Protein AF-A0A176F9R1-F1 (afdb_monomer_lite)

Secondary structure (DSSP, 8-state):
-HHHHHHHHBPPHHHHHHHHHHHHHHHHHHTSTT-TTTTTEEEEEEEHHHHTT--B--SSTT---EEEEEEEE---S--HHHHHHHHHHHHH-STTSTTGGGEEE-SSSEEEEPTTS-EEEEEEEEES-TTSTT-EEEEE--TTS-GGG-EEEEE-HHHHHHHHHHHS---HHHHHHHHHHHHHH-HHHHHHHHT-SSSPPP--TTTSS---HHHHHHHHHHHHHHHHHTT-TTSPPPPHHHHHHHHHTT--TT--HHHHHHHHHHHHHHHHHHHHHTT-----B-TTSTT-BTTSSS-SSHHHHHHHHHHHHHHHHHHHHHH-TTS-HHHHHHHHHHHH-HHHHHHHHHHHHHHHHHHHHH---EE-TT--EESS--STTPBPPPPP---EE-SSPPPPP--S-PPPHHHHHHHHHHH-TT-EEEE-SSTTEEEEEEEEESSS-EEEEEEEEE---TT---GGGTS-EEEEEESPPPP-TT-SSS-SSTTB---SS-GGGPPB--S-TTTT---TTS-TTTTHHHHHHHHHHHHHHHHHHS---S--EETTTTSSTT--

Foldseek 3Di:
DLLLLLLQFACFLVNVVVVVVVVVVQVCLLCDPPQPQHVFFPDKDWFDCVLQRQWTADDDDRFETETEIEGETNDDPDFLVRQLVSVQCSRLDDPPDPQVVQWDRDQFFIWGADPSGYIYTYGYWYDDDPPQPQFTWTWGDDPVDDSVPTDTATDDRVVLSVLLLVLQAADPVVLVVSNVSSNVVPPVVVVVVVVPPDDDRDADPSRVSHDGLLSSLLNLVVLLQVLLCVVVPPADGQFSVQLSQLLSVPHDHPDHNLRSNLRSLVSLLVQLVVCVVVVHGRWDARPSDPRNTSCPPPDPDNVRSVSSNVSSVLSNVLSCQLPQLQDFPQSNLVSCCNRRNDVSSVVSLVVVLQLLLCCLQVLQWWADLQGETHNDCPDPRTDDRFAHFFQEAELDDDDADDPDDFDAPVRLVVLCCVRPVQWDWDADPDPQKIKTWGWHDQHRHIFIKIWIAGDADPPDPDPNNRDIWMFTPPPFQQFDQPQPPCHRAHRFNQDDDDRSRTTHRQHDRVVVSDDRHDHCSRGVSNSVSSRNNQSSSCVNHSDGSNHHYYDPPPPPPPDD

Structure (mmCIF, N/CA/C/O backbone):
data_AF-A0A176F9R1-F1
#
_entry.id   AF-A0A176F9R1-F1
#
loop_
_atom_site.group_PDB
_atom_site.id
_atom_site.type_symbol
_atom_site.label_atom_id
_atom_site.label_alt_id
_atom_site.label_comp_id
_atom_site.label_asym_id
_atom_site.label_entity_id
_atom_site.label_seq_id
_atom_site.pdbx_PDB_ins_code
_atom_site.Cartn_x
_atom_site.Cartn_y
_atom_site.Cartn_z
_atom_site.occupancy
_atom_site.B_iso_or_equiv
_atom_site.auth_seq_id
_atom_site.auth_comp_id
_atom_site.auth_asym_id
_atom_site.auth_atom_id
_atom_site.pdbx_PDB_model_num
ATOM 1 N N . MET A 1 1 ? -5.924 -3.236 7.016 1.00 80.94 1 MET A N 1
ATOM 2 C CA . MET A 1 1 ? -5.571 -1.960 6.347 1.00 80.94 1 MET A CA 1
ATOM 3 C C . MET A 1 1 ? -4.548 -2.121 5.214 1.00 80.94 1 MET A C 1
ATOM 5 O O . MET A 1 1 ? -4.853 -1.683 4.116 1.00 80.94 1 MET A O 1
ATOM 9 N N . LEU A 1 2 ? -3.391 -2.782 5.406 1.00 91.12 2 LEU A N 1
ATOM 10 C CA . LEU A 1 2 ? -2.361 -2.931 4.347 1.00 91.12 2 LEU A CA 1
ATOM 11 C C . LEU A 1 2 ? -2.889 -3.511 3.021 1.00 91.12 2 LEU A C 1
ATOM 13 O O . LEU A 1 2 ? -2.600 -2.967 1.963 1.00 91.12 2 LEU A O 1
ATOM 17 N N . ALA A 1 3 ? -3.716 -4.561 3.072 1.00 90.50 3 ALA A N 1
ATOM 18 C CA . ALA A 1 3 ? -4.348 -5.114 1.870 1.00 90.50 3 ALA A CA 1
ATOM 19 C C . ALA A 1 3 ? -5.241 -4.092 1.142 1.00 90.50 3 ALA A C 1
ATOM 21 O O . ALA A 1 3 ? -5.248 -4.052 -0.079 1.00 90.50 3 ALA A O 1
ATOM 22 N N . ALA A 1 4 ? -5.964 -3.242 1.879 1.00 89.00 4 ALA A N 1
ATOM 23 C CA . ALA A 1 4 ? -6.807 -2.203 1.287 1.00 89.00 4 ALA A CA 1
ATOM 24 C C . ALA A 1 4 ? -5.962 -1.119 0.602 1.00 89.00 4 ALA A C 1
ATOM 26 O O . ALA A 1 4 ? -6.296 -0.699 -0.500 1.00 89.00 4 ALA A O 1
ATOM 27 N N . VAL A 1 5 ? -4.827 -0.734 1.202 1.00 92.06 5 VAL A N 1
ATOM 28 C CA . VAL A 1 5 ? -3.846 0.148 0.548 1.00 92.06 5 VAL A CA 1
ATOM 29 C C . VAL A 1 5 ? -3.341 -0.493 -0.742 1.00 92.06 5 VAL A C 1
ATOM 31 O O . VAL A 1 5 ? -3.356 0.154 -1.782 1.00 92.06 5 VAL A O 1
ATOM 34 N N . ALA A 1 6 ? -2.942 -1.767 -0.698 1.00 92.88 6 ALA A N 1
ATOM 35 C CA . ALA A 1 6 ? -2.457 -2.474 -1.879 1.00 92.88 6 ALA A CA 1
ATOM 36 C C . ALA A 1 6 ? -3.500 -2.523 -3.006 1.00 92.88 6 ALA A C 1
ATOM 38 O O . ALA A 1 6 ? -3.163 -2.206 -4.138 1.00 92.88 6 ALA A O 1
ATOM 39 N N . ILE A 1 7 ? -4.770 -2.795 -2.693 1.00 90.00 7 ILE A N 1
ATOM 40 C CA . ILE A 1 7 ? -5.867 -2.797 -3.676 1.00 90.00 7 ILE A CA 1
ATOM 41 C C . ILE A 1 7 ? -6.017 -1.435 -4.364 1.00 90.00 7 ILE A C 1
ATOM 43 O O . ILE A 1 7 ? -6.215 -1.374 -5.573 1.00 90.00 7 ILE A O 1
ATOM 47 N N . LYS A 1 8 ? -5.886 -0.325 -3.626 1.00 88.44 8 LYS A N 1
ATOM 48 C CA . LYS A 1 8 ? -5.942 1.024 -4.221 1.00 88.44 8 LYS A CA 1
ATOM 49 C C . LYS A 1 8 ? -4.748 1.310 -5.141 1.00 88.44 8 LYS A C 1
ATOM 51 O O . LYS A 1 8 ? -4.871 2.111 -6.067 1.00 88.44 8 LYS A O 1
ATOM 56 N N . LEU A 1 9 ? -3.604 0.674 -4.884 1.00 89.25 9 LEU A N 1
ATOM 57 C CA . LEU A 1 9 ? -2.383 0.796 -5.684 1.00 89.25 9 LEU A CA 1
ATOM 58 C C . LEU A 1 9 ? -2.335 -0.182 -6.864 1.00 89.25 9 LEU A C 1
ATOM 60 O O . LEU A 1 9 ? -1.600 0.078 -7.814 1.00 89.25 9 LEU A O 1
ATOM 64 N N . GLU A 1 10 ? -3.074 -1.288 -6.796 1.00 88.62 10 GLU A N 1
ATOM 65 C CA . GLU A 1 10 ? -3.133 -2.332 -7.818 1.00 88.62 10 GLU A CA 1
ATOM 66 C C . GLU A 1 10 ? -3.603 -1.759 -9.155 1.00 88.62 10 GLU A C 1
ATOM 68 O O . GLU A 1 10 ? -4.531 -0.950 -9.194 1.00 88.62 10 GLU A O 1
ATOM 73 N N . LEU A 1 11 ? -2.988 -2.194 -10.256 1.00 86.12 11 LEU A N 1
ATOM 74 C CA . LEU A 1 11 ? -3.524 -1.922 -11.584 1.00 86.12 11 LEU A CA 1
ATOM 75 C C . LEU A 1 11 ? -4.845 -2.696 -11.733 1.00 86.12 11 LEU A C 1
ATOM 77 O O . LEU A 1 11 ? -4.821 -3.913 -11.597 1.00 86.12 11 LEU A O 1
ATOM 81 N N . PRO A 1 12 ? -5.994 -2.041 -11.948 1.00 81.62 12 PRO A N 1
ATOM 82 C CA . PRO A 1 12 ? -7.271 -2.727 -11.971 1.00 81.62 12 PRO A CA 1
ATOM 83 C C . PRO A 1 12 ? -7.518 -3.377 -13.345 1.00 81.62 12 PRO A C 1
ATOM 85 O O . PRO A 1 12 ? -6.908 -2.953 -14.337 1.00 81.62 12 PRO A O 1
ATOM 88 N N . PRO A 1 13 ? -8.451 -4.343 -13.439 1.00 82.81 13 PRO A N 1
ATOM 89 C CA . PRO A 1 13 ? -8.769 -5.057 -14.676 1.00 82.81 13 PRO A CA 1
ATOM 90 C C . PRO A 1 13 ? -9.034 -4.159 -15.886 1.00 82.81 13 PRO A C 1
ATOM 92 O O . PRO A 1 13 ? -8.494 -4.407 -16.965 1.00 82.81 13 PRO A O 1
ATOM 95 N N . SER A 1 14 ? -9.780 -3.066 -15.713 1.00 82.75 14 SER A N 1
ATOM 96 C CA . SER A 1 14 ? -10.041 -2.096 -16.786 1.00 82.75 14 SER A CA 1
ATOM 97 C C . SER A 1 14 ? -8.760 -1.457 -17.345 1.00 82.75 14 SER A C 1
ATOM 99 O O . SER A 1 14 ? -8.609 -1.310 -18.561 1.00 82.75 14 SER A O 1
ATOM 101 N N . GLN A 1 15 ? -7.797 -1.119 -16.484 1.00 84.25 15 GLN A N 1
ATOM 102 C CA . GLN A 1 15 ? -6.516 -0.546 -16.907 1.00 84.25 15 GLN A CA 1
ATOM 103 C C . GLN A 1 15 ? -5.572 -1.606 -17.483 1.00 84.25 15 GLN A C 1
ATOM 105 O O . GLN A 1 15 ? -4.791 -1.294 -18.380 1.00 84.25 15 GLN A O 1
ATOM 110 N N . HIS A 1 16 ? -5.668 -2.859 -17.039 1.00 84.19 16 HIS A N 1
ATOM 111 C CA . HIS A 1 16 ? -4.952 -3.976 -17.655 1.00 84.19 16 HIS A CA 1
ATOM 112 C C . HIS A 1 16 ? -5.460 -4.283 -19.074 1.00 84.19 16 HIS A C 1
ATOM 114 O O . HIS A 1 16 ? -4.670 -4.524 -19.984 1.00 84.19 16 HIS A O 1
ATOM 120 N N . LEU A 1 17 ? -6.773 -4.208 -19.312 1.00 83.94 17 LEU A N 1
ATOM 121 C CA . LEU A 1 17 ? -7.333 -4.287 -20.664 1.00 83.94 17 LEU A CA 1
ATOM 122 C C . LEU A 1 17 ? -6.773 -3.163 -21.550 1.00 83.94 17 LEU A C 1
ATOM 124 O O . LEU A 1 17 ? -6.282 -3.423 -22.651 1.00 83.94 17 LEU A O 1
ATOM 128 N N . LEU A 1 18 ? -6.774 -1.926 -21.048 1.00 86.31 18 LEU A N 1
ATOM 129 C CA . LEU A 1 18 ? -6.215 -0.775 -21.762 1.00 86.31 18 LEU A CA 1
ATOM 130 C C . LEU A 1 18 ? -4.711 -0.938 -22.047 1.00 86.31 18 LEU A C 1
ATOM 132 O O . LEU A 1 18 ? -4.250 -0.610 -23.143 1.00 86.31 18 LEU A O 1
ATOM 136 N N . MET A 1 19 ? -3.954 -1.480 -21.088 1.00 88.44 19 MET A N 1
ATOM 137 C CA . MET A 1 19 ? -2.540 -1.840 -21.231 1.00 88.44 19 MET A CA 1
ATOM 138 C C . MET A 1 19 ? -2.333 -2.766 -22.435 1.00 88.44 19 MET A C 1
ATOM 140 O O . MET A 1 19 ? -1.524 -2.468 -23.316 1.00 88.44 19 MET A O 1
ATOM 144 N N . THR A 1 20 ? -3.094 -3.862 -22.496 1.00 87.88 20 THR A N 1
ATOM 145 C CA . THR A 1 20 ? -3.011 -4.864 -23.566 1.00 87.88 20 THR A CA 1
ATOM 146 C C . THR A 1 20 ? -3.362 -4.268 -24.927 1.00 87.88 20 THR A C 1
ATOM 148 O O . THR A 1 20 ? -2.625 -4.472 -25.892 1.00 87.88 20 THR A O 1
ATOM 151 N N . GLN A 1 21 ? -4.419 -3.455 -25.007 1.00 90.31 21 GLN A N 1
ATOM 152 C CA . GLN A 1 21 ? -4.804 -2.767 -26.244 1.00 90.31 21 GLN A CA 1
ATOM 153 C C . GLN A 1 21 ? -3.711 -1.810 -26.739 1.00 90.31 21 GLN A C 1
ATOM 155 O O . GLN A 1 21 ? -3.416 -1.755 -27.934 1.00 90.31 21 GLN A O 1
ATOM 160 N N . ARG A 1 22 ? -3.083 -1.051 -25.834 1.00 92.25 22 ARG A N 1
ATOM 161 C CA . ARG A 1 22 ? -2.019 -0.100 -26.191 1.00 92.25 22 ARG A CA 1
ATOM 162 C C . ARG A 1 22 ? -0.725 -0.795 -26.596 1.00 92.25 22 ARG A C 1
ATOM 164 O O . ARG A 1 22 ? -0.087 -0.334 -27.540 1.00 92.25 22 ARG A O 1
ATOM 171 N N . LYS A 1 23 ? -0.377 -1.910 -25.944 1.00 92.19 23 LYS A N 1
ATOM 172 C CA . LYS A 1 23 ? 0.723 -2.788 -26.367 1.00 92.19 23 LYS A CA 1
ATOM 173 C C . LYS A 1 23 ? 0.493 -3.296 -27.793 1.00 92.19 23 LYS A C 1
ATOM 175 O O . LYS A 1 23 ? 1.327 -3.075 -28.660 1.00 92.19 23 LYS A O 1
ATOM 180 N N . GLN A 1 24 ? -0.671 -3.878 -28.072 1.00 93.75 24 GLN A N 1
ATOM 181 C CA . GLN A 1 24 ? -1.000 -4.358 -29.420 1.00 93.75 24 GLN A CA 1
ATOM 182 C C . GLN A 1 24 ? -0.976 -3.229 -30.461 1.00 93.75 24 GLN A C 1
ATOM 184 O O . GLN A 1 24 ? -0.521 -3.421 -31.587 1.00 93.75 24 GLN A O 1
ATOM 189 N N . ALA A 1 25 ? -1.444 -2.032 -30.093 1.00 95.19 25 ALA A N 1
ATOM 190 C CA . ALA A 1 25 ? -1.434 -0.880 -30.985 1.00 95.19 25 ALA A CA 1
ATOM 191 C C . ALA A 1 25 ? -0.013 -0.425 -31.356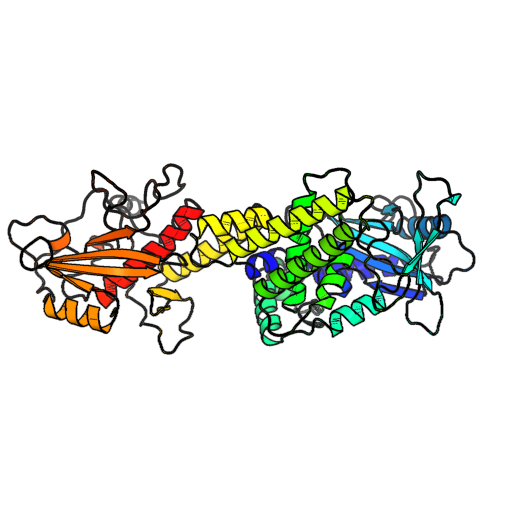 1.00 95.19 25 ALA A C 1
ATOM 193 O O . ALA A 1 25 ? 0.213 -0.107 -32.524 1.00 95.19 25 ALA A O 1
ATOM 194 N N . ILE A 1 26 ? 0.928 -0.400 -30.401 1.00 95.69 26 ILE A N 1
ATOM 195 C CA . ILE A 1 26 ? 2.318 -0.017 -30.686 1.00 95.69 26 ILE A CA 1
ATOM 196 C C . ILE A 1 26 ? 3.062 -1.113 -31.461 1.00 95.69 26 ILE A C 1
ATOM 198 O O . ILE A 1 26 ? 3.807 -0.791 -32.380 1.00 95.69 26 ILE A O 1
ATOM 202 N N . GLU A 1 27 ? 2.799 -2.390 -31.176 1.00 96.00 27 GLU A N 1
ATOM 203 C CA . GLU A 1 27 ? 3.366 -3.524 -31.926 1.00 96.00 27 GLU A CA 1
ATOM 204 C C . GLU A 1 27 ? 2.928 -3.474 -33.392 1.00 96.00 27 GLU A C 1
ATOM 206 O O . GLU A 1 27 ? 3.761 -3.373 -34.290 1.00 96.00 27 GLU A O 1
ATOM 211 N N . LYS A 1 28 ? 1.616 -3.362 -33.637 1.00 96.25 28 LYS A N 1
ATOM 212 C CA . LYS A 1 28 ? 1.069 -3.194 -34.991 1.00 96.25 28 LYS A CA 1
ATOM 213 C C . LYS A 1 28 ? 1.595 -1.936 -35.681 1.00 96.25 28 LYS A C 1
ATOM 215 O O . LYS A 1 28 ? 1.749 -1.912 -36.899 1.00 96.25 28 LYS A O 1
ATOM 220 N N . HIS A 1 29 ? 1.822 -0.863 -34.923 1.00 96.56 29 HIS A N 1
ATOM 221 C CA . HIS A 1 29 ? 2.417 0.346 -35.469 1.00 96.56 29 HIS A CA 1
ATOM 222 C C . HIS A 1 29 ? 3.835 0.063 -35.968 1.00 96.56 29 HIS A C 1
ATOM 224 O O . HIS A 1 29 ? 4.137 0.416 -37.101 1.00 96.56 29 HIS A O 1
ATOM 230 N N . LEU A 1 30 ? 4.683 -0.592 -35.180 1.00 97.19 30 LEU A N 1
ATOM 231 C CA . LEU A 1 30 ? 6.066 -0.888 -35.558 1.00 97.19 30 LEU A CA 1
ATOM 232 C C . LEU A 1 30 ? 6.196 -1.931 -36.678 1.00 97.19 30 LEU A C 1
ATOM 234 O O . LEU A 1 30 ? 7.144 -1.869 -37.452 1.00 97.19 30 LEU A O 1
ATOM 238 N N . GLU A 1 31 ? 5.221 -2.826 -36.822 1.00 96.12 31 GLU A N 1
ATOM 239 C CA . GLU A 1 31 ? 5.213 -3.872 -37.858 1.00 96.12 31 GLU A CA 1
ATOM 240 C C . GLU A 1 31 ? 4.514 -3.461 -39.171 1.00 96.12 31 GLU A C 1
ATOM 242 O O . GLU A 1 31 ? 4.430 -4.256 -40.110 1.00 96.12 31 GLU A O 1
ATOM 247 N N . ARG A 1 32 ? 3.993 -2.229 -39.273 1.00 95.50 32 ARG A N 1
ATOM 248 C CA . ARG A 1 32 ? 3.275 -1.766 -40.475 1.00 95.50 32 ARG A CA 1
ATOM 249 C C . ARG A 1 32 ? 4.189 -1.651 -41.699 1.00 95.50 32 ARG A C 1
ATOM 251 O O . ARG A 1 32 ? 5.376 -1.345 -41.586 1.00 95.50 32 ARG A O 1
ATOM 258 N N . ASP A 1 33 ? 3.592 -1.769 -42.883 1.00 94.94 33 ASP A N 1
ATOM 259 C CA . ASP A 1 33 ? 4.271 -1.500 -44.153 1.00 94.94 33 ASP A CA 1
ATOM 260 C C . ASP A 1 33 ? 4.908 -0.103 -44.168 1.00 94.94 33 ASP A C 1
ATOM 262 O O . ASP A 1 33 ? 4.281 0.891 -43.793 1.00 94.94 33 ASP A O 1
ATOM 266 N N . GLY A 1 34 ? 6.171 -0.039 -44.593 1.00 92.25 34 GLY A N 1
ATOM 267 C CA . GLY A 1 34 ? 6.947 1.200 -44.653 1.00 92.25 34 GLY A CA 1
ATOM 268 C C . GLY A 1 34 ? 7.547 1.663 -43.321 1.00 92.25 34 GLY A C 1
ATOM 269 O O . GLY A 1 34 ? 8.224 2.686 -43.309 1.00 92.25 34 GLY A O 1
ATOM 270 N N . ASN A 1 35 ? 7.344 0.947 -42.207 1.00 96.50 35 ASN A N 1
ATOM 271 C CA . ASN A 1 35 ? 8.084 1.233 -40.976 1.00 96.50 35 ASN A CA 1
ATOM 272 C C . ASN A 1 35 ? 9.549 0.767 -41.103 1.00 96.50 35 ASN A C 1
ATOM 274 O O . ASN A 1 35 ? 9.775 -0.353 -41.564 1.00 96.50 35 ASN A O 1
ATOM 278 N N . PRO A 1 36 ? 10.542 1.562 -40.660 1.00 95.62 36 PRO A N 1
ATOM 279 C CA . PRO A 1 36 ? 11.955 1.189 -40.768 1.00 95.62 36 PRO A CA 1
ATOM 280 C C . PRO A 1 36 ? 12.360 -0.023 -39.914 1.00 95.62 36 PRO A C 1
ATOM 282 O O . PRO A 1 36 ? 13.415 -0.598 -40.161 1.00 95.62 36 PRO A O 1
ATOM 285 N N . LEU A 1 37 ? 11.551 -0.427 -38.927 1.00 96.50 37 LEU A N 1
ATOM 286 C CA . LEU A 1 37 ? 11.779 -1.635 -38.125 1.00 96.50 37 LEU A CA 1
ATOM 287 C C . LEU A 1 37 ? 11.036 -2.873 -38.634 1.00 96.50 37 LEU A C 1
ATOM 289 O O . LEU A 1 37 ? 11.213 -3.958 -38.071 1.00 96.50 37 LEU A O 1
ATOM 293 N N . LYS A 1 38 ? 10.222 -2.743 -39.686 1.00 94.56 38 LYS A N 1
ATOM 294 C CA . LYS A 1 38 ? 9.533 -3.893 -40.268 1.00 94.56 38 LYS A CA 1
ATOM 295 C C . LYS A 1 38 ? 10.560 -4.947 -40.706 1.00 94.56 38 LYS A C 1
ATOM 297 O O . LYS A 1 38 ? 11.604 -4.607 -41.254 1.00 94.56 38 LYS A O 1
ATOM 302 N N . ASP A 1 39 ? 10.273 -6.217 -40.417 1.00 95.25 39 ASP A N 1
ATOM 303 C CA . ASP A 1 39 ? 11.134 -7.387 -40.670 1.00 95.25 39 ASP A CA 1
ATOM 304 C C . ASP A 1 39 ? 12.477 -7.401 -39.900 1.00 95.25 39 ASP A C 1
ATOM 306 O O . ASP A 1 39 ? 13.212 -8.387 -39.953 1.00 95.25 39 ASP A O 1
ATOM 310 N N . LEU A 1 40 ? 12.785 -6.352 -39.126 1.00 96.69 40 LEU A N 1
ATOM 311 C CA . LEU A 1 40 ? 13.942 -6.287 -38.224 1.00 96.69 40 LEU A CA 1
ATOM 312 C C . LEU A 1 40 ? 13.583 -6.632 -36.779 1.00 96.69 40 LEU A C 1
ATOM 314 O O . LEU A 1 40 ? 14.478 -6.834 -35.962 1.00 96.69 40 LEU A O 1
ATOM 318 N N . ILE A 1 41 ? 12.300 -6.696 -36.437 1.00 97.06 41 ILE A N 1
ATOM 319 C CA . ILE A 1 41 ? 11.847 -7.078 -35.101 1.00 97.06 41 ILE A CA 1
ATOM 320 C C . ILE A 1 41 ? 11.782 -8.601 -35.006 1.00 97.06 41 ILE A C 1
ATOM 322 O O . ILE A 1 41 ? 11.072 -9.254 -35.766 1.00 97.06 41 ILE A O 1
ATOM 326 N N . ARG A 1 42 ? 12.502 -9.172 -34.036 1.00 95.38 42 ARG A N 1
ATOM 327 C CA . ARG A 1 42 ? 12.429 -10.602 -33.716 1.00 95.38 42 ARG A CA 1
ATOM 328 C C . ARG A 1 42 ? 11.227 -10.908 -32.831 1.00 95.38 42 ARG A C 1
ATOM 330 O O . ARG A 1 42 ? 10.509 -11.871 -33.082 1.00 95.38 42 ARG A O 1
ATOM 337 N N . ILE A 1 43 ? 11.063 -10.142 -31.752 1.00 95.06 43 ILE A N 1
ATOM 338 C CA . ILE A 1 43 ? 10.005 -10.341 -30.757 1.00 95.06 43 ILE A CA 1
ATOM 339 C C . ILE A 1 43 ? 9.844 -9.100 -29.874 1.00 95.06 43 ILE A C 1
ATOM 341 O O . ILE A 1 43 ? 10.807 -8.395 -29.563 1.00 95.06 43 ILE A O 1
ATOM 345 N N . PHE A 1 44 ? 8.614 -8.901 -29.409 1.00 95.94 44 PHE A N 1
ATOM 346 C CA . PHE A 1 44 ? 8.286 -8.035 -28.287 1.00 95.94 44 PHE A CA 1
ATOM 347 C C . PHE A 1 44 ? 8.035 -8.876 -27.040 1.00 95.94 44 PHE A C 1
ATOM 349 O O . PHE A 1 44 ? 7.270 -9.844 -27.079 1.00 95.94 44 PHE A O 1
ATOM 356 N N . TYR A 1 45 ? 8.622 -8.501 -25.908 1.00 93.94 45 TYR A N 1
ATOM 357 C CA . TYR A 1 45 ? 8.252 -9.112 -24.633 1.00 93.94 45 TYR A CA 1
ATOM 358 C C . TYR A 1 45 ? 8.240 -8.096 -23.499 1.00 93.94 45 TYR A C 1
ATOM 360 O O . TYR A 1 45 ? 8.990 -7.122 -23.491 1.00 93.94 45 TYR A O 1
ATOM 368 N N . GLN A 1 46 ? 7.341 -8.318 -22.542 1.00 91.38 46 GLN A N 1
ATOM 369 C CA . GLN A 1 46 ? 7.233 -7.469 -21.363 1.00 91.38 46 GLN A CA 1
ATOM 370 C C . GLN A 1 46 ? 8.390 -7.740 -20.408 1.00 91.38 46 GLN A C 1
ATOM 372 O O . GLN A 1 46 ? 8.809 -8.882 -20.222 1.00 91.38 46 GLN A O 1
ATOM 377 N N . GLN A 1 47 ? 8.859 -6.680 -19.764 1.00 90.81 47 GLN A N 1
ATOM 378 C CA . GLN A 1 47 ? 9.814 -6.756 -18.670 1.00 90.81 47 GLN A CA 1
ATOM 379 C C . GLN A 1 47 ? 9.318 -5.940 -17.471 1.00 90.81 47 GLN A C 1
ATOM 381 O O . GLN A 1 47 ? 8.172 -5.481 -17.425 1.00 90.81 47 GLN A O 1
ATOM 386 N N . GLY A 1 48 ? 10.191 -5.768 -16.480 1.00 90.69 48 GLY A N 1
ATOM 387 C CA . GLY A 1 48 ? 9.925 -4.883 -15.357 1.00 90.69 48 GLY A CA 1
ATOM 388 C C . GLY A 1 48 ? 8.731 -5.353 -14.535 1.00 90.69 48 GLY A C 1
ATOM 389 O O . GLY A 1 48 ? 8.499 -6.549 -14.359 1.00 90.69 48 GLY A O 1
ATOM 390 N N . SER A 1 49 ? 7.977 -4.403 -13.983 1.00 91.62 49 SER A N 1
ATOM 391 C CA . SER A 1 49 ? 6.954 -4.754 -13.001 1.00 91.62 49 SER A CA 1
ATOM 392 C C . SER A 1 49 ? 5.709 -5.416 -13.569 1.00 91.62 49 SER A C 1
ATOM 394 O O . SER A 1 49 ? 5.041 -6.121 -12.820 1.00 91.62 49 SER A O 1
ATOM 396 N N . VAL A 1 50 ? 5.425 -5.249 -14.861 1.00 90.56 50 VAL A N 1
ATOM 397 C CA . VAL A 1 50 ? 4.312 -5.956 -15.505 1.00 90.56 50 VAL A CA 1
ATOM 398 C C . VAL A 1 50 ? 4.619 -7.454 -15.579 1.00 90.56 50 VAL A C 1
ATOM 400 O O . VAL A 1 50 ? 3.793 -8.258 -15.159 1.00 90.56 50 VAL A O 1
ATOM 403 N N . ALA A 1 51 ? 5.836 -7.824 -15.994 1.00 90.94 51 ALA A N 1
ATOM 404 C CA . ALA A 1 51 ? 6.247 -9.223 -16.162 1.00 90.94 51 ALA A CA 1
ATOM 405 C C . ALA A 1 51 ? 6.250 -10.048 -14.857 1.00 90.94 51 ALA A C 1
ATOM 407 O O . ALA A 1 51 ? 6.112 -11.270 -14.896 1.00 90.94 51 ALA A O 1
ATOM 408 N N . ILE A 1 52 ? 6.399 -9.383 -13.707 1.00 92.06 52 ILE A N 1
ATOM 409 C CA . ILE A 1 52 ? 6.375 -10.011 -12.374 1.00 92.06 52 ILE A CA 1
ATOM 410 C C . ILE A 1 52 ? 5.091 -9.714 -11.583 1.00 92.06 52 ILE A C 1
ATOM 412 O O . ILE A 1 52 ? 5.038 -9.925 -10.372 1.00 92.06 52 ILE A O 1
ATOM 416 N N . GLY A 1 53 ? 4.082 -9.116 -12.226 1.00 90.12 53 GLY A N 1
ATOM 417 C CA . GLY A 1 53 ? 2.817 -8.770 -11.579 1.00 90.12 53 GLY A CA 1
ATOM 418 C C . GLY A 1 53 ? 2.949 -7.768 -10.424 1.00 90.12 53 GLY A C 1
ATOM 419 O O . GLY A 1 53 ? 2.139 -7.788 -9.509 1.00 90.12 53 GLY A O 1
ATOM 420 N N . ALA A 1 54 ? 3.950 -6.886 -10.418 1.00 92.81 54 ALA A N 1
ATOM 421 C CA . ALA A 1 54 ? 4.217 -5.911 -9.353 1.00 92.81 54 ALA A CA 1
ATOM 422 C C . ALA A 1 54 ? 3.910 -4.453 -9.755 1.00 92.81 54 ALA A C 1
ATOM 424 O O . ALA A 1 54 ? 4.454 -3.515 -9.156 1.00 92.81 54 ALA A O 1
ATOM 425 N N . THR A 1 55 ? 3.116 -4.228 -10.803 1.00 90.81 55 THR A N 1
ATOM 426 C CA . THR A 1 55 ? 2.740 -2.885 -11.285 1.00 90.81 55 THR A CA 1
ATOM 427 C C . THR A 1 55 ? 1.934 -2.123 -10.231 1.00 90.81 55 THR A C 1
ATOM 429 O O . THR A 1 55 ? 1.129 -2.714 -9.516 1.00 90.81 55 THR A O 1
ATOM 432 N N . ILE A 1 56 ? 2.165 -0.813 -10.105 1.00 89.31 56 ILE A N 1
ATOM 433 C CA . ILE A 1 56 ? 1.396 0.078 -9.222 1.00 89.31 56 ILE A CA 1
ATOM 434 C C . ILE A 1 56 ? 0.915 1.295 -10.012 1.00 89.31 56 ILE A C 1
ATOM 436 O O . ILE A 1 56 ? 1.620 1.748 -10.914 1.00 89.31 56 ILE A O 1
ATOM 440 N N . LYS A 1 57 ? -0.258 1.837 -9.669 1.00 84.94 57 LYS A N 1
ATOM 441 C CA . LYS A 1 57 ? -0.758 3.086 -10.265 1.00 84.94 57 LYS A CA 1
ATOM 442 C C . LYS A 1 57 ? 0.160 4.267 -9.951 1.00 84.94 57 LYS A C 1
ATOM 444 O O . LYS A 1 57 ? 0.741 4.358 -8.863 1.00 84.94 57 LYS A O 1
ATOM 449 N N . ALA A 1 58 ? 0.218 5.214 -10.880 1.00 68.19 58 ALA A N 1
ATOM 450 C CA . ALA A 1 58 ? 0.968 6.447 -10.728 1.00 68.19 58 ALA A CA 1
ATOM 451 C C . ALA A 1 58 ? 0.340 7.438 -9.724 1.00 68.19 58 ALA A C 1
ATOM 453 O O . ALA A 1 58 ? -0.731 7.262 -9.142 1.00 68.19 58 ALA A O 1
ATOM 454 N N . LYS A 1 59 ? 1.109 8.503 -9.494 1.00 57.47 59 LYS A N 1
ATOM 455 C CA . LYS A 1 59 ? 1.213 9.331 -8.286 1.00 57.47 59 LYS A CA 1
ATOM 456 C C . LYS A 1 59 ? -0.022 10.151 -7.890 1.00 57.47 59 LYS A C 1
ATOM 458 O O . LYS A 1 59 ? -0.152 10.458 -6.708 1.00 57.47 59 LYS A O 1
ATOM 463 N N . HIS A 1 60 ? -0.896 10.523 -8.822 1.00 44.09 60 HIS A N 1
ATOM 464 C CA . HIS A 1 60 ? -2.016 11.426 -8.553 1.00 44.09 60 HIS A CA 1
ATOM 465 C C . HIS A 1 60 ? -3.207 11.113 -9.459 1.00 44.09 60 HIS A C 1
ATOM 467 O O . HIS A 1 60 ? -3.071 11.091 -10.675 1.00 44.09 60 HIS A O 1
ATOM 473 N N . ARG A 1 61 ? -4.387 10.940 -8.848 1.00 39.06 61 ARG A N 1
ATOM 474 C CA . ARG A 1 61 ? -5.691 10.819 -9.522 1.00 39.06 61 ARG A CA 1
ATOM 475 C C . ARG A 1 61 ? -5.783 9.681 -10.549 1.00 39.06 61 ARG A C 1
ATOM 477 O O . ARG A 1 61 ? -6.044 9.976 -11.692 1.00 39.06 61 ARG A O 1
ATOM 484 N N . ASN A 1 62 ? -5.634 8.403 -10.189 1.00 48.41 62 ASN A N 1
ATOM 485 C CA . ASN A 1 62 ? -5.998 7.269 -11.076 1.00 48.41 62 ASN A CA 1
ATOM 486 C C . ASN A 1 62 ? -5.402 7.257 -12.511 1.00 48.41 62 ASN A C 1
ATOM 488 O O . ASN A 1 62 ? -5.887 6.505 -13.353 1.00 48.41 62 ASN A O 1
ATOM 492 N N . VAL A 1 63 ? -4.382 8.061 -12.810 1.00 54.25 63 VAL A N 1
ATOM 493 C CA . VAL A 1 63 ? -4.003 8.421 -14.183 1.00 54.25 63 VAL A CA 1
ATOM 494 C C . VAL A 1 63 ? -2.527 8.073 -14.358 1.00 54.25 63 VAL A C 1
ATOM 496 O O . VAL A 1 63 ? -1.641 8.760 -13.847 1.00 54.25 63 VAL A O 1
ATOM 499 N N . GLY A 1 64 ? -2.298 6.930 -15.007 1.00 66.19 64 GLY A N 1
ATOM 500 C CA . GLY A 1 64 ? -0.994 6.474 -15.472 1.00 66.19 64 GLY A CA 1
ATOM 501 C C . GLY A 1 64 ? -0.403 5.265 -14.751 1.00 66.19 64 GLY A C 1
ATOM 502 O O . GLY A 1 64 ? -0.647 5.025 -13.569 1.00 66.19 64 GLY A O 1
ATOM 503 N N . PHE A 1 65 ? 0.392 4.503 -15.492 1.00 81.00 65 PHE A N 1
ATOM 504 C CA . PHE A 1 65 ? 1.278 3.428 -15.051 1.00 81.00 65 PHE A CA 1
ATOM 505 C C . PHE A 1 65 ? 2.302 3.184 -16.170 1.00 81.00 65 PHE A C 1
ATOM 507 O O . PHE A 1 65 ? 2.078 3.602 -17.312 1.00 81.00 65 PHE A O 1
ATOM 514 N N . ASP A 1 66 ? 3.396 2.503 -15.843 1.00 86.00 66 ASP A N 1
ATOM 515 C CA . ASP A 1 66 ? 4.488 2.257 -16.783 1.00 86.00 66 ASP A CA 1
ATOM 516 C C . ASP A 1 66 ? 4.414 0.821 -17.320 1.00 86.00 66 ASP A C 1
ATOM 518 O O . ASP A 1 66 ? 4.232 -0.135 -16.554 1.00 86.00 66 ASP A O 1
ATOM 522 N N . ILE A 1 67 ? 4.555 0.669 -18.639 1.00 89.31 67 ILE A N 1
ATOM 523 C CA . ILE A 1 67 ? 4.825 -0.618 -19.285 1.00 89.31 67 ILE A CA 1
ATOM 524 C C . ILE A 1 67 ? 6.246 -0.596 -19.826 1.00 89.31 67 ILE A C 1
ATOM 526 O O . ILE A 1 67 ? 6.555 0.207 -20.701 1.00 89.31 67 ILE A O 1
ATOM 530 N N . ASP A 1 68 ? 7.061 -1.551 -19.398 1.00 93.75 68 ASP A N 1
ATOM 531 C CA . ASP A 1 68 ? 8.374 -1.794 -19.978 1.00 93.75 68 ASP A CA 1
ATOM 532 C C . ASP A 1 68 ? 8.299 -2.935 -21.008 1.00 93.75 68 ASP A C 1
ATOM 534 O O . ASP A 1 68 ? 7.916 -4.065 -20.681 1.00 93.75 68 ASP A O 1
ATOM 538 N N . ILE A 1 69 ? 8.691 -2.662 -22.252 1.00 96.06 69 ILE A N 1
ATOM 539 C CA . ILE A 1 69 ? 8.735 -3.632 -23.352 1.00 96.06 69 ILE A CA 1
ATOM 540 C C . ILE A 1 69 ? 10.162 -3.701 -23.888 1.00 96.06 69 ILE A C 1
ATOM 542 O O . ILE A 1 69 ? 10.768 -2.680 -24.204 1.00 96.06 69 ILE A O 1
ATOM 546 N N . ILE A 1 70 ? 10.693 -4.909 -24.036 1.00 97.19 70 ILE A N 1
ATOM 547 C CA . ILE A 1 70 ? 11.885 -5.135 -24.847 1.00 97.19 70 ILE A CA 1
ATOM 548 C C . ILE A 1 70 ? 11.453 -5.330 -26.297 1.00 97.19 70 ILE A C 1
ATOM 550 O O . ILE A 1 70 ? 10.601 -6.171 -26.592 1.00 97.19 70 ILE A O 1
ATOM 554 N N . VAL A 1 71 ? 12.067 -4.552 -27.186 1.00 98.00 71 VAL A N 1
ATOM 555 C CA . VAL A 1 71 ? 11.998 -4.730 -28.636 1.00 98.00 71 VAL A CA 1
ATOM 556 C C . VAL A 1 71 ? 13.304 -5.376 -29.057 1.00 98.00 71 VAL A C 1
ATOM 558 O O . VAL A 1 71 ? 14.350 -4.729 -29.081 1.00 98.00 71 VAL A O 1
ATOM 561 N N . GLU A 1 72 ? 13.276 -6.672 -29.317 1.00 96.88 72 GLU A N 1
ATOM 562 C CA . GLU A 1 72 ? 14.475 -7.387 -29.729 1.00 96.88 72 GLU A CA 1
ATOM 563 C C . GLU A 1 72 ? 14.616 -7.344 -31.243 1.00 96.88 72 GLU A C 1
ATOM 565 O O . GLU A 1 72 ? 13.702 -7.718 -31.978 1.00 96.88 72 GLU A O 1
ATOM 570 N N . LEU A 1 73 ? 15.763 -6.853 -31.696 1.00 96.75 73 LEU A N 1
ATOM 571 C CA . LEU A 1 73 ? 16.014 -6.476 -33.074 1.00 96.75 73 LEU A CA 1
ATOM 572 C C . LEU A 1 73 ? 17.102 -7.361 -33.692 1.00 96.75 73 LEU A C 1
ATOM 574 O O . LEU A 1 73 ? 18.111 -7.683 -33.063 1.00 96.75 73 LEU A O 1
ATOM 578 N N . LEU A 1 74 ? 16.911 -7.710 -34.960 1.00 95.00 74 LEU A N 1
ATOM 579 C CA . LEU A 1 74 ? 17.846 -8.446 -35.809 1.00 95.00 74 LEU A CA 1
ATOM 580 C C . LEU A 1 74 ? 18.861 -7.480 -36.441 1.00 95.00 74 LEU A C 1
ATOM 582 O O . LEU A 1 74 ? 18.946 -7.343 -37.660 1.00 95.00 74 LEU A O 1
ATOM 586 N N . LEU A 1 75 ? 19.609 -6.765 -35.597 1.00 90.38 75 LEU A N 1
ATOM 587 C CA . LEU A 1 75 ? 20.595 -5.766 -36.019 1.00 90.38 75 LEU A CA 1
ATOM 588 C C . LEU A 1 75 ? 22.019 -6.272 -35.803 1.00 90.38 75 LEU A C 1
ATOM 590 O O . LEU A 1 75 ? 22.331 -6.847 -34.764 1.00 90.38 75 LEU A O 1
ATOM 594 N N . ASN A 1 76 ? 22.904 -5.978 -36.756 1.00 87.25 76 ASN A N 1
ATOM 595 C CA . ASN A 1 76 ? 24.322 -6.324 -36.690 1.00 87.25 76 ASN A CA 1
ATOM 596 C C . ASN A 1 76 ? 25.184 -5.060 -36.775 1.00 87.25 76 ASN A C 1
ATOM 598 O O . ASN A 1 76 ? 24.964 -4.219 -37.642 1.00 87.25 76 ASN A O 1
ATOM 602 N N . GLY A 1 77 ? 26.186 -4.941 -35.896 1.00 87.25 77 GLY A N 1
ATOM 603 C CA . GLY A 1 77 ? 27.216 -3.894 -35.975 1.00 87.25 77 GLY A CA 1
ATOM 604 C C . GLY A 1 77 ? 26.733 -2.454 -35.755 1.00 87.25 77 GLY A C 1
ATOM 605 O O . GLY A 1 77 ? 27.456 -1.521 -36.094 1.00 87.25 77 GLY A O 1
ATOM 606 N N . ILE A 1 78 ? 25.531 -2.260 -35.206 1.00 92.94 78 ILE A N 1
ATOM 607 C CA . ILE A 1 78 ? 24.965 -0.933 -34.933 1.00 92.94 78 ILE A CA 1
ATOM 608 C C . ILE A 1 78 ? 25.585 -0.312 -33.669 1.00 92.94 78 ILE A C 1
ATOM 610 O O . ILE A 1 78 ? 26.048 -1.033 -32.788 1.00 92.94 78 ILE A O 1
ATOM 614 N N . SER A 1 79 ? 25.630 1.015 -33.541 1.00 95.56 79 SER A N 1
ATOM 615 C CA . SER A 1 79 ? 25.983 1.663 -32.268 1.00 95.56 79 SER A CA 1
ATOM 616 C C . SER A 1 79 ? 24.764 1.788 -31.337 1.00 95.56 79 SER A C 1
ATOM 618 O O . SER A 1 79 ? 23.623 1.806 -31.808 1.00 95.56 79 SER A O 1
ATOM 620 N N . PRO A 1 80 ? 24.962 1.955 -30.013 1.00 97.06 80 PRO A N 1
ATOM 621 C CA . PRO A 1 80 ? 23.852 2.217 -29.100 1.00 97.06 80 PRO A CA 1
ATOM 622 C C . PRO A 1 80 ? 23.027 3.463 -29.404 1.00 97.06 80 PRO A C 1
ATOM 624 O O . PRO A 1 80 ? 21.805 3.438 -29.259 1.00 97.06 80 PRO A O 1
ATOM 627 N N . SER A 1 81 ? 23.667 4.535 -29.866 1.00 97.06 81 SER A N 1
ATOM 628 C CA . SER A 1 81 ? 22.965 5.727 -30.342 1.00 97.06 81 SER A CA 1
ATOM 629 C C . SER A 1 81 ? 22.087 5.419 -31.547 1.00 97.06 81 SER A C 1
ATOM 631 O O . SER A 1 81 ? 20.897 5.711 -31.498 1.00 97.06 81 SER A O 1
ATOM 633 N N . GLN A 1 82 ? 22.643 4.765 -32.568 1.00 96.38 82 GLN A N 1
ATOM 634 C CA . GLN A 1 82 ? 21.925 4.413 -33.793 1.00 96.38 82 GLN A CA 1
ATOM 635 C C . GLN A 1 82 ? 20.734 3.484 -33.523 1.00 96.38 82 GLN A C 1
ATOM 637 O O . GLN A 1 82 ? 19.670 3.692 -34.093 1.00 96.38 82 GLN A O 1
ATOM 642 N N . GLY A 1 83 ? 20.874 2.491 -32.636 1.00 96.56 83 GLY A N 1
ATOM 643 C CA . GLY A 1 83 ? 19.768 1.597 -32.271 1.00 96.56 83 GLY A CA 1
ATOM 644 C C . GLY A 1 83 ? 18.614 2.322 -31.570 1.00 96.56 83 GLY A C 1
ATOM 645 O O . GLY A 1 83 ? 17.446 2.056 -31.855 1.00 96.56 83 GLY A O 1
ATOM 646 N N . LEU A 1 84 ? 18.929 3.271 -30.682 1.00 97.94 84 LEU A N 1
ATOM 647 C CA . LEU A 1 84 ? 17.926 4.108 -30.015 1.00 97.94 84 LEU A CA 1
ATOM 648 C C . LEU A 1 84 ? 17.283 5.121 -30.967 1.00 97.94 84 LEU A C 1
ATOM 650 O O . LEU A 1 84 ? 16.074 5.324 -30.888 1.00 97.94 84 LEU A O 1
ATOM 654 N N . ASP A 1 85 ? 18.068 5.736 -31.853 1.00 97.31 85 ASP A N 1
ATOM 655 C CA . ASP A 1 85 ? 17.581 6.697 -32.849 1.00 97.31 85 ASP A CA 1
ATOM 656 C C . ASP A 1 85 ? 16.647 6.003 -33.849 1.00 97.31 85 ASP A C 1
ATOM 658 O O . ASP A 1 85 ? 15.538 6.480 -34.077 1.00 97.31 85 ASP A O 1
ATOM 662 N N . LEU A 1 86 ? 17.026 4.814 -34.334 1.00 97.81 86 LEU A N 1
ATOM 663 C CA . LEU A 1 86 ? 16.195 3.991 -35.214 1.00 97.81 86 LEU A CA 1
ATOM 664 C C . LEU A 1 86 ? 14.854 3.636 -34.561 1.00 97.81 86 LEU A C 1
ATOM 666 O O . LEU A 1 86 ? 13.804 3.807 -35.177 1.00 97.81 86 LEU A O 1
ATOM 670 N N . LEU A 1 87 ? 14.867 3.170 -33.305 1.00 98.31 87 LEU A N 1
ATOM 671 C CA . LEU A 1 87 ? 13.626 2.881 -32.583 1.00 98.31 87 LEU A CA 1
ATOM 672 C C . LEU A 1 87 ? 12.786 4.149 -32.378 1.00 98.31 87 LEU A C 1
ATOM 674 O O . LEU A 1 87 ? 11.564 4.110 -32.511 1.00 98.31 87 LEU A O 1
ATOM 678 N N . TYR A 1 88 ? 13.428 5.273 -32.064 1.00 98.38 88 TYR A N 1
ATOM 679 C CA . TYR A 1 88 ? 12.751 6.547 -31.853 1.00 98.38 88 TYR A CA 1
ATOM 680 C C . TYR A 1 88 ? 12.044 7.034 -33.118 1.00 98.38 88 TYR A C 1
ATOM 682 O O . TYR A 1 88 ? 10.861 7.361 -33.057 1.00 98.38 88 TYR A O 1
ATOM 690 N N . GLU A 1 89 ? 12.727 7.026 -34.260 1.00 97.56 89 GLU A N 1
ATOM 691 C CA . GLU A 1 89 ? 12.158 7.399 -35.558 1.00 97.56 89 GLU A CA 1
ATOM 692 C C . GLU A 1 89 ? 11.032 6.442 -35.973 1.00 97.56 89 GLU A C 1
ATOM 694 O O . GLU A 1 89 ? 9.963 6.884 -36.398 1.00 97.56 89 GLU A O 1
ATOM 699 N N . ALA A 1 90 ? 11.222 5.136 -35.760 1.00 97.88 90 ALA A N 1
ATOM 700 C CA . ALA A 1 90 ? 10.229 4.108 -36.062 1.00 97.88 90 ALA A CA 1
ATOM 701 C C . ALA A 1 90 ? 8.924 4.270 -35.270 1.00 97.88 90 ALA A C 1
ATOM 703 O O . ALA A 1 90 ? 7.837 4.065 -35.823 1.00 97.88 90 ALA A O 1
ATOM 704 N N . ILE A 1 91 ? 9.028 4.620 -33.982 1.00 97.88 91 ILE A N 1
ATOM 705 C CA . ILE A 1 91 ? 7.879 4.886 -33.109 1.00 97.88 91 ILE A CA 1
ATOM 706 C C . ILE A 1 91 ? 7.245 6.230 -33.458 1.00 97.88 91 ILE A C 1
ATOM 708 O O . ILE A 1 91 ? 6.028 6.313 -33.593 1.00 97.88 91 ILE A O 1
ATOM 712 N N . ARG A 1 92 ? 8.055 7.287 -33.577 1.00 97.31 92 ARG A N 1
ATOM 713 C CA . ARG A 1 92 ? 7.569 8.657 -33.767 1.00 97.31 92 ARG A CA 1
ATOM 714 C C . ARG A 1 92 ? 6.839 8.810 -35.101 1.00 97.31 92 ARG A C 1
ATOM 716 O O . ARG A 1 92 ? 5.794 9.453 -35.136 1.00 97.31 92 ARG A O 1
ATOM 723 N N . GLY A 1 93 ? 7.361 8.197 -36.163 1.00 95.12 93 GLY A N 1
ATOM 724 C CA . GLY A 1 93 ? 6.814 8.292 -37.513 1.00 95.12 93 GLY A CA 1
ATOM 725 C C . GLY A 1 93 ? 6.791 9.721 -38.066 1.00 95.12 93 GLY A C 1
ATOM 726 O O . GLY A 1 93 ? 7.386 10.643 -37.510 1.00 95.12 93 GLY A O 1
ATOM 727 N N . GLU A 1 94 ? 6.071 9.897 -39.173 1.00 93.81 94 GLU A N 1
ATOM 728 C CA . GLU A 1 94 ? 5.927 11.190 -39.850 1.00 93.81 94 GLU A CA 1
ATOM 729 C C . GLU A 1 94 ? 5.097 12.200 -39.032 1.00 93.81 94 GLU A C 1
ATOM 731 O O . GLU A 1 94 ? 4.252 11.792 -38.218 1.00 93.81 94 GLU A O 1
ATOM 736 N N . PRO A 1 95 ? 5.269 13.516 -39.271 1.00 95.62 95 PRO A N 1
ATOM 737 C CA . PRO A 1 95 ? 4.418 14.553 -38.694 1.00 95.62 95 PRO A CA 1
ATOM 738 C C . PRO A 1 95 ? 2.922 14.272 -38.886 1.00 95.62 95 PRO A C 1
ATOM 740 O O . PRO A 1 95 ? 2.468 13.938 -39.979 1.00 95.62 95 PRO A O 1
ATOM 743 N N . GLY A 1 96 ? 2.144 14.404 -37.807 1.00 91.31 96 GLY A N 1
ATOM 744 C CA . GLY A 1 96 ? 0.705 14.110 -37.795 1.00 91.31 96 GLY A CA 1
ATOM 745 C C . GLY A 1 96 ? 0.350 12.626 -37.634 1.00 91.31 96 GLY A C 1
ATOM 746 O O . GLY A 1 96 ? -0.832 12.287 -37.548 1.00 91.31 96 GLY A O 1
ATOM 747 N N . SER A 1 97 ? 1.338 11.728 -37.562 1.00 91.88 97 SER A N 1
ATOM 748 C CA . SER A 1 97 ? 1.094 10.322 -37.238 1.00 91.88 97 SER A CA 1
ATOM 749 C C . SER A 1 97 ? 0.777 10.115 -35.749 1.00 91.88 97 SER A C 1
ATOM 751 O O . SER A 1 97 ? 1.012 10.979 -34.904 1.00 91.88 97 SER A O 1
ATOM 753 N N . ARG A 1 98 ? 0.242 8.930 -35.419 1.00 92.50 98 ARG A N 1
ATOM 754 C CA . ARG A 1 98 ? -0.332 8.596 -34.101 1.00 92.50 98 ARG A CA 1
ATOM 755 C C . ARG A 1 98 ? 0.559 8.932 -32.900 1.00 92.50 98 ARG A C 1
ATOM 757 O O . ARG A 1 98 ? 0.018 9.297 -31.862 1.00 92.50 98 ARG A O 1
ATOM 764 N N . TYR A 1 99 ? 1.874 8.752 -33.020 1.00 96.62 99 TYR A N 1
ATOM 765 C CA . TYR A 1 99 ? 2.812 8.884 -31.901 1.00 96.62 99 TYR A CA 1
ATOM 766 C C . TYR A 1 99 ? 3.810 10.039 -32.069 1.00 96.62 99 TYR A C 1
ATOM 768 O O . TYR A 1 99 ? 4.695 10.209 -31.229 1.00 96.62 99 TYR A O 1
ATOM 776 N N . HIS A 1 100 ? 3.661 10.861 -33.112 1.00 96.75 100 HIS A N 1
ATOM 777 C CA . HIS A 1 100 ? 4.637 11.896 -33.459 1.00 96.75 100 HIS A CA 1
ATOM 778 C C . HIS A 1 100 ? 4.884 12.896 -32.319 1.00 96.75 100 HIS A C 1
ATOM 780 O O . HIS A 1 100 ? 6.029 13.182 -31.969 1.00 96.75 100 HIS A O 1
ATOM 786 N N . ASP A 1 101 ? 3.810 13.383 -31.696 1.00 96.19 101 ASP A N 1
ATOM 787 C CA . ASP A 1 101 ? 3.880 14.443 -30.681 1.00 96.19 101 ASP A CA 1
ATOM 788 C C . ASP A 1 101 ? 3.991 13.913 -29.246 1.00 96.19 101 ASP A C 1
ATOM 790 O O . ASP A 1 101 ? 4.012 14.689 -28.292 1.00 96.19 101 ASP A O 1
ATOM 794 N N . CYS A 1 102 ? 4.066 12.592 -29.071 1.00 95.81 102 CYS A N 1
ATOM 795 C CA . CYS A 1 102 ? 4.056 11.962 -27.754 1.00 95.81 102 CYS A CA 1
ATOM 796 C C . CYS A 1 102 ? 5.186 10.946 -27.546 1.00 95.81 102 CYS A C 1
ATOM 798 O O . CYS A 1 102 ? 5.086 10.093 -26.665 1.00 95.81 102 CYS A O 1
ATOM 800 N N . THR A 1 103 ? 6.251 11.029 -28.344 1.00 97.62 103 THR A N 1
ATOM 801 C CA . THR A 1 103 ? 7.406 10.125 -28.275 1.00 97.62 103 THR A CA 1
ATOM 802 C C . THR A 1 103 ? 8.651 10.864 -27.796 1.00 97.62 103 THR A C 1
ATOM 804 O O . THR A 1 103 ? 9.028 11.888 -28.367 1.00 97.62 103 THR A O 1
ATOM 807 N N . THR A 1 104 ? 9.326 10.307 -26.790 1.00 97.19 104 THR A N 1
ATOM 808 C CA . THR A 1 104 ? 10.562 10.848 -26.212 1.00 97.19 104 THR A CA 1
ATOM 809 C C . THR A 1 104 ? 11.668 9.801 -26.254 1.00 97.19 104 THR A C 1
ATOM 811 O O . THR A 1 104 ? 11.500 8.686 -25.764 1.00 97.19 104 THR A O 1
ATOM 814 N N . ARG A 1 105 ? 12.837 10.159 -26.786 1.00 96.81 105 ARG A N 1
ATOM 815 C CA . ARG A 1 105 ? 14.036 9.316 -26.717 1.00 96.81 105 ARG A CA 1
ATOM 816 C C . ARG A 1 105 ? 14.690 9.442 -25.339 1.00 96.81 105 ARG A C 1
ATOM 818 O O . ARG A 1 105 ? 15.131 10.526 -24.969 1.00 96.81 105 ARG A O 1
ATOM 825 N N . GLN A 1 106 ? 14.799 8.338 -24.604 1.00 95.88 106 GLN A N 1
ATOM 826 C CA . GLN A 1 106 ? 15.508 8.270 -23.323 1.00 95.88 106 GLN A CA 1
ATOM 827 C C . GLN A 1 106 ? 16.937 7.735 -23.503 1.00 95.88 106 GLN A C 1
ATOM 829 O O . GLN A 1 106 ? 17.428 7.520 -24.611 1.00 95.88 106 GLN A O 1
ATOM 834 N N . THR A 1 107 ? 17.620 7.494 -22.380 1.00 95.56 107 THR A N 1
ATOM 835 C CA . THR A 1 107 ? 18.992 6.953 -22.364 1.00 95.56 107 THR A CA 1
ATOM 836 C C . THR A 1 107 ? 19.090 5.462 -22.695 1.00 95.56 107 THR A C 1
ATOM 838 O O . THR A 1 107 ? 20.156 5.026 -23.113 1.00 95.56 107 THR A O 1
ATOM 841 N N . ARG A 1 108 ? 18.029 4.670 -22.468 1.00 96.44 108 ARG A N 1
ATOM 842 C CA . ARG A 1 108 ? 17.993 3.208 -22.722 1.00 96.44 108 ARG A CA 1
ATOM 843 C C . ARG A 1 108 ? 16.711 2.701 -23.387 1.00 96.44 108 ARG A C 1
ATOM 845 O O . ARG A 1 108 ? 16.556 1.504 -23.625 1.00 96.44 108 ARG A O 1
ATOM 852 N N . CYS A 1 109 ? 15.765 3.593 -23.623 1.00 97.12 109 CYS A N 1
ATOM 853 C CA . CYS A 1 109 ? 14.463 3.269 -24.176 1.00 97.12 109 CYS A CA 1
ATOM 854 C C . CYS A 1 109 ? 13.922 4.461 -24.960 1.00 97.12 109 CYS A C 1
ATOM 856 O O . CYS A 1 109 ? 14.495 5.554 -24.953 1.00 97.12 109 CYS A O 1
ATOM 858 N N . VAL A 1 110 ? 12.800 4.237 -25.622 1.00 98.25 110 VAL A N 1
ATOM 859 C CA . VAL A 1 110 ? 11.953 5.273 -26.192 1.00 98.25 110 VAL A CA 1
ATOM 860 C C . VAL A 1 110 ? 10.610 5.210 -25.477 1.00 98.25 110 VAL A C 1
ATOM 862 O O . VAL A 1 110 ? 9.999 4.146 -25.410 1.00 98.25 110 VAL A O 1
ATOM 865 N N . THR A 1 111 ? 10.167 6.341 -24.936 1.00 97.50 111 THR A N 1
ATOM 866 C CA . THR A 1 111 ? 8.923 6.453 -24.174 1.00 97.50 111 THR A CA 1
ATOM 867 C C . THR A 1 111 ? 7.810 7.010 -25.050 1.00 97.50 111 THR A C 1
ATOM 869 O O . THR A 1 111 ? 7.964 8.081 -25.638 1.00 97.50 111 THR A O 1
ATOM 872 N N . VAL A 1 112 ? 6.663 6.336 -25.075 1.00 97.12 112 VAL A N 1
ATOM 873 C CA . VAL A 1 112 ? 5.400 6.866 -25.602 1.00 97.12 112 VAL A CA 1
ATOM 874 C C . VAL A 1 112 ? 4.537 7.344 -24.439 1.00 97.12 112 VAL A C 1
ATOM 876 O O . VAL A 1 112 ? 4.207 6.563 -23.546 1.00 97.12 112 VAL A O 1
ATOM 879 N N . HIS A 1 113 ? 4.142 8.615 -24.458 1.00 94.00 113 HIS A N 1
ATOM 880 C CA . HIS A 1 113 ? 3.320 9.240 -23.426 1.00 94.00 113 HIS A CA 1
ATOM 881 C C . HIS A 1 113 ? 1.849 9.305 -23.850 1.00 94.00 113 HIS A C 1
ATOM 883 O O . HIS A 1 113 ? 1.515 9.847 -24.898 1.00 94.00 113 HIS A O 1
ATOM 889 N N . TYR A 1 114 ? 0.947 8.806 -23.013 1.00 90.81 114 TYR A N 1
ATOM 890 C CA . TYR A 1 114 ? -0.490 8.950 -23.221 1.00 90.81 114 TYR A CA 1
ATOM 891 C C . TYR A 1 114 ? -1.040 10.116 -22.394 1.00 90.81 114 TYR A C 1
ATOM 893 O O . TYR A 1 114 ? -0.529 10.441 -21.322 1.00 90.81 114 TYR A O 1
ATOM 901 N N . ALA A 1 115 ? -2.112 10.746 -22.887 1.00 87.94 115 ALA A N 1
ATOM 902 C CA . ALA A 1 115 ? -2.748 11.892 -22.228 1.00 87.94 115 ALA A CA 1
ATOM 903 C C . ALA A 1 115 ? -3.298 11.560 -20.828 1.00 87.94 115 ALA A C 1
ATOM 905 O O . ALA A 1 115 ? -3.415 12.439 -19.979 1.00 87.94 115 ALA A O 1
ATOM 906 N N . ASP A 1 116 ? -3.595 10.285 -20.572 1.00 83.38 116 ASP A N 1
ATOM 907 C CA . ASP A 1 116 ? -4.001 9.767 -19.266 1.00 83.38 116 ASP A CA 1
ATOM 908 C C . ASP A 1 116 ? -2.810 9.359 -18.379 1.00 83.38 116 ASP A C 1
ATOM 910 O O . ASP A 1 116 ? -2.960 8.547 -17.466 1.00 83.38 116 ASP A O 1
ATOM 914 N N . GLY A 1 117 ? -1.621 9.900 -18.646 1.00 82.94 117 GLY A N 1
ATOM 915 C CA . GLY A 1 117 ? -0.429 9.716 -17.822 1.00 82.94 117 GLY A CA 1
ATOM 916 C C . GLY A 1 117 ? 0.211 8.333 -17.913 1.00 82.94 117 GLY A C 1
ATOM 917 O O . GLY A 1 117 ? 1.190 8.089 -17.218 1.00 82.94 117 GLY A O 1
ATOM 918 N N . MET A 1 118 ? -0.315 7.414 -18.725 1.00 87.62 118 MET A N 1
ATOM 919 C CA . MET A 1 118 ? 0.332 6.124 -18.957 1.00 87.62 118 MET A CA 1
ATOM 920 C C . MET A 1 118 ? 1.558 6.299 -19.854 1.00 87.62 118 MET A C 1
ATOM 922 O O . MET A 1 118 ? 1.550 7.100 -20.796 1.00 87.62 118 MET A O 1
ATOM 926 N N . HIS A 1 119 ? 2.593 5.507 -19.597 1.00 90.25 119 HIS A N 1
ATOM 927 C CA . HIS A 1 119 ? 3.812 5.500 -20.391 1.00 90.25 119 HIS A CA 1
ATOM 928 C C . HIS A 1 119 ? 4.131 4.083 -20.873 1.00 90.25 119 HIS A C 1
ATOM 930 O O . HIS A 1 119 ? 3.931 3.106 -20.151 1.00 90.25 119 HIS A O 1
ATOM 936 N N . ILE A 1 120 ? 4.594 3.967 -22.119 1.00 94.69 120 ILE A N 1
ATOM 937 C CA . ILE A 1 120 ? 5.179 2.728 -22.645 1.00 94.69 120 ILE A CA 1
ATOM 938 C C . ILE A 1 120 ? 6.639 3.004 -22.954 1.00 94.69 120 ILE A C 1
ATOM 940 O O . ILE A 1 120 ? 6.930 3.804 -23.839 1.00 94.69 120 ILE A O 1
ATOM 944 N N . ASP A 1 121 ? 7.528 2.323 -22.247 1.00 96.75 121 ASP A N 1
ATOM 945 C CA . ASP A 1 121 ? 8.967 2.364 -22.446 1.00 96.75 121 ASP A CA 1
ATOM 946 C C . ASP A 1 121 ? 9.401 1.166 -23.290 1.00 96.75 121 ASP A C 1
ATOM 948 O O . ASP A 1 121 ? 9.314 0.015 -22.865 1.00 96.75 121 ASP A O 1
ATOM 952 N N . LEU A 1 122 ? 9.877 1.439 -24.504 1.00 98.19 122 LEU A N 1
ATOM 953 C CA . LEU A 1 122 ? 10.385 0.433 -25.429 1.00 98.19 122 LEU A CA 1
ATOM 954 C C . LEU A 1 122 ? 11.915 0.461 -25.421 1.00 98.19 122 LEU A C 1
ATOM 956 O O . LEU A 1 122 ? 12.529 1.426 -25.875 1.00 98.19 122 LEU A O 1
ATOM 960 N N . SER A 1 123 ? 12.542 -0.585 -24.891 1.00 97.88 123 SER A N 1
ATOM 961 C CA . SER A 1 123 ? 13.996 -0.755 -24.880 1.00 97.88 123 SER A CA 1
ATOM 962 C C . SER A 1 123 ? 14.434 -1.592 -26.082 1.00 97.88 123 SER A C 1
ATOM 964 O O . SER A 1 123 ? 14.077 -2.772 -26.147 1.00 97.88 123 SER A O 1
ATOM 966 N N . PRO A 1 124 ? 15.212 -1.030 -27.025 1.00 98.00 124 PRO A N 1
ATOM 967 C CA . PRO A 1 124 ? 15.750 -1.815 -28.119 1.00 98.00 124 PRO A CA 1
ATOM 968 C C . PRO A 1 124 ? 16.846 -2.744 -27.582 1.00 98.00 124 PRO A C 1
ATOM 970 O O . PRO A 1 124 ? 17.611 -2.367 -26.687 1.00 98.00 124 PRO A O 1
ATOM 973 N N . SER A 1 125 ? 16.911 -3.963 -28.106 1.00 97.31 125 SER A N 1
ATOM 974 C CA . SER A 1 125 ? 17.902 -4.961 -27.703 1.00 97.31 125 SER A CA 1
ATOM 975 C C . SER A 1 125 ? 18.383 -5.802 -28.879 1.00 97.31 125 SER A C 1
ATOM 977 O O . SER A 1 125 ? 17.693 -5.912 -29.890 1.00 97.31 125 SER A O 1
ATOM 979 N N . VAL A 1 126 ? 19.562 -6.404 -28.738 1.00 96.69 126 VAL A N 1
ATOM 980 C CA . VAL A 1 126 ? 20.113 -7.380 -29.687 1.00 96.69 126 VAL A CA 1
ATOM 981 C C . VAL A 1 126 ? 20.461 -8.652 -28.925 1.00 96.69 126 VAL A C 1
ATOM 983 O O . VAL A 1 126 ? 21.125 -8.594 -27.885 1.00 96.69 126 VAL A O 1
ATOM 986 N N . LEU A 1 127 ? 19.992 -9.795 -29.428 1.00 95.38 127 LEU A N 1
ATOM 987 C CA . LEU A 1 127 ? 20.250 -11.104 -28.830 1.00 95.38 127 LEU A CA 1
ATOM 988 C C . LEU A 1 127 ? 21.747 -11.430 -28.893 1.00 95.38 127 LEU A C 1
ATOM 990 O O . LEU A 1 127 ? 22.374 -11.267 -29.938 1.00 95.38 127 LEU A O 1
ATOM 994 N N . LEU A 1 128 ? 22.309 -11.917 -27.786 1.00 92.88 128 LEU A N 1
ATOM 995 C CA . LEU A 1 128 ? 23.725 -12.281 -27.725 1.00 92.88 128 LEU A CA 1
ATOM 996 C C . LEU A 1 128 ? 23.998 -13.664 -28.306 1.00 92.88 128 LEU A C 1
ATOM 998 O O . LEU A 1 128 ? 24.948 -13.846 -29.063 1.00 92.88 128 LEU A O 1
ATOM 1002 N N . GLU A 1 129 ? 23.170 -14.638 -27.942 1.00 86.88 129 GLU A N 1
ATOM 1003 C CA . GLU A 1 129 ? 23.356 -16.029 -28.328 1.00 86.88 129 GLU A CA 1
ATOM 1004 C C . GLU A 1 129 ? 22.001 -16.695 -28.563 1.00 86.88 129 GLU A C 1
ATOM 1006 O O . GLU A 1 129 ? 21.102 -16.619 -27.728 1.00 86.88 129 GLU A O 1
ATOM 1011 N N . ALA A 1 130 ? 21.846 -17.381 -29.698 1.00 83.00 130 ALA A N 1
ATOM 1012 C CA . ALA A 1 130 ? 20.590 -18.045 -30.052 1.00 83.00 130 ALA A CA 1
ATOM 1013 C C . ALA A 1 130 ? 20.188 -19.156 -29.061 1.00 83.00 130 ALA A C 1
ATOM 1015 O O . ALA A 1 130 ? 19.000 -19.437 -28.912 1.00 83.00 130 ALA A O 1
ATOM 1016 N N . GLY A 1 131 ? 21.169 -19.776 -28.395 1.00 85.94 131 GLY A N 1
ATOM 1017 C CA . GLY A 1 131 ? 20.969 -20.850 -27.420 1.00 85.94 131 GLY A CA 1
ATOM 1018 C C . GLY A 1 131 ? 20.638 -20.391 -25.995 1.00 85.94 131 GLY A C 1
ATOM 1019 O O . GLY A 1 131 ? 20.276 -21.235 -25.180 1.00 85.94 131 GLY A O 1
ATOM 1020 N N . ASP A 1 132 ? 20.730 -19.091 -25.690 1.00 88.00 132 ASP A N 1
ATOM 1021 C CA . ASP A 1 132 ? 20.449 -18.523 -24.364 1.00 88.00 132 ASP A CA 1
ATOM 1022 C C . ASP A 1 132 ? 19.215 -17.601 -24.451 1.00 88.00 132 ASP A C 1
ATOM 1024 O O . ASP A 1 132 ? 19.314 -16.460 -24.921 1.00 88.00 132 ASP A O 1
ATOM 1028 N N . PRO A 1 133 ? 18.012 -18.091 -24.085 1.00 90.56 133 PRO A N 1
ATOM 1029 C CA . PRO A 1 133 ? 16.764 -17.389 -24.359 1.00 90.56 133 PRO A CA 1
ATOM 1030 C C . PRO A 1 133 ? 16.746 -15.949 -23.830 1.00 90.56 133 PRO A C 1
ATOM 1032 O O . PRO A 1 133 ? 16.773 -15.709 -22.623 1.00 90.56 133 PRO A O 1
ATOM 1035 N N . ARG A 1 134 ? 16.628 -14.988 -24.763 1.00 93.44 134 ARG A N 1
ATOM 1036 C CA . ARG A 1 134 ? 16.444 -13.541 -24.514 1.00 93.44 134 ARG A CA 1
ATOM 1037 C C . ARG A 1 134 ? 17.568 -12.880 -23.704 1.00 93.44 134 ARG A C 1
ATOM 1039 O O . ARG A 1 134 ? 17.414 -11.745 -23.244 1.00 93.44 134 ARG A O 1
ATOM 1046 N N . ARG A 1 135 ? 18.720 -13.541 -23.568 1.00 96.50 135 ARG A N 1
ATOM 1047 C CA . ARG A 1 135 ? 19.929 -12.893 -23.066 1.00 96.50 135 ARG A CA 1
ATOM 1048 C C . ARG A 1 135 ? 20.460 -11.945 -24.133 1.00 96.50 135 ARG A C 1
ATOM 1050 O O . ARG A 1 135 ? 20.879 -12.364 -25.212 1.00 96.50 135 ARG A O 1
ATOM 1057 N N . SER A 1 136 ? 20.428 -10.658 -23.834 1.00 96.25 136 SER A N 1
ATOM 1058 C CA . SER A 1 136 ? 20.599 -9.612 -24.834 1.00 96.25 136 SER A CA 1
ATOM 1059 C C . SER A 1 136 ? 21.451 -8.464 -24.311 1.00 96.25 136 SER A C 1
ATOM 1061 O O . SER A 1 136 ? 21.718 -8.332 -23.113 1.00 96.25 136 SER A O 1
ATOM 1063 N N . HIS A 1 137 ? 21.887 -7.616 -25.236 1.00 97.19 137 HIS A N 1
ATOM 1064 C CA . HIS A 1 137 ? 22.330 -6.276 -24.900 1.00 97.19 137 HIS A CA 1
ATOM 1065 C C . HIS A 1 137 ? 21.220 -5.274 -25.199 1.00 97.19 137 HIS A C 1
ATOM 1067 O O . HIS A 1 137 ? 20.743 -5.214 -26.331 1.00 97.19 137 HIS A O 1
ATOM 1073 N N . ILE A 1 138 ? 20.870 -4.442 -24.218 1.00 97.12 138 ILE A N 1
ATOM 1074 C CA . ILE A 1 138 ? 20.155 -3.188 -24.474 1.00 97.12 138 ILE A CA 1
ATOM 1075 C C . ILE A 1 138 ? 21.158 -2.064 -24.711 1.00 97.12 138 ILE A C 1
ATOM 1077 O O . ILE A 1 138 ? 22.333 -2.137 -24.340 1.00 97.12 138 ILE A O 1
ATOM 1081 N N . PHE A 1 139 ? 20.676 -0.993 -25.318 1.00 97.50 139 PHE A N 1
ATOM 1082 C CA . PHE A 1 139 ? 21.497 0.153 -25.667 1.00 97.50 139 PHE A CA 1
ATOM 1083 C C . PHE A 1 139 ? 21.519 1.193 -24.541 1.00 97.50 139 PHE A C 1
ATOM 1085 O O . PHE A 1 139 ? 20.496 1.454 -23.910 1.00 97.50 139 PHE A O 1
ATOM 1092 N N . HIS A 1 140 ? 22.672 1.820 -24.303 1.00 97.25 140 HIS A N 1
ATOM 1093 C CA . HIS A 1 140 ? 22.791 3.015 -23.474 1.00 97.25 140 HIS A CA 1
ATOM 1094 C C . HIS A 1 140 ? 23.467 4.139 -24.257 1.00 97.25 140 HIS A C 1
ATOM 1096 O O . HIS A 1 140 ? 24.627 4.025 -24.644 1.00 97.25 140 HIS A O 1
ATOM 1102 N N . SER A 1 141 ? 22.735 5.231 -24.474 1.00 97.19 141 SER A N 1
ATOM 1103 C CA . SER A 1 141 ? 23.246 6.435 -25.129 1.00 97.19 141 SER A CA 1
ATOM 1104 C C . SER A 1 141 ? 22.508 7.669 -24.628 1.00 97.19 141 SER A C 1
ATOM 1106 O O . SER A 1 141 ? 21.298 7.812 -24.837 1.00 97.19 141 SER A O 1
ATOM 1108 N N . LYS A 1 142 ? 23.233 8.577 -23.977 1.00 93.69 142 LYS A N 1
ATOM 1109 C CA . LYS A 1 142 ? 22.691 9.834 -23.462 1.00 93.69 142 LYS A CA 1
ATOM 1110 C C . LYS A 1 142 ? 22.955 10.964 -24.469 1.00 93.69 142 LYS A C 1
ATOM 1112 O O . LYS A 1 142 ? 24.121 11.200 -24.771 1.00 93.69 142 LYS A O 1
ATOM 1117 N N . PRO A 1 143 ? 21.920 11.642 -25.011 1.00 86.94 143 PRO A N 1
ATOM 1118 C CA . PRO A 1 143 ? 22.096 12.639 -26.074 1.00 86.94 143 PRO A CA 1
ATOM 1119 C C . PRO A 1 143 ? 23.063 13.775 -25.732 1.00 86.94 143 PRO A C 1
ATOM 1121 O O . PRO A 1 143 ? 23.723 14.297 -26.625 1.00 86.94 143 PRO A O 1
ATOM 1124 N N . GLU A 1 144 ? 23.135 14.158 -24.456 1.00 88.88 144 GLU A N 1
ATOM 1125 C CA . GLU A 1 144 ? 23.971 15.263 -23.982 1.00 88.88 144 GLU A CA 1
ATOM 1126 C C . GLU A 1 144 ? 25.439 14.863 -23.762 1.00 88.88 144 GLU A C 1
ATOM 1128 O O . GLU A 1 144 ? 26.288 15.737 -23.581 1.00 88.88 144 GLU A O 1
ATOM 1133 N N . ASP A 1 145 ? 25.744 13.562 -23.758 1.00 91.19 145 ASP A N 1
ATOM 1134 C CA . ASP A 1 145 ? 27.087 13.045 -23.510 1.00 91.19 145 ASP A CA 1
ATOM 1135 C C . ASP A 1 145 ? 27.813 12.742 -24.838 1.00 91.19 145 ASP A C 1
ATOM 1137 O O . ASP A 1 145 ? 27.209 12.585 -25.902 1.00 91.19 145 ASP A O 1
ATOM 1141 N N . SER A 1 146 ? 29.145 12.648 -24.791 1.00 92.12 146 SER A N 1
ATOM 1142 C CA . SER A 1 146 ? 29.948 12.235 -25.952 1.00 92.12 146 SER A CA 1
ATOM 1143 C C . SER A 1 146 ? 29.566 10.826 -26.412 1.00 92.12 146 SER A C 1
ATOM 1145 O O . SER A 1 146 ? 29.457 9.927 -25.588 1.00 92.12 146 SER A O 1
ATOM 1147 N N . ARG A 1 147 ? 29.514 10.573 -27.727 1.00 92.31 147 ARG A N 1
ATOM 1148 C CA . ARG A 1 147 ? 29.257 9.225 -28.282 1.00 92.31 147 ARG A CA 1
ATOM 1149 C C . ARG A 1 147 ? 30.264 8.164 -27.835 1.00 92.31 147 ARG A C 1
ATOM 1151 O O . ARG A 1 147 ? 29.969 6.981 -27.891 1.00 92.31 147 ARG A O 1
ATOM 1158 N N . SER A 1 148 ? 31.433 8.568 -27.342 1.00 92.06 148 SER A N 1
ATOM 1159 C CA . SER A 1 148 ? 32.404 7.657 -26.728 1.00 92.06 148 SER A CA 1
ATOM 1160 C C . SER A 1 148 ? 31.938 7.045 -25.397 1.00 92.06 148 SER A C 1
ATOM 1162 O O . SER A 1 148 ? 32.575 6.106 -24.931 1.00 92.06 148 SER A O 1
ATOM 1164 N N . SER A 1 149 ? 30.891 7.582 -24.755 1.00 93.31 149 SER A N 1
ATOM 1165 C CA . SER A 1 149 ? 30.275 6.996 -23.553 1.00 93.31 149 SER A CA 1
ATOM 1166 C C . SER A 1 149 ? 29.134 6.026 -23.871 1.00 93.31 149 SER A C 1
ATOM 1168 O O . SER A 1 149 ? 28.647 5.345 -22.961 1.00 93.31 149 SER A O 1
ATOM 1170 N N . ASP A 1 150 ? 28.719 5.940 -25.142 1.00 96.69 150 ASP A N 1
ATOM 1171 C CA . ASP A 1 150 ? 27.727 4.970 -25.593 1.00 96.69 150 ASP A CA 1
ATOM 1172 C C . ASP A 1 150 ? 28.248 3.555 -25.323 1.00 96.69 150 ASP A C 1
ATOM 1174 O O . ASP A 1 150 ? 29.378 3.206 -25.670 1.00 96.69 150 ASP A O 1
ATOM 1178 N N . HIS A 1 151 ? 27.417 2.718 -24.713 1.00 96.38 151 HIS A N 1
ATOM 1179 C CA . HIS A 1 151 ? 27.777 1.334 -24.434 1.00 96.38 151 HIS A CA 1
ATOM 1180 C C . HIS A 1 151 ? 26.555 0.423 -24.438 1.00 96.38 151 HIS A C 1
ATOM 1182 O O . HIS A 1 151 ? 25.403 0.854 -24.360 1.00 96.38 151 HIS A O 1
ATOM 1188 N N . TYR A 1 152 ? 26.834 -0.867 -24.541 1.00 96.75 152 TYR A N 1
ATOM 1189 C CA . TYR A 1 152 ? 25.852 -1.925 -24.391 1.00 96.75 152 TYR A CA 1
ATOM 1190 C C . TYR A 1 152 ? 25.701 -2.304 -22.921 1.00 96.75 152 TYR A C 1
ATOM 1192 O O . TYR A 1 152 ? 26.680 -2.322 -22.175 1.00 96.75 152 TYR A O 1
ATOM 1200 N N . VAL A 1 153 ? 24.477 -2.622 -22.511 1.00 96.81 153 VAL A N 1
ATOM 1201 C CA . VAL A 1 153 ? 24.162 -3.082 -21.158 1.00 96.81 153 VAL A CA 1
ATOM 1202 C C . VAL A 1 153 ? 23.617 -4.497 -21.254 1.00 96.81 153 VAL A C 1
ATOM 1204 O O . VAL A 1 153 ? 22.614 -4.735 -21.926 1.00 96.81 153 VAL A O 1
ATOM 1207 N N . LEU A 1 154 ? 24.293 -5.433 -20.590 1.00 97.56 154 LEU A N 1
ATOM 1208 C CA . LEU A 1 154 ? 23.858 -6.820 -20.494 1.00 97.56 154 LEU A CA 1
ATOM 1209 C C . LEU A 1 154 ? 22.553 -6.925 -19.720 1.00 97.56 154 LEU A C 1
ATOM 1211 O O . LEU A 1 154 ? 22.426 -6.346 -18.646 1.00 97.56 154 LEU A O 1
ATOM 1215 N N . THR A 1 155 ? 21.606 -7.691 -20.259 1.00 96.44 155 THR A N 1
ATOM 1216 C CA . THR A 1 155 ? 20.379 -8.021 -19.549 1.00 96.44 155 THR A CA 1
ATOM 1217 C C . THR A 1 155 ? 19.841 -9.404 -19.903 1.00 96.44 155 THR A C 1
ATOM 1219 O O . THR A 1 155 ? 19.930 -9.865 -21.042 1.00 96.44 155 THR A O 1
ATOM 1222 N N . ASN A 1 156 ? 19.233 -10.061 -18.919 1.00 96.62 156 ASN A N 1
ATOM 1223 C CA . ASN A 1 156 ? 18.248 -11.111 -19.167 1.00 96.62 156 ASN A CA 1
ATOM 1224 C C . ASN A 1 156 ? 17.040 -10.904 -18.242 1.00 96.62 156 ASN A C 1
ATOM 1226 O O . ASN A 1 156 ? 16.801 -11.651 -17.286 1.00 96.62 156 ASN A O 1
ATOM 1230 N N . SER A 1 157 ? 16.292 -9.832 -18.514 1.00 95.00 157 SER A N 1
ATOM 1231 C CA . SER A 1 157 ? 15.083 -9.478 -17.766 1.00 95.00 157 SER A CA 1
ATOM 1232 C C . SER A 1 157 ? 13.988 -10.544 -17.868 1.00 95.00 157 SER A C 1
ATOM 1234 O O . SER A 1 157 ? 13.214 -10.712 -16.926 1.00 95.00 157 SER A O 1
ATOM 1236 N N . PHE A 1 158 ? 13.969 -11.314 -18.961 1.00 95.12 158 PHE A N 1
ATOM 1237 C CA . PHE A 1 158 ? 13.078 -12.457 -19.128 1.00 95.12 158 PHE A CA 1
ATOM 1238 C C . PHE A 1 158 ? 13.374 -13.565 -18.110 1.00 95.12 158 PHE A C 1
ATOM 1240 O O . PHE A 1 158 ? 12.492 -13.928 -17.334 1.00 95.12 158 PHE A O 1
ATOM 1247 N N . ALA A 1 159 ? 14.619 -14.047 -18.049 1.00 95.69 159 ALA A N 1
ATOM 1248 C CA . ALA A 1 159 ? 14.998 -15.099 -17.108 1.00 95.69 159 ALA A CA 1
ATOM 1249 C C . ALA A 1 159 ? 14.827 -14.650 -15.648 1.00 95.69 159 ALA A C 1
ATOM 1251 O O . ALA A 1 159 ? 14.471 -15.457 -14.787 1.00 95.69 159 ALA A O 1
ATOM 1252 N N . PHE A 1 160 ? 15.038 -13.361 -15.355 1.00 96.75 160 PHE A N 1
ATOM 1253 C CA . PHE A 1 160 ? 14.737 -12.812 -14.033 1.00 96.75 160 PHE A CA 1
ATOM 1254 C C . PHE A 1 160 ? 13.238 -12.855 -13.710 1.00 96.75 160 PHE A C 1
ATOM 1256 O O . PHE A 1 160 ? 12.877 -13.239 -12.600 1.00 96.75 160 PHE A O 1
ATOM 1263 N N . ALA A 1 161 ? 12.366 -12.494 -14.656 1.00 94.69 161 ALA A N 1
ATOM 1264 C CA . ALA A 1 161 ? 10.921 -12.550 -14.448 1.00 94.69 161 ALA A CA 1
ATOM 1265 C C . ALA A 1 161 ? 10.436 -13.988 -14.207 1.00 94.69 161 ALA A C 1
ATOM 1267 O O . ALA A 1 161 ? 9.680 -14.224 -13.265 1.00 94.69 161 ALA A O 1
ATOM 1268 N N . GLU A 1 162 ? 10.929 -14.960 -14.982 1.00 93.25 162 GLU A N 1
ATOM 1269 C CA . GLU A 1 162 ? 10.642 -16.382 -14.744 1.00 93.25 162 GLU A CA 1
ATOM 1270 C C . GLU A 1 162 ? 11.110 -16.830 -13.356 1.00 93.25 162 GLU A C 1
ATOM 1272 O O . GLU A 1 162 ? 10.362 -17.473 -12.620 1.00 93.25 162 GLU A O 1
ATOM 1277 N N . HIS A 1 163 ? 12.325 -16.443 -12.963 1.00 95.00 163 HIS A N 1
ATOM 1278 C CA . HIS A 1 163 ? 12.870 -16.760 -11.647 1.00 95.00 163 HIS A CA 1
ATOM 1279 C C . HIS A 1 163 ? 12.050 -16.145 -10.508 1.00 95.00 163 HIS A C 1
ATOM 1281 O O . HIS A 1 163 ? 11.770 -16.818 -9.517 1.00 95.00 163 HIS A O 1
ATOM 1287 N N . TYR A 1 164 ? 11.624 -14.890 -10.663 1.00 95.38 164 TYR A N 1
ATOM 1288 C CA . TYR A 1 164 ? 10.770 -14.214 -9.696 1.00 95.38 164 TYR A CA 1
ATOM 1289 C C . TYR A 1 164 ? 9.428 -14.932 -9.541 1.00 95.38 164 TYR A C 1
ATOM 1291 O O . TYR A 1 164 ? 9.030 -15.246 -8.419 1.00 95.38 164 TYR A O 1
ATOM 1299 N N . ASN A 1 165 ? 8.757 -15.227 -10.656 1.00 91.75 165 ASN A N 1
ATOM 1300 C CA . ASN A 1 165 ? 7.444 -15.871 -10.656 1.00 91.75 165 ASN A CA 1
ATOM 1301 C C . ASN A 1 165 ? 7.511 -17.303 -10.099 1.00 91.75 165 ASN A C 1
ATOM 1303 O O . ASN A 1 165 ? 6.589 -17.733 -9.410 1.00 91.75 165 ASN A O 1
ATOM 1307 N N . ALA A 1 166 ? 8.619 -18.018 -10.318 1.00 91.25 166 ALA A N 1
ATOM 1308 C CA . ALA A 1 166 ? 8.842 -19.342 -9.739 1.00 91.25 166 ALA A CA 1
ATOM 1309 C C . ALA A 1 166 ? 9.053 -19.309 -8.211 1.00 91.25 166 ALA A C 1
ATOM 1311 O O . ALA A 1 166 ? 8.593 -20.211 -7.512 1.00 91.25 166 ALA A O 1
ATOM 1312 N N . LEU A 1 167 ? 9.745 -18.290 -7.685 1.00 92.12 167 LEU A N 1
ATOM 1313 C CA . LEU A 1 167 ? 10.055 -18.168 -6.251 1.00 92.12 167 LEU A CA 1
ATOM 1314 C C . LEU A 1 167 ? 8.995 -17.431 -5.431 1.00 92.12 167 LEU A C 1
ATOM 1316 O O . LEU A 1 167 ? 8.970 -17.566 -4.209 1.00 92.12 167 LEU A O 1
ATOM 1320 N N . CYS A 1 168 ? 8.104 -16.683 -6.079 1.00 89.25 168 CYS A N 1
ATOM 1321 C CA . CYS A 1 168 ? 6.958 -16.039 -5.440 1.00 89.25 168 CYS A CA 1
ATOM 1322 C C . CYS A 1 168 ? 5.647 -16.751 -5.819 1.00 89.25 168 CYS A C 1
ATOM 1324 O O . CYS A 1 168 ? 4.761 -16.102 -6.385 1.00 89.25 168 CYS A O 1
ATOM 1326 N N . PRO A 1 169 ? 5.499 -18.066 -5.545 1.00 74.31 169 PRO A N 1
ATOM 1327 C CA . PRO A 1 169 ? 4.336 -18.812 -5.985 1.00 74.31 169 PRO A CA 1
ATOM 1328 C C . PRO A 1 169 ? 3.076 -18.301 -5.298 1.00 74.31 169 PRO A C 1
ATOM 1330 O O . PRO A 1 169 ? 3.085 -17.752 -4.189 1.00 74.31 169 PRO A O 1
ATOM 1333 N N . VAL A 1 170 ? 1.966 -18.498 -5.986 1.00 80.62 170 VAL A N 1
ATOM 1334 C CA . VAL A 1 170 ? 0.686 -17.957 -5.575 1.00 80.62 170 VAL A CA 1
ATOM 1335 C C . VAL A 1 170 ? -0.005 -18.889 -4.598 1.00 80.62 170 VAL A C 1
ATOM 1337 O O . VAL A 1 170 ? -0.250 -20.058 -4.883 1.00 80.62 170 VAL A O 1
ATOM 1340 N N . ASP A 1 171 ? -0.359 -18.340 -3.438 1.00 83.75 171 ASP A N 1
ATOM 1341 C CA . ASP A 1 171 ? -1.355 -18.951 -2.570 1.00 83.75 171 ASP A CA 1
ATOM 1342 C C . ASP A 1 171 ? -2.734 -18.713 -3.193 1.00 83.75 171 ASP A C 1
ATOM 1344 O O . ASP A 1 171 ? -3.195 -17.572 -3.288 1.00 83.75 171 ASP A O 1
ATOM 1348 N N . GLN A 1 172 ? -3.376 -19.791 -3.641 1.00 84.31 172 GLN A N 1
ATOM 1349 C CA . GLN A 1 172 ? -4.649 -19.722 -4.356 1.00 84.31 172 GLN A CA 1
ATOM 1350 C C . GLN A 1 172 ? -5.747 -19.047 -3.520 1.00 84.31 172 GLN A C 1
ATOM 1352 O O . GLN A 1 172 ? -6.493 -18.213 -4.032 1.00 84.31 172 GLN A O 1
ATOM 1357 N N . THR A 1 173 ? -5.808 -19.340 -2.216 1.00 84.69 173 THR A N 1
ATOM 1358 C CA . THR A 1 173 ? -6.837 -18.786 -1.321 1.00 84.69 173 THR A CA 1
ATOM 1359 C C . THR A 1 173 ? -6.660 -17.278 -1.170 1.00 84.69 173 THR A C 1
ATOM 1361 O O . THR A 1 173 ? -7.625 -16.513 -1.264 1.00 84.69 173 THR A O 1
ATOM 1364 N N . PHE A 1 174 ? -5.419 -16.836 -0.955 1.00 87.00 174 PHE A N 1
ATOM 1365 C CA . PHE A 1 174 ? -5.073 -15.421 -0.901 1.00 87.00 174 PHE A CA 1
ATOM 1366 C C . PHE A 1 174 ? -5.352 -14.733 -2.239 1.00 87.00 174 PHE A C 1
ATOM 1368 O O . PHE A 1 174 ? -5.984 -13.677 -2.249 1.00 87.00 174 PHE A O 1
ATOM 1375 N N . SER A 1 175 ? -4.919 -15.327 -3.353 1.00 86.06 175 SER A N 1
ATOM 1376 C CA . SER A 1 175 ? -5.055 -14.753 -4.693 1.00 86.06 175 SER A CA 1
ATOM 1377 C C . SER A 1 175 ? -6.509 -14.531 -5.071 1.00 86.06 175 SER A C 1
ATOM 1379 O O . SER A 1 175 ? -6.873 -13.428 -5.464 1.00 86.06 175 SER A O 1
ATOM 1381 N N . GLU A 1 176 ? -7.372 -15.527 -4.869 1.00 85.50 176 GLU A N 1
ATOM 1382 C CA . GLU A 1 176 ? -8.805 -15.403 -5.141 1.00 85.50 176 GLU A CA 1
ATOM 1383 C C . GLU A 1 176 ? -9.467 -14.344 -4.254 1.00 85.50 176 GLU A C 1
ATOM 1385 O O . GLU A 1 176 ? -10.267 -13.532 -4.723 1.00 85.50 176 GLU A O 1
ATOM 1390 N N . ALA A 1 177 ? -9.134 -14.321 -2.958 1.00 84.12 177 ALA A N 1
ATOM 1391 C CA . ALA A 1 177 ? -9.666 -13.321 -2.039 1.00 84.12 177 ALA A CA 1
ATOM 1392 C C . ALA A 1 177 ? -9.203 -11.902 -2.399 1.00 84.12 177 ALA A C 1
ATOM 1394 O O . ALA A 1 177 ? -9.986 -10.956 -2.292 1.00 84.12 177 ALA A O 1
ATOM 1395 N N . TYR A 1 178 ? -7.954 -11.747 -2.833 1.00 86.94 178 TYR A N 1
ATOM 1396 C CA . TYR A 1 178 ? -7.403 -10.474 -3.279 1.00 86.94 178 TYR A CA 1
ATOM 1397 C C . TYR A 1 178 ? -8.036 -10.033 -4.605 1.00 86.94 178 TYR A C 1
ATOM 1399 O O . TYR A 1 178 ? -8.537 -8.913 -4.685 1.00 86.94 178 TYR A O 1
ATOM 1407 N N . ALA A 1 179 ? -8.116 -10.925 -5.598 1.00 84.19 179 ALA A N 1
ATOM 1408 C CA . ALA A 1 179 ? -8.719 -10.671 -6.906 1.00 84.19 179 ALA A CA 1
ATOM 1409 C C . ALA A 1 179 ? -10.174 -10.201 -6.787 1.00 84.19 179 ALA A C 1
ATOM 1411 O O . ALA A 1 179 ? -10.527 -9.165 -7.347 1.00 84.19 179 ALA A O 1
ATOM 1412 N N . ARG A 1 180 ? -10.994 -10.875 -5.962 1.00 84.25 180 ARG A N 1
ATOM 1413 C CA . ARG A 1 180 ? -12.383 -10.452 -5.697 1.00 84.25 180 ARG A CA 1
ATOM 1414 C C . ARG A 1 180 ? -12.470 -9.012 -5.196 1.00 84.25 180 ARG A C 1
ATOM 1416 O O . ARG A 1 180 ? -13.355 -8.266 -5.602 1.00 84.25 180 ARG A O 1
ATOM 1423 N N . ARG A 1 181 ? -11.552 -8.608 -4.315 1.00 85.06 181 ARG A N 1
ATOM 1424 C CA . ARG A 1 181 ? -11.533 -7.247 -3.763 1.00 85.06 181 ARG A CA 1
ATOM 1425 C C . ARG A 1 181 ? -11.024 -6.214 -4.764 1.00 85.06 181 ARG A C 1
ATOM 1427 O O . ARG A 1 181 ? -11.494 -5.084 -4.729 1.00 85.06 181 ARG A O 1
ATOM 1434 N N . VAL A 1 182 ? -10.084 -6.587 -5.633 1.00 85.12 182 VAL A N 1
ATOM 1435 C CA . VAL A 1 182 ? -9.609 -5.729 -6.729 1.00 85.12 182 VAL A CA 1
ATOM 1436 C C . VAL A 1 182 ? -10.728 -5.491 -7.742 1.00 85.12 182 VAL A C 1
ATOM 1438 O O . VAL A 1 182 ? -10.978 -4.342 -8.091 1.00 85.12 182 VAL A O 1
ATOM 1441 N N . MET A 1 183 ? -11.451 -6.541 -8.145 1.00 82.75 183 MET A N 1
ATOM 1442 C CA . MET A 1 183 ? -12.605 -6.431 -9.045 1.00 82.75 183 MET A CA 1
ATOM 1443 C C . MET A 1 183 ? -13.709 -5.554 -8.452 1.00 82.75 183 MET A C 1
ATOM 1445 O O . MET A 1 183 ? -14.167 -4.629 -9.110 1.00 82.75 183 MET A O 1
ATOM 1449 N N . ALA A 1 184 ? -14.081 -5.782 -7.187 1.00 80.56 184 ALA A N 1
ATOM 1450 C CA . ALA A 1 184 ? -15.096 -4.975 -6.504 1.00 80.56 184 ALA A CA 1
ATOM 1451 C C . ALA A 1 184 ? -14.698 -3.494 -6.349 1.00 80.56 184 ALA A C 1
ATOM 1453 O O . ALA A 1 184 ? -15.555 -2.634 -6.165 1.00 80.56 184 ALA A O 1
ATOM 1454 N N . ALA A 1 185 ? -13.400 -3.180 -6.399 1.00 80.88 185 ALA A N 1
ATOM 1455 C CA . ALA A 1 185 ? -12.907 -1.808 -6.357 1.00 80.88 185 ALA A CA 1
ATOM 1456 C C . ALA A 1 185 ? -12.869 -1.128 -7.743 1.00 80.88 185 ALA A C 1
ATOM 1458 O O . ALA A 1 185 ? -12.674 0.089 -7.803 1.00 80.88 185 ALA A O 1
ATOM 1459 N N . ASP A 1 186 ? -13.040 -1.871 -8.844 1.00 79.75 186 ASP A N 1
ATOM 1460 C CA . ASP A 1 186 ? -12.983 -1.354 -10.215 1.00 79.75 186 ASP A CA 1
ATOM 1461 C C . ASP A 1 186 ? -14.381 -1.066 -10.785 1.00 79.75 186 ASP A C 1
ATOM 1463 O O . ASP A 1 186 ? -14.945 -1.830 -11.567 1.00 79.75 186 ASP A O 1
ATOM 1467 N N . GLN A 1 187 ? -14.931 0.096 -10.426 1.00 74.38 187 GLN A N 1
ATOM 1468 C CA . GLN A 1 187 ? -16.241 0.550 -10.913 1.00 74.38 187 GLN A CA 1
ATOM 1469 C C . GLN A 1 187 ? -16.327 0.625 -12.449 1.00 74.38 187 GLN A C 1
ATOM 1471 O O . GLN A 1 187 ? -17.398 0.417 -13.013 1.00 74.38 187 GLN A O 1
ATOM 1476 N N . ALA A 1 188 ? -15.217 0.916 -13.140 1.00 68.25 188 ALA A N 1
ATOM 1477 C CA . ALA A 1 188 ? -15.199 0.978 -14.602 1.00 68.25 188 ALA A CA 1
ATOM 1478 C C . ALA A 1 188 ? -15.344 -0.419 -15.220 1.00 68.25 188 ALA A C 1
ATOM 1480 O O . ALA A 1 188 ? -15.994 -0.578 -16.253 1.00 68.25 188 ALA A O 1
ATOM 1481 N N . PHE A 1 189 ? -14.785 -1.437 -14.568 1.00 66.94 189 PHE A N 1
ATOM 1482 C CA . PHE A 1 189 ? -14.939 -2.819 -14.995 1.00 66.94 189 PHE A CA 1
ATOM 1483 C C . PHE A 1 189 ? -16.363 -3.339 -14.809 1.00 66.94 189 PHE A C 1
ATOM 1485 O O . PHE A 1 189 ? -16.836 -4.062 -15.675 1.00 66.94 189 PHE A O 1
ATOM 1492 N N . GLU A 1 190 ? -17.091 -2.930 -13.763 1.00 61.41 190 GLU A N 1
ATOM 1493 C CA . GLU A 1 190 ? -18.513 -3.292 -13.633 1.00 61.41 190 GLU A CA 1
ATOM 1494 C C . GLU A 1 190 ? -19.359 -2.801 -14.816 1.00 61.41 190 GLU A C 1
ATOM 1496 O O . GLU A 1 190 ? -20.305 -3.478 -15.212 1.00 61.41 190 GLU A O 1
ATOM 1501 N N . VAL A 1 191 ? -19.032 -1.634 -15.381 1.00 63.31 191 VAL A N 1
ATOM 1502 C CA . VAL A 1 191 ? -19.703 -1.104 -16.578 1.00 63.31 191 VAL A CA 1
ATOM 1503 C C . VAL A 1 191 ? -19.303 -1.916 -17.811 1.00 63.31 191 VAL A C 1
ATOM 1505 O O . VAL A 1 191 ? -20.173 -2.418 -18.511 1.00 63.31 191 VAL A O 1
ATOM 1508 N N . ILE A 1 192 ? -17.999 -2.136 -18.020 1.00 62.91 192 ILE A N 1
ATOM 1509 C CA . ILE A 1 192 ? -17.480 -2.925 -19.152 1.00 62.91 192 ILE A CA 1
ATOM 1510 C C . ILE A 1 192 ? -18.031 -4.361 -19.138 1.00 62.91 192 ILE A C 1
ATOM 1512 O O . ILE A 1 192 ? -18.391 -4.890 -20.182 1.00 62.91 192 ILE A O 1
ATOM 1516 N N . ALA A 1 193 ? -18.126 -4.987 -17.963 1.00 59.34 193 ALA A N 1
ATOM 1517 C CA . ALA A 1 193 ? -18.636 -6.344 -17.796 1.00 59.34 193 ALA A CA 1
ATOM 1518 C C . ALA A 1 193 ? -20.150 -6.449 -18.048 1.00 59.34 193 ALA A C 1
ATOM 1520 O O . ALA A 1 193 ? -20.615 -7.493 -18.496 1.00 59.34 193 ALA A O 1
ATOM 1521 N N . LYS A 1 194 ? -20.922 -5.384 -17.788 1.00 59.88 194 LYS A N 1
ATOM 1522 C CA . LYS A 1 194 ? -22.358 -5.326 -18.118 1.00 59.88 194 LYS A CA 1
ATOM 1523 C C . LYS A 1 194 ? -22.613 -5.197 -19.622 1.00 59.88 194 LYS A C 1
ATOM 1525 O O . LYS A 1 194 ? -23.661 -5.639 -20.076 1.00 59.88 194 LYS A O 1
ATOM 1530 N N . ASP A 1 195 ? -21.650 -4.662 -20.370 1.00 56.44 195 ASP A N 1
ATOM 1531 C CA . ASP A 1 195 ? -21.695 -4.533 -21.833 1.00 56.44 195 ASP A CA 1
ATOM 1532 C C . ASP A 1 195 ? -21.054 -5.741 -22.564 1.00 56.44 195 ASP A C 1
ATOM 1534 O O . ASP A 1 195 ? -20.979 -5.772 -23.794 1.00 56.44 195 ASP A O 1
ATOM 1538 N N . ALA A 1 196 ? -20.570 -6.751 -21.827 1.00 48.59 196 ALA A N 1
ATOM 1539 C CA . ALA A 1 196 ? -19.717 -7.831 -22.333 1.00 48.59 196 ALA A CA 1
ATOM 1540 C C . ALA A 1 196 ? -20.463 -9.012 -22.993 1.00 48.59 196 ALA A C 1
ATOM 1542 O O . ALA A 1 196 ? -20.016 -10.154 -22.893 1.00 48.59 196 ALA A O 1
ATOM 1543 N N . ASP A 1 197 ? -21.536 -8.753 -23.743 1.00 47.22 197 ASP A N 1
ATOM 1544 C CA . ASP A 1 197 ? -22.146 -9.767 -24.623 1.00 47.22 197 ASP A CA 1
ATOM 1545 C C . ASP A 1 197 ? -21.291 -10.052 -25.884 1.00 47.22 197 ASP A C 1
ATOM 1547 O O . ASP A 1 197 ? -21.605 -10.957 -26.657 1.00 47.22 197 ASP A O 1
ATOM 1551 N N . SER A 1 198 ? -20.193 -9.311 -26.120 1.00 42.66 198 SER A N 1
ATOM 1552 C CA . SER A 1 198 ? -19.453 -9.384 -27.395 1.00 42.66 198 SER A CA 1
ATOM 1553 C C . SER A 1 198 ? -17.917 -9.352 -27.346 1.00 42.66 198 SER A C 1
ATOM 1555 O O . SER A 1 198 ? -17.302 -9.501 -28.402 1.00 42.66 198 SER A O 1
ATOM 1557 N N . VAL A 1 199 ? -17.257 -9.167 -26.192 1.00 41.97 199 VAL A N 1
ATOM 1558 C CA . VAL A 1 199 ? -15.776 -9.129 -26.126 1.00 41.97 199 VAL A CA 1
ATOM 1559 C C . VAL A 1 199 ? -15.260 -9.931 -24.926 1.00 41.97 199 VAL A C 1
ATOM 1561 O O . VAL A 1 199 ? -15.652 -9.627 -23.800 1.00 41.97 199 VAL A O 1
ATOM 1564 N N . PRO A 1 200 ? -14.375 -10.930 -25.122 1.00 45.12 200 PRO A N 1
ATOM 1565 C CA . PRO A 1 200 ? -13.773 -11.654 -24.010 1.00 45.12 200 PRO A CA 1
ATOM 1566 C C . PRO A 1 200 ? -12.953 -10.698 -23.138 1.00 45.12 200 PRO A C 1
ATOM 1568 O O . PRO A 1 200 ? -12.101 -9.953 -23.630 1.00 45.12 200 PRO A O 1
ATOM 1571 N N . VAL A 1 201 ? -13.227 -10.727 -21.833 1.00 44.56 201 VAL A N 1
ATOM 1572 C CA . VAL A 1 201 ? -12.440 -10.027 -20.816 1.00 44.56 201 VAL A CA 1
ATOM 1573 C C . VAL A 1 201 ? -11.002 -10.551 -20.891 1.00 44.56 201 VAL A C 1
ATOM 1575 O O . VAL A 1 201 ? -10.808 -11.761 -20.771 1.00 44.56 201 VAL A O 1
ATOM 1578 N N . PRO A 1 202 ? -9.986 -9.700 -21.121 1.00 43.97 202 PRO A N 1
ATOM 1579 C CA . PRO A 1 202 ? -8.615 -10.173 -21.141 1.00 43.97 202 PRO A CA 1
ATOM 1580 C C . PRO A 1 202 ? -8.176 -10.576 -19.740 1.00 43.97 202 PRO A C 1
ATOM 1582 O O . PRO A 1 202 ? -8.436 -9.878 -18.760 1.00 43.97 202 PRO A O 1
ATOM 1585 N N . GLU A 1 203 ? -7.433 -11.669 -19.703 1.00 48.12 203 GLU A N 1
ATOM 1586 C CA . GLU A 1 203 ? -6.755 -12.202 -18.534 1.00 48.12 203 GLU A CA 1
ATOM 1587 C C . GLU A 1 203 ? -6.012 -11.110 -17.744 1.00 48.12 203 GLU A C 1
ATOM 1589 O O . GLU A 1 203 ? -5.132 -10.428 -18.275 1.00 48.12 203 GLU A O 1
ATOM 1594 N N . HIS A 1 204 ? -6.374 -10.927 -16.472 1.00 48.22 204 HIS A N 1
ATOM 1595 C CA . HIS A 1 204 ? -5.682 -10.026 -15.548 1.00 48.22 204 HIS A CA 1
ATOM 1596 C C . HIS A 1 204 ? -4.481 -10.726 -14.890 1.00 48.22 204 HIS A C 1
ATOM 1598 O O . HIS A 1 204 ? -4.505 -11.937 -14.699 1.00 48.22 204 HIS A O 1
ATOM 1604 N N . SER A 1 205 ? -3.469 -9.991 -14.413 1.00 48.59 205 SER A N 1
ATOM 1605 C CA . SER A 1 205 ? -2.364 -10.575 -13.615 1.00 48.59 205 SER A CA 1
ATOM 1606 C C . SER A 1 205 ? -2.821 -11.236 -12.299 1.00 48.59 205 SER A C 1
ATOM 1608 O O . SER A 1 205 ? -2.074 -11.980 -11.671 1.00 48.59 205 SER A O 1
ATOM 1610 N N . SER A 1 206 ? -4.063 -10.986 -11.871 1.00 44.62 206 SER A N 1
ATOM 1611 C CA . SER A 1 206 ? -4.704 -11.698 -10.756 1.00 44.62 206 SER A CA 1
ATOM 1612 C C . SER A 1 206 ? -5.404 -13.000 -11.165 1.00 44.62 206 SER A C 1
ATOM 1614 O O . SER A 1 206 ? -5.832 -13.740 -10.284 1.00 44.62 206 SER A O 1
ATOM 1616 N N . GLU A 1 207 ? -5.541 -13.264 -12.464 1.00 50.00 207 GLU A N 1
ATOM 1617 C CA . GLU A 1 207 ? -6.196 -14.443 -13.049 1.00 50.00 207 GLU A CA 1
ATOM 1618 C C . GLU A 1 207 ? -5.189 -15.347 -13.778 1.00 50.00 207 GLU A C 1
ATOM 1620 O O . GLU A 1 207 ? -5.261 -16.566 -13.651 1.00 50.00 207 GLU A O 1
ATOM 1625 N N . VAL A 1 208 ? -4.191 -14.767 -14.455 1.00 45.31 208 VAL A N 1
ATOM 1626 C CA . VAL A 1 208 ? -3.054 -15.494 -15.038 1.00 45.31 208 VAL A CA 1
ATOM 1627 C C . VAL A 1 208 ? -1.853 -15.397 -14.122 1.00 45.31 208 VAL A C 1
ATOM 1629 O O . VAL A 1 208 ? -1.364 -14.311 -13.822 1.00 45.31 208 VAL A O 1
ATOM 1632 N N . GLY A 1 209 ? -1.385 -16.550 -13.653 1.00 52.97 209 GLY A N 1
ATOM 1633 C CA . GLY A 1 209 ? -0.299 -16.652 -12.680 1.00 52.97 209 GLY A CA 1
ATOM 1634 C C . GLY A 1 209 ? -0.754 -16.391 -11.245 1.00 52.97 209 GLY A C 1
ATOM 1635 O O . GLY A 1 209 ? -0.282 -17.092 -10.360 1.00 52.97 209 GLY A O 1
ATOM 1636 N N . GLY A 1 210 ? -1.715 -15.481 -11.035 1.00 65.00 210 GLY A N 1
ATOM 1637 C CA . GLY A 1 210 ? -2.290 -15.111 -9.740 1.00 65.00 210 GLY A CA 1
ATOM 1638 C C . GLY A 1 210 ? -1.414 -14.132 -8.943 1.00 65.00 210 GLY A C 1
ATOM 1639 O O . GLY A 1 210 ? -0.280 -13.829 -9.315 1.00 65.00 210 GLY A O 1
ATOM 1640 N N . LYS A 1 211 ? -1.918 -13.626 -7.809 1.00 83.19 211 LYS A N 1
ATOM 1641 C CA . LYS A 1 211 ? -1.203 -12.639 -6.984 1.00 83.19 211 LYS A CA 1
ATOM 1642 C C . LYS A 1 211 ? -0.679 -13.252 -5.688 1.00 83.19 211 LYS A C 1
ATOM 1644 O O . LYS A 1 211 ? -1.462 -13.646 -4.828 1.00 83.19 211 LYS A O 1
ATOM 1649 N N . SER A 1 212 ? 0.640 -13.261 -5.493 1.00 91.00 212 SER A N 1
ATOM 1650 C CA . SER A 1 212 ? 1.243 -13.695 -4.224 1.00 91.00 212 SER A CA 1
ATOM 1651 C C . SER A 1 212 ? 1.264 -12.568 -3.178 1.00 91.00 212 SER A C 1
ATOM 1653 O O . SER A 1 212 ? 1.411 -11.384 -3.503 1.00 91.00 212 SER A O 1
ATOM 1655 N N . ALA A 1 213 ? 1.185 -12.925 -1.891 1.00 93.12 213 ALA A N 1
ATOM 1656 C CA . ALA A 1 213 ? 1.339 -11.964 -0.793 1.00 93.12 213 ALA A CA 1
ATOM 1657 C C . ALA A 1 213 ? 2.738 -11.313 -0.768 1.00 93.12 213 ALA A C 1
ATOM 1659 O O . ALA A 1 213 ? 2.876 -10.167 -0.333 1.00 93.12 213 ALA A O 1
ATOM 1660 N N . VAL A 1 214 ? 3.757 -12.017 -1.280 1.00 95.25 214 VAL A N 1
ATOM 1661 C CA . VAL A 1 214 ? 5.127 -11.510 -1.457 1.00 95.25 214 VAL A CA 1
ATOM 1662 C C . VAL A 1 214 ? 5.132 -10.346 -2.451 1.00 95.25 214 VAL A C 1
ATOM 1664 O O . VAL A 1 214 ? 5.625 -9.260 -2.141 1.00 95.25 214 VAL A O 1
ATOM 1667 N N . THR A 1 215 ? 4.507 -10.531 -3.616 1.00 95.50 215 THR A N 1
ATOM 1668 C CA . THR A 1 215 ? 4.406 -9.506 -4.666 1.00 95.50 215 THR A CA 1
ATOM 1669 C C . THR A 1 215 ? 3.587 -8.299 -4.209 1.00 95.50 215 THR A C 1
ATOM 1671 O O . THR A 1 215 ? 3.960 -7.159 -4.490 1.00 95.50 215 THR A O 1
ATOM 1674 N N . VAL A 1 216 ? 2.523 -8.519 -3.429 1.00 95.62 216 VAL A N 1
ATOM 1675 C CA . VAL A 1 216 ? 1.761 -7.427 -2.797 1.00 95.62 216 VAL A CA 1
ATOM 1676 C C . VAL A 1 216 ? 2.625 -6.631 -1.811 1.00 95.62 216 VAL A C 1
ATOM 1678 O O . VAL A 1 216 ? 2.583 -5.398 -1.793 1.00 95.62 216 VAL A O 1
ATOM 1681 N N . GLY A 1 217 ? 3.462 -7.311 -1.021 1.00 96.56 217 GLY A N 1
ATOM 1682 C CA . GLY A 1 217 ? 4.467 -6.660 -0.178 1.00 96.56 217 GLY A CA 1
ATOM 1683 C C . GLY A 1 217 ? 5.441 -5.803 -0.995 1.00 96.56 217 GLY A C 1
ATOM 1684 O O . GLY A 1 217 ? 5.652 -4.631 -0.676 1.00 96.56 217 GLY A O 1
ATOM 1685 N N . LEU A 1 218 ? 5.968 -6.337 -2.101 1.00 97.44 218 LEU A N 1
ATOM 1686 C CA . LEU A 1 218 ? 6.847 -5.594 -3.010 1.00 97.44 218 LEU A CA 1
ATOM 1687 C C . LEU A 1 218 ? 6.171 -4.331 -3.568 1.00 97.44 218 LEU A C 1
ATOM 1689 O O . LEU A 1 218 ? 6.803 -3.276 -3.608 1.00 97.44 218 LEU A O 1
ATOM 1693 N N . GLN A 1 219 ? 4.897 -4.389 -3.964 1.00 96.00 219 GLN A N 1
ATOM 1694 C CA . GLN A 1 219 ? 4.162 -3.209 -4.444 1.00 96.00 219 GLN A CA 1
ATOM 1695 C C . GLN A 1 219 ? 4.064 -2.107 -3.384 1.00 96.00 219 GLN A C 1
ATOM 1697 O O . GLN A 1 219 ? 4.300 -0.935 -3.686 1.00 96.00 219 GLN A O 1
ATOM 1702 N N . LEU A 1 220 ? 3.760 -2.471 -2.136 1.00 97.31 220 LEU A N 1
ATOM 1703 C CA . LEU A 1 220 ? 3.713 -1.520 -1.025 1.00 97.31 220 LEU A CA 1
ATOM 1704 C C . LEU A 1 220 ? 5.093 -0.902 -0.768 1.00 97.31 220 LEU A C 1
ATOM 1706 O O . LEU A 1 220 ? 5.203 0.312 -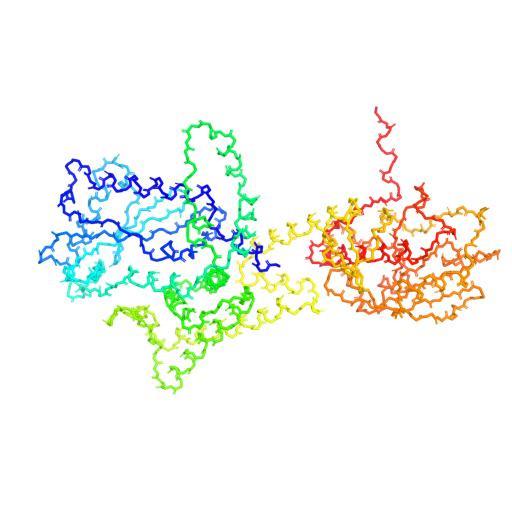0.595 1.00 97.31 220 LEU A O 1
ATOM 1710 N N . LEU A 1 221 ? 6.158 -1.702 -0.821 1.00 97.31 221 LEU A N 1
ATOM 1711 C CA . LEU A 1 221 ? 7.523 -1.206 -0.655 1.00 97.31 221 LEU A CA 1
ATOM 1712 C C . LEU A 1 221 ? 7.944 -0.268 -1.799 1.00 97.31 221 LEU A C 1
ATOM 1714 O O . LEU A 1 221 ? 8.522 0.792 -1.550 1.00 97.31 221 LEU A O 1
ATOM 1718 N N . LYS A 1 222 ? 7.585 -0.603 -3.046 1.00 95.75 222 LYS A N 1
ATOM 1719 C CA . LYS A 1 222 ? 7.755 0.278 -4.213 1.00 95.75 222 LYS A CA 1
ATOM 1720 C C . LYS A 1 222 ? 7.042 1.610 -3.996 1.00 95.75 222 LYS A C 1
ATOM 1722 O O . LYS A 1 222 ? 7.652 2.660 -4.179 1.00 95.75 222 LYS A O 1
ATOM 1727 N N . ARG A 1 223 ? 5.784 1.572 -3.549 1.00 94.94 223 ARG A N 1
ATOM 1728 C CA . ARG A 1 223 ? 5.020 2.785 -3.257 1.00 94.94 223 ARG A CA 1
ATOM 1729 C C . ARG A 1 223 ? 5.685 3.621 -2.169 1.00 94.94 223 ARG A C 1
ATOM 1731 O O . ARG A 1 223 ? 5.784 4.833 -2.329 1.00 94.94 223 ARG A O 1
ATOM 1738 N N . ASN A 1 224 ? 6.155 3.000 -1.088 1.00 96.44 224 ASN A N 1
ATOM 1739 C CA . ASN A 1 224 ? 6.850 3.728 -0.032 1.00 96.44 224 ASN A CA 1
ATOM 1740 C C . ASN A 1 224 ? 8.113 4.418 -0.556 1.00 96.44 224 ASN A C 1
ATOM 1742 O O . ASN A 1 224 ? 8.278 5.617 -0.337 1.00 96.44 224 ASN A O 1
ATOM 1746 N N . ARG A 1 225 ? 8.950 3.708 -1.323 1.00 95.25 225 ARG A N 1
ATOM 1747 C CA . ARG A 1 225 ? 10.109 4.307 -2.001 1.00 95.25 225 ARG A CA 1
ATOM 1748 C C . ARG A 1 225 ? 9.694 5.529 -2.822 1.00 95.25 225 ARG A C 1
ATOM 1750 O O . ARG A 1 225 ? 10.312 6.583 -2.678 1.00 95.25 225 ARG A O 1
ATOM 1757 N N . ASP A 1 226 ? 8.644 5.415 -3.634 1.00 92.81 226 ASP A N 1
ATOM 1758 C CA . ASP A 1 226 ? 8.185 6.523 -4.478 1.00 92.81 226 ASP A CA 1
ATOM 1759 C C . ASP A 1 226 ? 7.759 7.733 -3.635 1.00 92.81 226 ASP A C 1
ATOM 1761 O O . ASP A 1 226 ? 8.116 8.862 -3.974 1.00 92.81 226 ASP A O 1
ATOM 1765 N N . MET A 1 227 ? 7.078 7.506 -2.502 1.00 92.06 227 MET A N 1
ATOM 1766 C CA . MET A 1 227 ? 6.700 8.551 -1.539 1.00 92.06 227 MET A CA 1
ATOM 1767 C C . MET A 1 227 ? 7.916 9.242 -0.909 1.00 92.06 227 MET A C 1
ATOM 1769 O O . MET A 1 227 ? 7.942 10.470 -0.792 1.00 92.06 227 MET A O 1
ATOM 1773 N N . ARG A 1 228 ? 8.952 8.479 -0.542 1.00 93.38 228 ARG A N 1
ATOM 1774 C CA . ARG A 1 228 ? 10.204 9.018 0.018 1.00 93.38 228 ARG A CA 1
ATOM 1775 C C . ARG A 1 228 ? 11.005 9.829 -0.995 1.00 93.38 228 ARG A C 1
ATOM 1777 O O . ARG A 1 228 ? 11.720 10.756 -0.607 1.00 93.38 228 ARG A O 1
ATOM 1784 N N . TRP A 1 229 ? 10.867 9.512 -2.282 1.00 91.62 229 TRP A N 1
ATOM 1785 C CA . TRP A 1 229 ? 11.598 10.186 -3.351 1.00 91.62 229 TRP A CA 1
ATOM 1786 C C . TRP A 1 229 ? 10.921 11.451 -3.889 1.00 91.62 229 TRP A C 1
ATOM 1788 O O . TRP A 1 229 ? 11.599 12.284 -4.486 1.00 91.62 229 TRP A O 1
ATOM 1798 N N . ILE A 1 230 ? 9.625 11.666 -3.626 1.00 89.06 230 ILE A N 1
ATOM 1799 C CA . ILE A 1 230 ? 8.892 12.883 -4.036 1.00 89.06 230 ILE A CA 1
ATOM 1800 C C . ILE A 1 230 ? 9.630 14.186 -3.685 1.00 89.06 230 ILE A C 1
ATOM 1802 O O . ILE A 1 230 ? 9.801 15.009 -4.589 1.00 89.06 230 ILE A O 1
ATOM 1806 N N . PRO A 1 231 ? 10.072 14.413 -2.431 1.00 91.69 231 PRO A N 1
ATOM 1807 C CA . PRO A 1 231 ? 10.757 15.654 -2.075 1.00 91.69 231 PRO A CA 1
ATOM 1808 C C . PRO A 1 231 ? 12.203 15.729 -2.600 1.00 91.69 231 PRO A C 1
ATOM 1810 O O . PRO A 1 231 ? 12.825 16.782 -2.507 1.00 91.69 231 PRO A O 1
ATOM 1813 N N . ARG A 1 232 ? 12.761 14.645 -3.160 1.00 91.94 232 ARG A N 1
ATOM 1814 C CA . ARG A 1 232 ? 14.177 14.526 -3.555 1.00 91.94 232 ARG A CA 1
ATOM 1815 C C . ARG A 1 232 ? 14.383 14.789 -5.048 1.00 91.94 232 ARG A C 1
ATOM 1817 O O . ARG A 1 232 ? 14.987 13.981 -5.754 1.00 91.94 232 ARG A O 1
ATOM 1824 N N . LYS A 1 233 ? 13.864 15.918 -5.540 1.00 86.06 233 LYS A N 1
ATOM 1825 C CA . LYS A 1 233 ? 14.002 16.314 -6.953 1.00 86.06 233 LYS A CA 1
ATOM 1826 C C . LYS A 1 233 ? 15.477 16.310 -7.380 1.00 86.06 233 LYS A C 1
ATOM 1828 O O . LYS A 1 233 ? 16.334 16.798 -6.651 1.00 86.06 233 LYS A O 1
ATOM 1833 N N . GLY A 1 234 ? 15.757 15.751 -8.556 1.00 84.69 234 GLY A N 1
ATOM 1834 C CA . GLY A 1 234 ? 17.107 15.678 -9.126 1.00 84.69 234 GLY A CA 1
ATOM 1835 C C . GLY A 1 234 ? 17.992 14.546 -8.594 1.00 84.69 234 GLY A C 1
ATOM 1836 O O . GLY A 1 234 ? 19.042 14.305 -9.176 1.00 84.69 234 GLY A O 1
ATOM 1837 N N . LYS A 1 235 ? 17.586 13.811 -7.545 1.00 89.88 235 LYS A N 1
ATOM 1838 C CA . LYS A 1 235 ? 18.320 12.619 -7.089 1.00 89.88 235 LYS A CA 1
ATOM 1839 C C . LYS A 1 235 ? 17.829 11.368 -7.800 1.00 89.88 235 LYS A C 1
ATOM 1841 O O . LYS A 1 235 ? 16.622 11.128 -7.878 1.00 89.88 235 LYS A O 1
ATOM 1846 N N . ARG A 1 236 ? 18.755 10.516 -8.236 1.00 91.44 236 ARG A N 1
ATOM 1847 C CA . ARG A 1 236 ? 18.415 9.226 -8.840 1.00 91.44 236 ARG A CA 1
ATOM 1848 C C . ARG A 1 236 ? 17.763 8.299 -7.814 1.00 91.44 236 ARG A C 1
ATOM 1850 O O . ARG A 1 236 ? 18.280 8.114 -6.717 1.00 91.44 236 ARG A O 1
ATOM 1857 N N . MET A 1 237 ? 16.613 7.738 -8.174 1.00 93.31 237 MET A N 1
ATOM 1858 C CA . MET A 1 237 ? 15.856 6.815 -7.328 1.00 93.31 237 MET A CA 1
ATOM 1859 C C . MET A 1 237 ? 16.433 5.391 -7.410 1.00 93.31 237 MET A C 1
ATOM 1861 O O . MET A 1 237 ? 16.797 4.970 -8.512 1.00 93.31 237 MET A O 1
ATOM 1865 N N . PRO A 1 238 ? 16.486 4.630 -6.298 1.00 95.50 238 PRO A N 1
ATOM 1866 C CA . PRO A 1 238 ? 16.886 3.231 -6.341 1.00 95.50 238 PRO A CA 1
ATOM 1867 C C . PRO A 1 238 ? 15.952 2.416 -7.243 1.00 95.50 238 PRO A C 1
ATOM 1869 O O . PRO A 1 238 ? 14.725 2.539 -7.162 1.00 95.50 238 PRO A O 1
ATOM 1872 N N . ALA A 1 239 ? 16.533 1.579 -8.103 1.00 94.12 239 ALA A N 1
ATOM 1873 C CA . ALA A 1 239 ? 15.796 0.855 -9.133 1.00 94.12 239 ALA A CA 1
ATOM 1874 C C . ALA A 1 239 ? 14.790 -0.141 -8.531 1.00 94.12 239 ALA A C 1
ATOM 1876 O O . ALA A 1 239 ? 15.101 -0.871 -7.593 1.00 94.12 239 ALA A O 1
ATOM 1877 N N . SER A 1 240 ? 13.580 -0.223 -9.090 1.00 94.62 240 SER A N 1
ATOM 1878 C CA . SER A 1 240 ? 12.538 -1.156 -8.626 1.00 94.62 240 SER A CA 1
ATOM 1879 C C . SER A 1 240 ? 12.942 -2.627 -8.761 1.00 94.62 240 SER A C 1
ATOM 1881 O O . SER A 1 240 ? 12.585 -3.443 -7.908 1.00 94.62 240 SER A O 1
ATOM 1883 N N . VAL A 1 241 ? 13.729 -2.957 -9.784 1.00 96.31 241 VAL A N 1
ATOM 1884 C CA . VAL A 1 241 ? 14.258 -4.306 -10.009 1.00 96.31 241 VAL A CA 1
ATOM 1885 C C . VAL A 1 241 ? 15.226 -4.742 -8.900 1.00 96.31 241 VAL A C 1
ATOM 1887 O O . VAL A 1 241 ? 15.188 -5.900 -8.497 1.00 96.31 241 VAL A O 1
ATOM 1890 N N . MET A 1 242 ? 15.972 -3.813 -8.284 1.00 97.69 242 MET A N 1
ATOM 1891 C CA . MET A 1 242 ? 16.795 -4.101 -7.099 1.00 97.69 242 MET A CA 1
ATOM 1892 C C . MET A 1 242 ? 15.932 -4.610 -5.936 1.00 97.69 242 MET A C 1
ATOM 1894 O O . MET A 1 242 ? 16.242 -5.639 -5.345 1.00 97.69 242 MET A O 1
ATOM 1898 N N . PHE A 1 243 ? 14.818 -3.930 -5.632 1.00 98.44 243 PHE A N 1
ATOM 1899 C CA . PHE A 1 243 ? 13.878 -4.386 -4.597 1.00 98.44 243 PHE A CA 1
ATOM 1900 C C . PHE A 1 243 ? 13.261 -5.734 -4.956 1.00 98.44 243 PHE A C 1
ATOM 1902 O O . PHE A 1 243 ? 13.108 -6.583 -4.086 1.00 98.44 243 PHE A O 1
ATOM 1909 N N . SER A 1 244 ? 12.929 -5.939 -6.231 1.00 97.88 244 SER A N 1
ATOM 1910 C CA . SER A 1 244 ? 12.346 -7.194 -6.716 1.00 97.88 244 SER A CA 1
ATOM 1911 C C . SER A 1 244 ? 13.318 -8.361 -6.516 1.00 97.88 244 SER A C 1
ATOM 1913 O O . SER A 1 244 ? 12.925 -9.403 -6.003 1.00 97.88 244 SER A O 1
ATOM 1915 N N . CYS A 1 245 ? 14.602 -8.156 -6.830 1.00 98.31 245 CYS A N 1
ATOM 1916 C CA . CYS A 1 245 ? 15.660 -9.146 -6.635 1.00 98.31 245 CYS A CA 1
ATOM 1917 C C . CYS A 1 245 ? 15.899 -9.446 -5.150 1.00 98.31 245 CYS A C 1
ATOM 1919 O O . CYS A 1 245 ? 15.924 -10.599 -4.741 1.00 98.31 245 CYS A O 1
ATOM 1921 N N . LEU A 1 246 ? 15.999 -8.415 -4.310 1.00 98.44 246 LEU A N 1
ATOM 1922 C CA . LEU A 1 246 ? 16.175 -8.612 -2.869 1.00 98.44 246 LEU A CA 1
ATOM 1923 C C . LEU A 1 246 ? 14.934 -9.236 -2.206 1.00 98.44 246 LEU A C 1
ATOM 1925 O O . LEU A 1 246 ? 15.061 -9.901 -1.186 1.00 98.44 246 LEU A O 1
ATOM 1929 N N . THR A 1 247 ? 13.743 -9.065 -2.787 1.00 97.69 247 THR A N 1
ATOM 1930 C CA . THR A 1 247 ? 12.516 -9.729 -2.315 1.00 97.69 247 THR A CA 1
ATOM 1931 C C . THR A 1 247 ? 12.570 -11.236 -2.556 1.00 97.69 247 THR A C 1
ATOM 1933 O O . THR A 1 247 ? 12.232 -11.998 -1.654 1.00 97.69 247 THR A O 1
ATOM 1936 N N . VAL A 1 248 ? 13.014 -11.686 -3.738 1.00 96.06 248 VAL A N 1
ATOM 1937 C CA . VAL A 1 248 ? 13.048 -13.129 -4.056 1.00 96.06 248 VAL A CA 1
ATOM 1938 C C . VAL A 1 248 ? 14.071 -13.896 -3.230 1.00 96.06 248 VAL A C 1
ATOM 1940 O O . VAL A 1 248 ? 13.851 -15.065 -2.943 1.00 96.06 248 VAL A O 1
ATOM 1943 N N . GLU A 1 249 ? 15.140 -13.237 -2.774 1.00 97.19 249 GLU A N 1
ATOM 1944 C CA . GLU A 1 249 ? 16.134 -13.841 -1.874 1.00 97.19 249 GLU A CA 1
ATOM 1945 C C . GLU A 1 249 ? 15.538 -14.286 -0.527 1.00 97.19 249 GLU A C 1
ATOM 1947 O O . GLU A 1 249 ? 16.118 -15.131 0.152 1.00 97.19 249 GLU A O 1
ATOM 1952 N N . VAL A 1 250 ? 14.388 -13.727 -0.135 1.00 96.88 250 VAL A N 1
ATOM 1953 C CA . VAL A 1 250 ? 13.710 -14.027 1.134 1.00 96.88 250 VAL A CA 1
ATOM 1954 C C . VAL A 1 250 ? 12.244 -14.418 0.955 1.00 96.88 250 VAL A C 1
ATOM 1956 O O . VAL A 1 250 ? 11.505 -14.455 1.942 1.00 96.88 250 VAL A O 1
ATOM 1959 N N . ALA A 1 251 ? 11.804 -14.696 -0.274 1.00 94.25 251 ALA A N 1
ATOM 1960 C CA . ALA A 1 251 ? 10.427 -15.074 -0.561 1.00 94.25 251 ALA A CA 1
ATOM 1961 C C . ALA A 1 251 ? 10.074 -16.408 0.116 1.00 94.25 251 ALA A C 1
ATOM 1963 O O . ALA A 1 251 ? 10.814 -17.385 0.033 1.00 94.25 251 ALA A O 1
ATOM 1964 N N . GLU A 1 252 ? 8.930 -16.444 0.796 1.00 90.88 252 GLU A N 1
ATOM 1965 C CA . GLU A 1 252 ? 8.408 -17.658 1.423 1.00 90.88 252 GLU A CA 1
ATOM 1966 C C . GLU A 1 252 ? 6.879 -17.653 1.341 1.00 90.88 252 GLU A C 1
ATOM 1968 O O . GLU A 1 252 ? 6.233 -16.624 1.574 1.00 90.88 252 GLU A O 1
ATOM 1973 N N . ALA A 1 253 ? 6.302 -18.808 1.015 1.00 86.44 253 ALA A N 1
ATOM 1974 C CA . ALA A 1 253 ? 4.858 -19.002 0.994 1.00 86.44 253 ALA A CA 1
ATOM 1975 C C . ALA A 1 253 ? 4.254 -18.945 2.412 1.00 86.44 253 ALA A C 1
ATOM 1977 O O . ALA A 1 253 ? 4.939 -19.123 3.415 1.00 86.44 253 ALA A O 1
ATOM 1978 N N . GLY A 1 254 ? 2.948 -18.686 2.506 1.00 85.81 254 GLY A N 1
ATOM 1979 C CA . GLY A 1 254 ? 2.205 -18.697 3.774 1.00 85.81 254 GLY A CA 1
ATOM 1980 C C . GLY A 1 254 ? 2.378 -17.461 4.668 1.00 85.81 254 GLY A C 1
ATOM 1981 O O . GLY A 1 254 ? 1.587 -17.272 5.590 1.00 85.81 254 GLY A O 1
ATOM 1982 N N . ARG A 1 255 ? 3.346 -16.579 4.387 1.00 90.62 255 ARG A N 1
ATOM 1983 C CA . ARG A 1 255 ? 3.498 -15.300 5.098 1.00 90.62 255 ARG A CA 1
ATOM 1984 C C . ARG A 1 255 ? 2.420 -14.295 4.690 1.00 90.62 255 ARG A C 1
ATOM 1986 O O . ARG A 1 255 ? 2.106 -14.121 3.511 1.00 90.62 255 ARG A O 1
ATOM 1993 N N . THR A 1 256 ? 1.912 -13.550 5.663 1.00 92.19 256 THR A N 1
ATOM 1994 C CA . THR A 1 256 ? 1.024 -12.403 5.445 1.00 92.19 256 THR A CA 1
ATOM 1995 C C . THR A 1 256 ? 1.743 -11.255 4.721 1.00 92.19 256 THR A C 1
ATOM 1997 O O . THR A 1 256 ? 2.973 -11.191 4.659 1.00 92.19 256 THR A O 1
ATOM 2000 N N . ILE A 1 257 ? 0.983 -10.278 4.207 1.00 94.56 257 ILE A N 1
ATOM 2001 C CA . ILE A 1 257 ? 1.550 -9.054 3.604 1.00 94.56 257 ILE A CA 1
ATOM 2002 C C . ILE A 1 257 ? 2.478 -8.327 4.597 1.00 94.56 257 ILE A C 1
ATOM 2004 O O . ILE A 1 257 ? 3.558 -7.878 4.219 1.00 94.56 257 ILE A O 1
ATOM 2008 N N . GLY A 1 258 ? 2.070 -8.217 5.868 1.00 95.31 258 GLY A N 1
ATOM 2009 C CA . GLY A 1 258 ? 2.851 -7.534 6.905 1.00 95.31 258 GLY A CA 1
ATOM 2010 C C . GLY A 1 258 ? 4.169 -8.243 7.222 1.00 95.31 258 GLY A C 1
ATOM 2011 O O . GLY A 1 258 ? 5.205 -7.594 7.351 1.00 95.31 258 GLY A O 1
ATOM 2012 N N . GLU A 1 259 ? 4.155 -9.576 7.284 1.00 95.50 259 GLU A N 1
ATOM 2013 C CA . GLU A 1 259 ? 5.366 -10.377 7.491 1.00 95.50 259 GLU A CA 1
ATOM 2014 C C . GLU A 1 259 ? 6.325 -10.279 6.307 1.00 95.50 259 GLU A C 1
ATOM 2016 O O . GLU A 1 259 ? 7.516 -10.053 6.521 1.00 95.50 259 GLU A O 1
ATOM 2021 N N . ASN A 1 260 ? 5.815 -10.370 5.074 1.00 96.25 260 ASN A N 1
ATOM 2022 C CA . ASN A 1 260 ? 6.628 -10.200 3.869 1.00 96.25 260 ASN A CA 1
ATOM 2023 C C . ASN A 1 260 ? 7.269 -8.811 3.800 1.00 96.25 260 ASN A C 1
ATOM 2025 O O . ASN A 1 260 ? 8.456 -8.708 3.492 1.00 96.25 260 ASN A O 1
ATOM 2029 N N . LEU A 1 261 ? 6.527 -7.753 4.144 1.00 97.69 261 LEU A N 1
ATOM 2030 C CA . LEU A 1 261 ? 7.072 -6.397 4.231 1.00 97.69 261 LEU A CA 1
ATOM 2031 C C . LEU A 1 261 ? 8.201 -6.293 5.254 1.00 97.69 261 LEU A C 1
ATOM 2033 O O . LEU A 1 261 ? 9.251 -5.736 4.939 1.00 97.69 261 LEU A O 1
ATOM 2037 N N . ARG A 1 262 ? 7.997 -6.838 6.458 1.00 98.25 262 ARG A N 1
ATOM 2038 C CA . ARG A 1 262 ? 9.002 -6.813 7.524 1.00 98.25 262 ARG A CA 1
ATOM 2039 C C . ARG A 1 262 ? 10.269 -7.545 7.094 1.00 98.25 262 ARG A C 1
ATOM 2041 O O . ARG A 1 262 ? 11.339 -6.955 7.128 1.00 98.25 262 ARG A O 1
ATOM 2048 N N . VAL A 1 263 ? 10.145 -8.794 6.642 1.00 98.12 263 VAL A N 1
ATOM 2049 C CA . VAL A 1 263 ? 11.300 -9.617 6.250 1.00 98.12 263 VAL A CA 1
ATOM 2050 C C . VAL A 1 263 ? 12.045 -8.994 5.069 1.00 98.12 263 VAL A C 1
ATOM 2052 O O . VAL A 1 263 ? 13.264 -8.860 5.125 1.00 98.12 263 VAL A O 1
ATOM 2055 N N . THR A 1 264 ? 11.327 -8.541 4.039 1.00 98.31 264 THR A N 1
ATOM 2056 C CA . THR A 1 264 ? 11.940 -7.919 2.855 1.00 98.31 264 THR A CA 1
ATOM 2057 C C . THR A 1 264 ? 12.658 -6.617 3.211 1.00 98.31 264 THR A C 1
ATOM 2059 O O . THR A 1 264 ? 13.805 -6.419 2.817 1.00 98.31 264 THR A O 1
ATOM 2062 N N . ALA A 1 265 ? 12.021 -5.728 3.981 1.00 98.69 265 ALA A N 1
ATOM 2063 C CA . ALA A 1 265 ? 12.629 -4.457 4.369 1.00 98.69 265 ALA A CA 1
ATOM 2064 C C . ALA A 1 265 ? 13.835 -4.648 5.304 1.00 98.69 265 ALA A C 1
ATOM 2066 O O . ALA A 1 265 ? 14.847 -3.966 5.132 1.00 98.69 265 ALA A O 1
ATOM 2067 N N . THR A 1 266 ? 13.768 -5.598 6.245 1.00 98.81 266 THR A N 1
ATOM 2068 C CA . THR A 1 266 ? 14.912 -5.982 7.086 1.00 98.81 266 THR A CA 1
ATOM 2069 C C . THR A 1 266 ? 16.060 -6.515 6.236 1.00 98.81 266 THR A C 1
ATOM 2071 O O . THR A 1 266 ? 17.183 -6.041 6.376 1.00 98.81 266 THR A O 1
ATOM 2074 N N . HIS A 1 267 ? 15.785 -7.416 5.291 1.00 98.81 267 HIS A N 1
ATOM 2075 C CA . HIS A 1 267 ? 16.811 -7.978 4.412 1.00 98.81 267 HIS A CA 1
ATOM 2076 C C . HIS A 1 267 ? 17.499 -6.917 3.545 1.00 98.81 267 HIS A C 1
ATOM 2078 O O . HIS A 1 267 ? 18.727 -6.878 3.446 1.00 98.81 267 HIS A O 1
ATOM 2084 N N . ILE A 1 268 ? 16.726 -5.995 2.965 1.00 98.81 268 ILE A N 1
ATOM 2085 C CA . ILE A 1 268 ? 17.273 -4.862 2.206 1.00 98.81 268 ILE A CA 1
ATOM 2086 C C . ILE A 1 268 ? 18.162 -3.995 3.103 1.00 98.81 268 ILE A C 1
ATOM 2088 O O . ILE A 1 268 ? 19.279 -3.649 2.711 1.00 98.81 268 ILE A O 1
ATOM 2092 N N . LEU A 1 269 ? 17.697 -3.664 4.312 1.00 98.88 269 LEU A N 1
ATOM 2093 C CA . LEU A 1 269 ? 18.473 -2.890 5.279 1.00 98.88 269 LEU A CA 1
ATOM 2094 C C . LEU A 1 269 ? 19.788 -3.598 5.640 1.00 98.88 269 LEU A C 1
ATOM 2096 O O . LEU A 1 269 ? 20.843 -2.963 5.621 1.00 98.88 269 LEU A O 1
ATOM 2100 N N . ASP A 1 270 ? 19.755 -4.904 5.894 1.00 98.81 270 ASP A N 1
ATOM 2101 C CA . ASP A 1 270 ? 20.935 -5.698 6.238 1.00 98.81 270 ASP A CA 1
ATOM 2102 C C . ASP A 1 270 ? 21.948 -5.759 5.090 1.00 98.81 270 ASP A C 1
ATOM 2104 O O . ASP A 1 270 ? 23.150 -5.571 5.315 1.00 98.81 270 ASP A O 1
ATOM 2108 N N . ARG A 1 271 ? 21.483 -5.933 3.846 1.00 98.69 271 ARG A N 1
ATOM 2109 C CA . ARG A 1 271 ? 22.326 -5.881 2.639 1.00 98.69 271 ARG A CA 1
ATOM 2110 C C . ARG A 1 271 ? 23.009 -4.521 2.486 1.00 98.69 271 ARG A C 1
ATOM 2112 O O . ARG A 1 271 ? 24.219 -4.468 2.248 1.00 98.69 271 ARG A O 1
ATOM 2119 N N . LEU A 1 272 ? 22.272 -3.425 2.679 1.00 98.75 272 LEU A N 1
ATOM 2120 C CA . LEU A 1 272 ? 22.809 -2.061 2.610 1.00 98.75 272 LEU A CA 1
ATOM 2121 C C . LEU A 1 272 ? 23.816 -1.782 3.737 1.00 98.75 272 LEU A C 1
ATOM 2123 O O . LEU A 1 272 ? 24.888 -1.221 3.492 1.00 98.75 272 LEU A O 1
ATOM 2127 N N . LEU A 1 273 ? 23.505 -2.191 4.971 1.00 98.75 273 LEU A N 1
ATOM 2128 C CA . LEU A 1 273 ? 24.393 -2.035 6.126 1.00 98.75 273 LEU A CA 1
ATOM 2129 C C . LEU A 1 273 ? 25.660 -2.882 5.984 1.00 98.75 273 LEU A C 1
ATOM 2131 O O . LEU A 1 273 ? 26.742 -2.420 6.344 1.00 98.75 273 LEU A O 1
ATOM 2135 N N . SER A 1 274 ? 25.554 -4.091 5.432 1.00 98.50 274 SER A N 1
ATOM 2136 C CA . SER A 1 274 ? 26.705 -4.950 5.145 1.00 98.50 274 SER A CA 1
ATOM 2137 C C . SER A 1 274 ? 27.653 -4.297 4.138 1.00 98.50 274 SER A C 1
ATOM 2139 O O . SER A 1 274 ? 28.845 -4.150 4.421 1.00 98.50 274 SER A O 1
ATOM 2141 N N . ALA A 1 275 ? 27.121 -3.798 3.016 1.00 98.31 275 ALA A N 1
ATOM 2142 C CA . ALA A 1 275 ? 27.904 -3.039 2.043 1.00 98.31 275 ALA A CA 1
ATOM 2143 C C . ALA A 1 275 ? 28.558 -1.801 2.684 1.00 98.31 275 ALA A C 1
ATOM 2145 O O . ALA A 1 275 ? 29.761 -1.583 2.521 1.00 98.31 275 ALA A O 1
ATOM 2146 N N . LYS A 1 276 ? 27.804 -1.045 3.497 1.00 98.25 276 LYS A N 1
ATOM 2147 C CA . LYS A 1 276 ? 28.311 0.132 4.218 1.00 98.25 276 LYS A CA 1
ATOM 2148 C C . LYS A 1 276 ? 29.474 -0.211 5.154 1.00 98.25 276 LYS A C 1
ATOM 2150 O O . LYS A 1 276 ? 30.490 0.480 5.110 1.00 98.25 276 LYS A O 1
ATOM 2155 N N . ARG A 1 277 ? 29.364 -1.274 5.962 1.00 98.44 277 ARG A N 1
ATOM 2156 C CA . ARG A 1 277 ? 30.433 -1.724 6.880 1.00 98.44 277 ARG A CA 1
ATOM 2157 C C . ARG A 1 277 ? 31.718 -2.088 6.146 1.00 98.44 277 ARG A C 1
ATOM 2159 O O . ARG A 1 277 ? 32.800 -1.792 6.633 1.00 98.44 277 ARG A O 1
ATOM 2166 N N . MET A 1 278 ? 31.599 -2.687 4.963 1.00 97.94 278 MET A N 1
ATOM 2167 C CA . MET A 1 278 ? 32.745 -3.020 4.112 1.00 97.94 278 MET A CA 1
ATOM 2168 C C . MET A 1 278 ? 33.303 -1.819 3.342 1.00 97.94 278 MET A C 1
ATOM 2170 O O . MET A 1 278 ? 34.154 -1.996 2.473 1.00 97.94 278 MET A O 1
ATOM 2174 N N . ALA A 1 279 ? 32.796 -0.611 3.599 1.00 97.12 279 ALA A N 1
ATOM 2175 C CA . ALA A 1 279 ? 33.083 0.566 2.804 1.00 97.12 279 ALA A CA 1
ATOM 2176 C C . ALA A 1 279 ? 32.880 0.300 1.296 1.00 97.12 279 ALA A C 1
ATOM 2178 O O . ALA A 1 279 ? 33.649 0.769 0.460 1.00 97.12 279 ALA A O 1
ATOM 2179 N N . LYS A 1 280 ? 31.766 -0.332 0.913 1.00 97.88 280 LYS A N 1
ATOM 2180 C CA . LYS A 1 280 ? 31.354 -0.549 -0.485 1.00 97.88 280 LYS A CA 1
ATOM 2181 C C . LYS A 1 280 ? 29.947 -0.011 -0.754 1.00 97.88 280 LYS A C 1
ATOM 2183 O O . LYS A 1 280 ? 29.175 0.224 0.176 1.00 97.88 280 LYS A O 1
ATOM 2188 N N . LEU A 1 281 ? 29.646 0.211 -2.031 1.00 98.31 281 LEU A N 1
ATOM 2189 C CA . LEU A 1 281 ? 28.274 0.394 -2.494 1.00 98.31 281 LEU A CA 1
ATOM 2190 C C . LEU A 1 281 ? 27.593 -0.974 -2.599 1.00 98.31 281 LEU A C 1
ATOM 2192 O O . LEU A 1 281 ? 28.266 -1.980 -2.841 1.00 98.31 281 LEU A O 1
ATOM 2196 N N . ILE A 1 282 ? 26.281 -1.027 -2.376 1.00 98.38 282 ILE A N 1
ATOM 2197 C CA . ILE A 1 282 ? 25.503 -2.244 -2.591 1.00 98.38 282 ILE A CA 1
ATOM 2198 C C . ILE A 1 282 ? 25.579 -2.636 -4.067 1.00 98.38 282 ILE A C 1
ATOM 2200 O O . ILE A 1 282 ? 25.412 -1.801 -4.952 1.00 98.38 282 ILE A O 1
ATOM 2204 N N . VAL A 1 283 ? 25.824 -3.920 -4.308 1.00 98.00 283 VAL A N 1
ATOM 2205 C CA . VAL A 1 283 ? 25.759 -4.524 -5.636 1.00 98.00 283 VAL A CA 1
ATOM 2206 C C . VAL A 1 283 ? 24.644 -5.559 -5.616 1.00 98.00 283 VAL A C 1
ATOM 2208 O O . VAL A 1 283 ? 24.607 -6.420 -4.727 1.00 98.00 283 VAL A O 1
ATOM 2211 N N . VAL A 1 284 ? 23.716 -5.439 -6.562 1.00 98.31 284 VAL A N 1
ATOM 2212 C CA . VAL A 1 284 ? 22.662 -6.424 -6.816 1.00 98.31 284 VAL A CA 1
ATOM 2213 C C . VAL A 1 284 ? 22.725 -6.795 -8.291 1.00 98.31 284 VAL A C 1
ATOM 2215 O O . VAL A 1 284 ? 22.630 -5.933 -9.162 1.00 98.31 284 VAL A O 1
ATOM 2218 N N . GLU A 1 285 ? 22.917 -8.080 -8.543 1.00 97.81 285 GLU A N 1
ATOM 2219 C CA . GLU A 1 285 ? 23.100 -8.680 -9.861 1.00 97.81 285 GLU A CA 1
ATOM 2220 C C . GLU A 1 285 ? 21.936 -9.631 -10.134 1.00 97.81 285 GLU A C 1
ATOM 2222 O O . GLU A 1 285 ? 21.389 -10.234 -9.208 1.00 97.81 285 GLU A O 1
ATOM 2227 N N . ASN A 1 286 ? 21.552 -9.760 -11.399 1.00 97.69 286 ASN A N 1
ATOM 2228 C CA . ASN A 1 286 ? 20.546 -10.714 -11.825 1.00 97.69 286 ASN A CA 1
ATOM 2229 C C . ASN A 1 286 ? 21.028 -12.151 -11.533 1.00 97.69 286 ASN A C 1
ATOM 2231 O O . ASN A 1 286 ? 21.994 -12.608 -12.151 1.00 97.69 286 ASN A O 1
ATOM 2235 N N . PRO A 1 287 ? 20.337 -12.925 -10.673 1.00 96.88 287 PRO A N 1
ATOM 2236 C CA . PRO A 1 287 ? 20.756 -14.285 -10.319 1.00 96.88 287 PRO A CA 1
ATOM 2237 C C . PRO A 1 287 ? 20.709 -15.267 -11.501 1.00 96.88 287 PRO A C 1
ATOM 2239 O O . PRO A 1 287 ? 21.177 -16.402 -11.390 1.00 96.88 287 PRO A O 1
ATOM 2242 N N . ARG A 1 288 ? 20.114 -14.865 -12.631 1.00 96.31 288 ARG A N 1
ATOM 2243 C CA . ARG A 1 288 ? 19.999 -15.668 -13.854 1.00 96.31 288 ARG A CA 1
ATOM 2244 C C . ARG A 1 288 ? 20.883 -15.180 -14.999 1.00 96.31 288 ARG A C 1
ATOM 2246 O O . ARG A 1 288 ? 20.913 -15.835 -16.033 1.00 96.31 288 ARG A O 1
ATOM 2253 N N . CYS A 1 289 ? 21.600 -14.071 -14.834 1.00 96.12 289 CYS A N 1
ATOM 2254 C CA . CYS A 1 289 ? 22.475 -13.530 -15.869 1.00 96.12 289 CYS A CA 1
ATOM 2255 C C . CYS A 1 289 ? 23.656 -12.803 -15.234 1.00 96.12 289 CYS A C 1
ATOM 2257 O O . CYS A 1 289 ? 23.547 -11.638 -14.858 1.00 96.12 289 CYS A O 1
ATOM 2259 N N . SER A 1 290 ? 24.798 -13.486 -15.133 1.00 95.31 290 SER A N 1
ATOM 2260 C CA . SER A 1 290 ? 25.975 -12.855 -14.543 1.00 95.31 290 SER A CA 1
ATOM 2261 C C . SER A 1 290 ? 26.461 -11.675 -15.394 1.00 95.31 290 SER A C 1
ATOM 2263 O O . SER A 1 290 ? 26.536 -11.779 -16.618 1.00 95.31 290 SER A O 1
ATOM 2265 N N . GLY A 1 291 ? 26.758 -10.552 -14.741 1.00 95.12 291 GLY A N 1
ATOM 2266 C CA . GLY A 1 291 ? 27.108 -9.258 -15.320 1.00 95.12 291 GLY A CA 1
ATOM 2267 C C . GLY A 1 291 ? 25.923 -8.305 -15.530 1.00 95.12 291 GLY A C 1
ATOM 2268 O O . GLY A 1 291 ? 26.152 -7.119 -15.757 1.00 95.12 291 GLY A O 1
ATOM 2269 N N . ASP A 1 292 ? 24.674 -8.775 -15.436 1.00 97.19 292 ASP A N 1
ATOM 2270 C CA . ASP A 1 292 ? 23.475 -7.923 -15.490 1.00 97.19 292 ASP A CA 1
ATOM 2271 C C . ASP A 1 292 ? 23.244 -7.282 -14.111 1.00 97.19 292 ASP A C 1
ATOM 2273 O O . ASP A 1 292 ? 22.745 -7.910 -13.174 1.00 97.19 292 ASP A O 1
ATOM 2277 N N . LEU A 1 293 ? 23.698 -6.035 -13.960 1.00 97.38 293 LEU A N 1
ATOM 2278 C CA . LEU A 1 293 ? 23.716 -5.314 -12.688 1.00 97.38 293 LEU A CA 1
ATOM 2279 C C . LEU A 1 293 ? 22.475 -4.427 -12.526 1.00 97.38 293 LEU A C 1
ATOM 2281 O O . LEU A 1 293 ? 22.345 -3.377 -13.150 1.00 97.38 293 LEU A O 1
ATOM 2285 N N . PHE A 1 294 ? 21.610 -4.775 -11.576 1.00 97.50 294 PHE A N 1
ATOM 2286 C CA . PHE A 1 294 ? 20.430 -3.983 -11.207 1.00 97.50 294 PHE A CA 1
ATOM 2287 C C . PHE A 1 294 ? 20.763 -2.682 -10.466 1.00 97.50 294 PHE A C 1
ATOM 2289 O O . PHE A 1 294 ? 19.920 -1.787 -10.359 1.00 97.50 294 PHE A O 1
ATOM 2296 N N . THR A 1 295 ? 21.988 -2.576 -9.952 1.00 97.31 295 THR A N 1
ATOM 2297 C CA . THR A 1 295 ? 22.545 -1.393 -9.276 1.00 97.31 295 THR A CA 1
ATOM 2298 C C . THR A 1 295 ? 23.557 -0.639 -10.143 1.00 97.31 295 THR A C 1
ATOM 2300 O O . THR A 1 295 ? 24.400 0.086 -9.627 1.00 97.31 295 THR A O 1
ATOM 2303 N N . ASP A 1 296 ? 23.513 -0.807 -11.463 1.00 95.25 296 ASP A N 1
ATOM 2304 C CA . ASP A 1 296 ? 24.463 -0.178 -12.389 1.00 95.25 296 ASP A CA 1
ATOM 2305 C C . ASP A 1 296 ? 24.408 1.360 -12.409 1.00 95.25 296 ASP A C 1
ATOM 2307 O O . ASP A 1 296 ? 25.414 2.017 -12.662 1.00 95.25 296 ASP A O 1
ATOM 2311 N N . ARG A 1 297 ? 23.236 1.944 -12.135 1.00 93.81 297 ARG A N 1
ATOM 2312 C CA . ARG A 1 297 ? 23.027 3.399 -12.088 1.00 93.81 297 ARG A CA 1
ATOM 2313 C C . ARG A 1 297 ? 22.820 3.938 -10.676 1.00 93.81 297 ARG A C 1
ATOM 2315 O O . ARG A 1 297 ? 22.883 5.145 -10.496 1.00 93.81 297 ARG A O 1
ATOM 2322 N N . TRP A 1 298 ? 22.513 3.094 -9.693 1.00 96.19 298 TRP A N 1
ATOM 2323 C CA . TRP A 1 298 ? 22.260 3.505 -8.309 1.00 96.19 298 TRP A CA 1
ATOM 2324 C C . TRP A 1 298 ? 22.762 2.426 -7.338 1.00 96.19 298 TRP A C 1
ATOM 2326 O O . TRP A 1 298 ? 22.470 1.255 -7.580 1.00 96.19 298 TRP A O 1
ATOM 2336 N N . PRO A 1 299 ? 23.405 2.781 -6.210 1.00 97.50 299 PRO A N 1
ATOM 2337 C CA . PRO A 1 299 ? 23.686 4.145 -5.748 1.00 97.50 299 PRO A CA 1
ATOM 2338 C C . PRO A 1 299 ? 24.866 4.777 -6.500 1.00 97.50 299 PRO A C 1
ATOM 2340 O O . PRO A 1 299 ? 25.800 4.077 -6.873 1.00 97.50 299 PRO A O 1
ATOM 2343 N N . GLU A 1 300 ? 24.852 6.099 -6.704 1.00 95.50 300 GLU A N 1
ATOM 2344 C CA . GLU A 1 300 ? 25.989 6.793 -7.339 1.00 95.50 300 GLU A CA 1
ATOM 2345 C C . GLU A 1 300 ? 27.128 7.006 -6.328 1.00 95.50 300 GLU A C 1
ATOM 2347 O O . GLU A 1 300 ? 28.308 7.042 -6.672 1.00 95.50 300 GLU A O 1
ATOM 2352 N N . ASN A 1 301 ? 26.781 7.136 -5.046 1.00 96.31 301 ASN A N 1
ATOM 2353 C CA . ASN A 1 301 ? 27.722 7.364 -3.955 1.00 96.31 301 ASN A CA 1
ATOM 2354 C C . ASN A 1 301 ? 27.180 6.818 -2.617 1.00 96.31 301 ASN A C 1
ATOM 2356 O O . ASN A 1 301 ? 26.033 6.385 -2.498 1.00 96.31 301 ASN A O 1
ATOM 2360 N N . ARG A 1 302 ? 28.013 6.855 -1.567 1.00 96.88 302 ARG A N 1
ATOM 2361 C CA . ARG A 1 302 ? 27.635 6.362 -0.226 1.00 96.88 302 ARG A CA 1
ATOM 2362 C C . ARG A 1 302 ? 26.473 7.137 0.392 1.00 96.88 302 ARG A C 1
ATOM 2364 O O . ARG A 1 302 ? 25.736 6.569 1.188 1.00 96.88 302 ARG A O 1
ATOM 2371 N N . HIS A 1 303 ? 26.313 8.412 0.042 1.00 96.06 303 HIS A N 1
ATOM 2372 C CA . HIS A 1 303 ? 25.231 9.233 0.570 1.00 96.06 303 HIS A CA 1
ATOM 2373 C C . HIS A 1 303 ? 23.870 8.770 0.033 1.00 96.06 303 HIS A C 1
ATOM 2375 O O . HIS A 1 303 ? 22.919 8.685 0.805 1.00 96.06 303 HIS A O 1
ATOM 2381 N N . ASP A 1 304 ? 23.775 8.382 -1.241 1.00 96.25 304 ASP A N 1
ATOM 2382 C CA . ASP A 1 304 ? 22.541 7.808 -1.792 1.00 96.25 304 ASP A CA 1
ATOM 2383 C C . ASP A 1 304 ? 22.151 6.508 -1.081 1.00 96.25 304 ASP A C 1
ATOM 2385 O O . ASP A 1 304 ? 20.985 6.308 -0.737 1.00 96.25 304 ASP A O 1
ATOM 2389 N N . GLN A 1 305 ? 23.137 5.650 -0.803 1.00 97.56 305 GLN A N 1
ATOM 2390 C CA . GLN A 1 305 ? 22.929 4.426 -0.031 1.00 97.56 305 GLN A CA 1
ATOM 2391 C C . GLN A 1 305 ? 22.470 4.725 1.403 1.00 97.56 305 GLN A C 1
ATOM 2393 O O . GLN A 1 305 ? 21.549 4.077 1.900 1.00 97.56 305 GLN A O 1
ATOM 2398 N N . ASP A 1 306 ? 23.075 5.721 2.052 1.00 98.06 306 ASP A N 1
ATOM 2399 C CA . ASP A 1 306 ? 22.706 6.148 3.402 1.00 98.06 306 ASP A CA 1
ATOM 2400 C C . ASP A 1 306 ? 21.270 6.673 3.471 1.00 98.06 306 ASP A C 1
ATOM 2402 O O . ASP A 1 306 ? 20.558 6.371 4.428 1.00 98.06 306 ASP A O 1
ATOM 2406 N N . LEU A 1 307 ? 20.800 7.376 2.436 1.00 97.50 307 LEU A N 1
ATOM 2407 C CA . LEU A 1 307 ? 19.400 7.795 2.353 1.00 97.50 307 LEU A CA 1
ATOM 2408 C C . LEU A 1 307 ? 18.443 6.600 2.345 1.00 97.50 307 LEU A C 1
ATOM 2410 O O . LEU A 1 307 ? 17.440 6.630 3.057 1.00 97.50 307 LEU A O 1
ATOM 2414 N N . LEU A 1 308 ? 18.747 5.547 1.576 1.00 98.06 308 LEU A N 1
ATOM 2415 C CA . LEU A 1 308 ? 17.900 4.353 1.558 1.00 98.06 308 LEU A CA 1
ATOM 2416 C C . LEU A 1 308 ? 17.972 3.580 2.883 1.00 98.06 308 LEU A C 1
ATOM 2418 O O . LEU A 1 308 ? 16.953 3.060 3.327 1.00 98.06 308 LEU A O 1
ATOM 2422 N N . ILE A 1 309 ? 19.133 3.539 3.546 1.00 98.75 309 ILE A N 1
ATOM 2423 C CA . ILE A 1 309 ? 19.272 2.943 4.887 1.00 98.75 309 ILE A CA 1
ATOM 2424 C C . ILE A 1 309 ? 18.332 3.631 5.882 1.00 98.75 309 ILE A C 1
ATOM 2426 O O . ILE A 1 309 ? 17.593 2.952 6.595 1.00 98.75 309 ILE A O 1
ATOM 2430 N N . GLU A 1 310 ? 18.333 4.965 5.924 1.00 98.69 310 GLU A N 1
ATOM 2431 C CA . GLU A 1 310 ? 17.455 5.712 6.830 1.00 98.69 310 GLU A CA 1
ATOM 2432 C C . GLU A 1 310 ? 15.973 5.549 6.466 1.00 98.69 310 GLU A C 1
ATOM 2434 O O . GLU A 1 310 ? 15.133 5.401 7.355 1.00 98.69 310 GLU A O 1
ATOM 2439 N N . ASP A 1 311 ? 15.640 5.481 5.175 1.00 98.25 311 ASP A N 1
ATOM 2440 C CA . ASP A 1 311 ? 14.267 5.210 4.747 1.00 98.25 311 ASP A CA 1
ATOM 2441 C C . ASP A 1 311 ? 13.795 3.799 5.131 1.00 98.25 311 ASP A C 1
ATOM 2443 O O . ASP A 1 311 ? 12.652 3.650 5.555 1.00 98.25 311 ASP A O 1
ATOM 2447 N N . MET A 1 312 ? 14.646 2.769 5.042 1.00 98.75 312 MET A N 1
ATOM 2448 C CA . MET A 1 312 ? 14.285 1.405 5.461 1.00 98.75 312 MET A CA 1
ATOM 2449 C C . MET A 1 312 ? 14.107 1.292 6.978 1.00 98.75 312 MET A C 1
ATOM 2451 O O . MET A 1 312 ? 13.171 0.634 7.432 1.00 98.75 312 MET A O 1
ATOM 2455 N N . LYS A 1 313 ? 14.937 1.982 7.775 1.00 98.81 313 LYS A N 1
ATOM 2456 C CA . LYS A 1 313 ? 14.736 2.081 9.233 1.00 98.81 313 LYS A CA 1
ATOM 2457 C C . LYS A 1 313 ? 13.405 2.748 9.569 1.00 98.81 313 LYS A C 1
ATOM 2459 O O . LYS A 1 313 ? 12.651 2.236 10.395 1.00 98.81 313 LYS A O 1
ATOM 2464 N N . LEU A 1 314 ? 13.106 3.871 8.913 1.00 98.56 314 LEU A N 1
ATOM 2465 C CA . LEU A 1 314 ? 11.839 4.574 9.093 1.00 98.56 314 LEU A CA 1
ATOM 2466 C C . LEU A 1 314 ? 10.655 3.690 8.689 1.00 98.56 314 LEU A C 1
ATOM 2468 O O . LEU A 1 314 ? 9.682 3.606 9.434 1.00 98.56 314 LEU A O 1
ATOM 2472 N N . PHE A 1 315 ? 10.751 3.002 7.549 1.00 98.56 315 PHE A N 1
ATOM 2473 C CA . PHE A 1 315 ? 9.714 2.096 7.067 1.00 98.56 315 PHE A CA 1
ATOM 2474 C C . PHE A 1 315 ? 9.422 0.975 8.066 1.00 98.56 315 PHE A C 1
ATOM 2476 O O . PHE A 1 315 ? 8.258 0.731 8.370 1.00 98.56 315 PHE A O 1
ATOM 2483 N N . LEU A 1 316 ? 10.456 0.325 8.614 1.00 98.62 316 LEU A N 1
ATOM 2484 C CA . LEU A 1 316 ? 10.300 -0.727 9.622 1.00 98.62 316 LEU A CA 1
ATOM 2485 C C . LEU A 1 316 ? 9.619 -0.201 10.891 1.00 98.62 316 LEU A C 1
ATOM 2487 O O . LEU A 1 316 ? 8.666 -0.815 11.364 1.00 98.62 316 LEU A O 1
ATOM 2491 N N . HIS A 1 317 ? 10.027 0.970 11.386 1.00 98.06 317 HIS A N 1
ATOM 2492 C CA . HIS A 1 317 ? 9.387 1.589 12.548 1.00 98.06 317 HIS A CA 1
ATOM 2493 C C . HIS A 1 317 ? 7.911 1.937 12.291 1.00 98.06 317 HIS A C 1
ATOM 2495 O O . HIS A 1 317 ? 7.041 1.690 13.125 1.00 98.06 317 HIS A O 1
ATOM 2501 N N . GLN A 1 318 ? 7.597 2.491 11.118 1.00 97.81 318 GLN A N 1
ATOM 2502 C CA . GLN A 1 318 ? 6.214 2.791 10.740 1.00 97.81 318 GLN A CA 1
ATOM 2503 C C . GLN A 1 318 ? 5.387 1.511 10.561 1.00 97.81 318 GLN A C 1
ATOM 2505 O O . GLN A 1 318 ? 4.223 1.474 10.958 1.00 97.81 318 GLN A O 1
ATOM 2510 N N . LEU A 1 319 ? 5.984 0.448 10.019 1.00 97.19 319 LEU A N 1
ATOM 2511 C CA . LEU A 1 319 ? 5.337 -0.850 9.874 1.00 97.19 319 LEU A CA 1
ATOM 2512 C C . LEU A 1 319 ? 5.003 -1.464 11.240 1.00 97.19 319 LEU A C 1
ATOM 2514 O O . LEU A 1 319 ? 3.896 -1.967 11.406 1.00 97.19 319 LEU A O 1
ATOM 2518 N N . GLU A 1 320 ? 5.898 -1.370 12.227 1.00 95.50 320 GLU A N 1
ATOM 2519 C CA . GLU A 1 320 ? 5.611 -1.778 13.610 1.00 95.50 320 GLU A CA 1
ATOM 2520 C C . GLU A 1 320 ? 4.394 -1.037 14.169 1.00 95.50 320 GLU A C 1
ATOM 2522 O O . GLU A 1 320 ? 3.502 -1.664 14.734 1.00 95.50 320 GLU A O 1
ATOM 2527 N N . VAL A 1 321 ? 4.305 0.281 13.951 1.00 93.88 321 VAL A N 1
ATOM 2528 C CA . VAL A 1 321 ? 3.139 1.073 14.369 1.00 93.88 321 VAL A CA 1
ATOM 2529 C C . VAL A 1 321 ? 1.862 0.564 13.702 1.00 93.88 321 VAL A C 1
ATOM 2531 O O . VAL A 1 321 ? 0.864 0.372 14.389 1.00 93.88 321 VAL A O 1
ATOM 2534 N N . VAL A 1 322 ? 1.879 0.334 12.385 1.00 91.50 322 VAL A N 1
ATOM 2535 C CA . VAL A 1 322 ? 0.706 -0.126 11.620 1.00 91.50 322 VAL A CA 1
ATOM 2536 C C . VAL A 1 322 ? 0.245 -1.526 12.038 1.00 91.50 322 VAL A C 1
ATOM 2538 O O . VAL A 1 322 ? -0.959 -1.784 12.043 1.00 91.50 322 VAL A O 1
ATOM 2541 N N . LEU A 1 323 ? 1.177 -2.423 12.369 1.00 88.75 323 LEU A N 1
ATOM 2542 C CA . LEU A 1 323 ? 0.885 -3.809 12.749 1.00 88.75 323 LEU A CA 1
ATOM 2543 C C . LEU A 1 323 ? 0.524 -3.976 14.235 1.00 88.75 323 LEU A C 1
ATOM 2545 O O . LEU A 1 323 ? -0.051 -4.996 14.608 1.00 88.75 323 LEU A O 1
ATOM 2549 N N . ASP A 1 324 ? 0.833 -2.995 15.082 1.00 85.62 324 ASP A N 1
ATOM 2550 C CA . ASP A 1 324 ? 0.517 -3.018 16.510 1.00 85.62 324 ASP A CA 1
ATOM 2551 C C . ASP A 1 324 ? -0.962 -2.678 16.766 1.00 85.62 324 ASP A C 1
ATOM 2553 O O . ASP A 1 324 ? -1.335 -1.523 16.985 1.00 85.62 324 ASP A O 1
ATOM 2557 N N . GLU A 1 325 ? -1.818 -3.704 16.781 1.00 74.06 325 GLU A N 1
ATOM 2558 C CA . GLU A 1 325 ? -3.258 -3.575 17.061 1.00 74.06 325 GLU A CA 1
ATOM 2559 C C . GLU A 1 325 ? -3.581 -2.954 18.430 1.00 74.06 325 GLU A C 1
ATOM 2561 O O . GLU A 1 325 ? -4.724 -2.571 18.664 1.00 74.06 325 GLU A O 1
ATOM 2566 N N . SER A 1 326 ? -2.621 -2.849 19.359 1.00 72.38 326 SER A N 1
ATOM 2567 C CA . SER A 1 326 ? -2.860 -2.176 20.642 1.00 72.38 326 SER A CA 1
ATOM 2568 C C . SER A 1 326 ? -2.893 -0.649 20.509 1.00 72.38 326 SER A C 1
ATOM 2570 O O . SER A 1 326 ? -3.402 0.048 21.395 1.00 72.38 326 SER A O 1
ATOM 2572 N N . ARG A 1 327 ? -2.383 -0.109 19.393 1.00 81.00 327 ARG A N 1
ATOM 2573 C CA . ARG A 1 327 ? -2.345 1.330 19.130 1.00 81.00 327 ARG A CA 1
ATOM 2574 C C . ARG A 1 327 ? -3.680 1.856 18.630 1.00 81.00 327 ARG A C 1
ATOM 2576 O O . ARG A 1 327 ? -4.375 1.233 17.829 1.00 81.00 327 ARG A O 1
ATOM 2583 N N . ALA A 1 328 ? -3.977 3.088 19.044 1.00 82.12 328 ALA A N 1
ATOM 2584 C CA . ALA A 1 328 ? -5.148 3.825 18.590 1.00 82.12 328 ALA A CA 1
ATOM 2585 C C . ALA A 1 328 ? -5.216 3.878 17.056 1.00 82.12 328 ALA A C 1
ATOM 2587 O O . ALA A 1 328 ? -4.210 4.146 16.389 1.00 82.12 328 ALA A O 1
ATOM 2588 N N . PHE A 1 329 ? -6.419 3.678 16.514 1.00 85.44 329 PHE A N 1
ATOM 2589 C CA . PHE A 1 329 ? -6.688 3.685 15.076 1.00 85.44 329 PHE A CA 1
ATOM 2590 C C . PHE A 1 329 ? -6.128 4.936 14.378 1.00 85.44 329 PHE A C 1
ATOM 2592 O O . PHE A 1 329 ? -5.424 4.819 13.377 1.00 85.44 329 PHE A O 1
ATOM 2599 N N . LYS A 1 330 ? -6.300 6.122 14.981 1.00 86.94 330 LYS A N 1
ATOM 2600 C CA . LYS A 1 330 ? -5.725 7.391 14.498 1.00 86.94 330 LYS A CA 1
ATOM 2601 C C . LYS A 1 330 ? -4.211 7.329 14.255 1.00 86.94 330 LYS A C 1
ATOM 2603 O O . LYS A 1 330 ? -3.736 7.799 13.225 1.00 86.94 330 LYS A O 1
ATOM 2608 N N . GLY A 1 331 ? -3.451 6.746 15.185 1.00 87.81 331 GLY A N 1
ATOM 2609 C CA . GLY A 1 331 ? -1.991 6.660 15.073 1.00 87.81 331 GLY A CA 1
ATOM 2610 C C . GLY A 1 331 ? -1.542 5.747 13.931 1.00 87.81 331 GLY A C 1
ATOM 2611 O O . GLY A 1 331 ? -0.577 6.052 13.234 1.00 87.81 331 GLY A O 1
ATOM 2612 N N . ARG A 1 332 ? -2.273 4.654 13.697 1.00 88.50 332 ARG A N 1
ATOM 2613 C CA . ARG A 1 332 ? -1.988 3.712 12.605 1.00 88.50 332 ARG A CA 1
ATOM 2614 C C . ARG A 1 332 ? -2.379 4.275 11.248 1.00 88.50 332 ARG A C 1
ATOM 2616 O O . ARG A 1 332 ? -1.621 4.130 10.294 1.00 88.50 332 ARG A O 1
ATOM 2623 N N . THR A 1 333 ? -3.491 5.000 11.182 1.00 89.50 333 THR A N 1
ATOM 2624 C CA . THR A 1 333 ? -3.883 5.775 10.000 1.00 89.50 333 THR A CA 1
ATOM 2625 C C . THR A 1 333 ? -2.823 6.808 9.621 1.00 89.50 333 THR A C 1
ATOM 2627 O O . THR A 1 333 ? -2.396 6.836 8.470 1.00 89.50 333 THR A O 1
ATOM 2630 N N . ALA A 1 334 ? -2.318 7.584 10.585 1.00 91.81 334 ALA A N 1
ATOM 2631 C CA . ALA A 1 334 ? -1.251 8.554 10.331 1.00 91.81 334 ALA A CA 1
ATOM 2632 C C . ALA A 1 334 ? 0.044 7.885 9.827 1.00 91.81 334 ALA A C 1
ATOM 2634 O O . ALA A 1 334 ? 0.715 8.403 8.934 1.00 91.81 334 ALA A O 1
ATOM 2635 N N . ALA A 1 335 ? 0.390 6.704 10.356 1.00 94.31 335 ALA A N 1
ATOM 2636 C CA . ALA A 1 335 ? 1.526 5.932 9.857 1.00 94.31 335 ALA A CA 1
ATOM 2637 C C . ALA A 1 335 ? 1.307 5.457 8.407 1.00 94.31 335 ALA A C 1
ATOM 2639 O O . ALA A 1 335 ? 2.206 5.605 7.582 1.00 94.31 335 ALA A O 1
ATOM 2640 N N . LEU A 1 336 ? 0.111 4.967 8.060 1.00 93.31 336 LEU A N 1
ATOM 2641 C CA . LEU A 1 336 ? -0.230 4.587 6.682 1.00 93.31 336 LEU A CA 1
ATOM 2642 C C . LEU A 1 336 ? -0.156 5.771 5.710 1.00 93.31 336 LEU A C 1
ATOM 2644 O O . LEU A 1 336 ? 0.385 5.617 4.613 1.00 93.31 336 LEU A O 1
ATOM 2648 N N . GLU A 1 337 ? -0.657 6.944 6.107 1.00 93.62 337 GLU A N 1
ATOM 2649 C CA . GLU A 1 337 ? -0.555 8.185 5.327 1.00 93.62 337 GLU A CA 1
ATOM 2650 C C . GLU A 1 337 ? 0.909 8.542 5.052 1.00 93.62 337 GLU A C 1
ATOM 2652 O O . GLU A 1 337 ? 1.286 8.790 3.904 1.00 93.62 337 GLU A O 1
ATOM 2657 N N . ALA A 1 338 ? 1.756 8.496 6.082 1.00 94.62 338 ALA A N 1
ATOM 2658 C CA . ALA A 1 338 ? 3.180 8.783 5.951 1.00 94.62 338 ALA A CA 1
ATOM 2659 C C . ALA A 1 338 ? 3.925 7.749 5.085 1.00 94.62 338 ALA A C 1
ATOM 2661 O O . ALA A 1 338 ? 4.880 8.104 4.390 1.00 94.62 338 ALA A O 1
ATOM 2662 N N . MET A 1 339 ? 3.502 6.480 5.113 1.00 95.19 339 MET A N 1
ATOM 2663 C CA . MET A 1 339 ? 4.127 5.397 4.350 1.00 95.19 339 MET A CA 1
ATOM 2664 C C . MET A 1 339 ? 3.729 5.397 2.871 1.00 95.19 339 MET A C 1
ATOM 2666 O O . MET A 1 339 ? 4.585 5.151 2.021 1.00 95.19 339 MET A O 1
ATOM 2670 N N . PHE A 1 340 ? 2.451 5.628 2.554 1.00 93.81 340 PHE A N 1
ATOM 2671 C CA . PHE A 1 340 ? 1.886 5.342 1.224 1.00 93.81 340 PHE A CA 1
ATOM 2672 C C . PHE A 1 340 ? 1.203 6.545 0.553 1.00 93.81 340 PHE A C 1
ATOM 2674 O O . PHE A 1 340 ? 0.848 6.477 -0.630 1.00 93.81 340 PHE A O 1
ATOM 2681 N N . GLY A 1 341 ? 1.085 7.664 1.266 1.00 91.00 341 GLY A N 1
ATOM 2682 C CA . GLY A 1 341 ? 0.508 8.914 0.788 1.00 91.00 341 GLY A CA 1
ATOM 2683 C C . GLY A 1 341 ? -0.909 9.167 1.296 1.00 91.00 341 GLY A C 1
ATOM 2684 O O . GLY A 1 341 ? -1.723 8.256 1.439 1.00 91.00 341 GLY A O 1
ATOM 2685 N N . GLU A 1 342 ? -1.191 10.450 1.510 1.00 87.00 342 GLU A N 1
ATOM 2686 C CA . GLU A 1 342 ? -2.407 10.989 2.125 1.00 87.00 342 GLU A CA 1
ATOM 2687 C C . GLU A 1 342 ? -3.693 10.553 1.412 1.00 87.00 342 GLU A C 1
ATOM 2689 O O . GLU A 1 342 ? -4.601 10.042 2.054 1.00 87.00 342 GLU A O 1
ATOM 2694 N N . THR A 1 343 ? -3.771 10.684 0.082 1.00 86.12 343 THR A N 1
ATOM 2695 C CA . THR A 1 343 ? -4.983 10.326 -0.678 1.00 86.12 343 THR A CA 1
ATOM 2696 C C . THR A 1 343 ? -5.340 8.846 -0.534 1.00 86.12 343 THR A C 1
ATOM 2698 O O . THR A 1 343 ? -6.466 8.521 -0.182 1.00 86.12 343 THR A O 1
ATOM 2701 N N . VAL A 1 344 ? -4.369 7.950 -0.744 1.00 86.38 344 VAL A N 1
ATOM 2702 C CA . VAL A 1 344 ? -4.604 6.497 -0.691 1.00 86.38 344 VAL A CA 1
ATOM 2703 C C . VAL A 1 344 ? -5.031 6.071 0.710 1.00 86.38 344 VAL A C 1
ATOM 2705 O O . VAL A 1 344 ? -5.972 5.296 0.865 1.00 86.38 344 VAL A O 1
ATOM 2708 N N . ALA A 1 345 ? -4.354 6.578 1.738 1.00 86.50 345 ALA A N 1
ATOM 2709 C CA . ALA A 1 345 ? -4.683 6.237 3.111 1.00 86.50 345 ALA A CA 1
ATOM 2710 C C . ALA A 1 345 ? -6.044 6.813 3.537 1.00 86.50 345 ALA A C 1
ATOM 2712 O O . ALA A 1 345 ? -6.819 6.092 4.161 1.00 86.50 345 ALA A O 1
ATOM 2713 N N . ARG A 1 346 ? -6.388 8.044 3.134 1.00 86.69 346 ARG A N 1
ATOM 2714 C CA . ARG A 1 346 ? -7.721 8.622 3.369 1.00 86.69 346 ARG A CA 1
ATOM 2715 C C . ARG A 1 346 ? -8.835 7.806 2.735 1.00 86.69 346 ARG A C 1
ATOM 2717 O O . ARG A 1 346 ? -9.824 7.545 3.410 1.00 86.69 346 ARG A O 1
ATOM 2724 N N . ASP A 1 347 ? -8.666 7.374 1.488 1.00 86.81 347 ASP A N 1
ATOM 2725 C CA . ASP A 1 347 ? -9.657 6.536 0.809 1.00 86.81 347 ASP A CA 1
ATOM 2726 C C . ASP A 1 347 ? -9.832 5.196 1.535 1.00 86.81 347 ASP A C 1
ATOM 2728 O O . ASP A 1 347 ? -10.953 4.761 1.771 1.00 86.81 347 ASP A O 1
ATOM 2732 N N . VAL A 1 348 ? -8.736 4.569 1.977 1.00 87.81 348 VAL A N 1
ATOM 2733 C CA . VAL A 1 348 ? -8.795 3.328 2.771 1.00 87.81 348 VAL A CA 1
ATOM 2734 C C . VAL A 1 348 ? -9.524 3.531 4.098 1.00 87.81 348 VAL A C 1
ATOM 2736 O O . VAL A 1 348 ? -10.302 2.674 4.511 1.00 87.81 348 VAL A O 1
ATOM 2739 N N . VAL A 1 349 ? -9.268 4.645 4.781 1.00 87.44 349 VAL A N 1
ATOM 2740 C CA . VAL A 1 349 ? -9.916 4.969 6.058 1.00 87.44 349 VAL A CA 1
ATOM 2741 C C . VAL A 1 349 ? -11.393 5.264 5.851 1.00 87.44 349 VAL A C 1
ATOM 2743 O O . VAL A 1 349 ? -12.206 4.827 6.659 1.00 87.44 349 VAL A O 1
ATOM 2746 N N . LYS A 1 350 ? -11.744 5.965 4.770 1.00 87.56 350 LYS A N 1
ATOM 2747 C CA . LYS A 1 350 ? -13.126 6.246 4.386 1.00 87.56 350 LYS A CA 1
ATOM 2748 C C . LYS A 1 350 ? -13.893 4.954 4.103 1.00 87.56 350 LYS A C 1
ATOM 2750 O O . LYS A 1 350 ? -14.924 4.742 4.730 1.00 87.56 350 LYS A O 1
ATOM 2755 N N . ASP A 1 351 ? -13.374 4.081 3.241 1.00 85.62 351 ASP A N 1
ATOM 2756 C CA . ASP A 1 351 ? -14.023 2.804 2.910 1.00 85.62 351 ASP A CA 1
ATOM 2757 C C . ASP A 1 351 ? -14.220 1.945 4.170 1.00 85.62 351 ASP A C 1
ATOM 2759 O O . ASP A 1 351 ? -15.285 1.374 4.397 1.00 85.62 351 ASP A O 1
ATOM 2763 N N . PHE A 1 352 ? -13.205 1.901 5.040 1.00 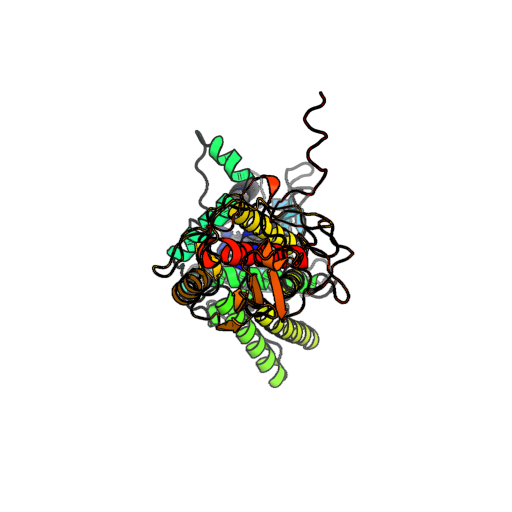84.88 352 PHE A N 1
ATOM 2764 C CA . PHE A 1 352 ? -13.286 1.192 6.315 1.00 84.88 352 PHE A CA 1
ATOM 2765 C C . PHE A 1 352 ? -14.333 1.807 7.258 1.00 84.88 352 PHE A C 1
ATOM 2767 O O . PHE A 1 352 ? -15.080 1.092 7.924 1.00 84.88 352 PHE A O 1
ATOM 2774 N N . ALA A 1 353 ? -14.414 3.137 7.308 1.00 85.81 353 ALA A N 1
ATOM 2775 C CA . ALA A 1 353 ? -15.399 3.858 8.101 1.00 85.81 353 ALA A CA 1
ATOM 2776 C C . ALA A 1 353 ? -16.835 3.594 7.611 1.00 85.81 353 ALA A C 1
ATOM 2778 O O . ALA A 1 353 ? -17.732 3.380 8.429 1.00 85.81 353 ALA A O 1
ATOM 2779 N N . GLU A 1 354 ? -17.044 3.557 6.294 1.00 86.56 354 GLU A N 1
ATOM 2780 C CA . GLU A 1 354 ? -18.326 3.226 5.662 1.00 86.56 354 GLU A CA 1
ATOM 2781 C C . GLU A 1 354 ? -18.738 1.772 5.930 1.00 86.56 354 GLU A C 1
ATOM 2783 O O . GLU A 1 354 ? -19.886 1.527 6.306 1.00 86.56 354 GLU A O 1
ATOM 2788 N N . GLU A 1 355 ? -17.804 0.819 5.831 1.00 83.19 355 GLU A N 1
ATOM 2789 C CA . GLU A 1 355 ? -18.040 -0.595 6.149 1.00 83.19 355 GLU A CA 1
ATOM 2790 C C . GLU A 1 355 ? -18.488 -0.773 7.608 1.00 83.19 355 GLU A C 1
ATOM 2792 O O . GLU A 1 355 ? -19.542 -1.357 7.880 1.00 83.19 355 GLU A O 1
ATOM 2797 N N . ILE A 1 356 ? -17.731 -0.216 8.561 1.00 82.81 356 ILE A N 1
ATOM 2798 C CA . ILE A 1 356 ? -18.070 -0.292 9.987 1.00 82.81 356 ILE A CA 1
ATOM 2799 C C . ILE A 1 356 ? -19.390 0.427 10.277 1.00 82.81 356 ILE A C 1
ATOM 2801 O O . ILE A 1 356 ? -20.231 -0.111 10.999 1.00 82.81 356 ILE A O 1
ATOM 2805 N N . GLY A 1 357 ? -19.612 1.608 9.696 1.00 84.88 357 GLY A N 1
ATOM 2806 C CA . GLY A 1 357 ? -20.871 2.338 9.830 1.00 84.88 357 GLY A CA 1
ATOM 2807 C C . GLY A 1 357 ? -22.069 1.526 9.332 1.00 84.88 357 GLY A C 1
ATOM 2808 O O . GLY A 1 357 ? -23.086 1.436 10.021 1.00 84.88 357 GLY A O 1
ATOM 2809 N N . GLY A 1 358 ? -21.941 0.868 8.177 1.00 83.88 358 GLY A N 1
ATOM 2810 C CA . GLY A 1 358 ? -22.962 -0.026 7.628 1.00 83.88 358 GLY A CA 1
ATOM 2811 C C . GLY A 1 358 ? -23.246 -1.234 8.525 1.00 83.88 358 GLY A C 1
ATOM 2812 O O . GLY A 1 358 ? -24.410 -1.569 8.770 1.00 83.88 358 GLY A O 1
ATOM 2813 N N . LEU A 1 359 ? -22.206 -1.863 9.083 1.00 81.56 359 LEU A N 1
ATOM 2814 C CA . LEU A 1 359 ? -22.343 -2.978 10.028 1.00 81.56 359 LEU A CA 1
ATOM 2815 C C . LEU A 1 359 ? -23.036 -2.556 11.329 1.00 81.56 359 LEU A C 1
ATOM 2817 O O . LEU A 1 359 ? -23.900 -3.282 11.830 1.00 81.56 359 LEU A O 1
ATOM 2821 N N . VAL A 1 360 ? -22.684 -1.388 11.871 1.00 81.56 360 VAL A N 1
ATOM 2822 C CA . VAL A 1 360 ? -23.286 -0.848 13.097 1.00 81.56 360 VAL A CA 1
ATOM 2823 C C . VAL A 1 360 ? -24.759 -0.509 12.867 1.00 81.56 360 VAL A C 1
ATOM 2825 O O . VAL A 1 360 ? -25.604 -1.013 13.606 1.00 81.56 360 VAL A O 1
ATOM 2828 N N . LYS A 1 361 ? -25.080 0.248 11.807 1.00 80.25 361 LYS A N 1
ATOM 2829 C CA . LYS A 1 361 ? -26.454 0.678 11.482 1.00 80.25 361 LYS A CA 1
ATOM 2830 C C . LYS A 1 361 ? -27.382 -0.486 11.135 1.00 80.25 361 LYS A C 1
ATOM 2832 O O . LYS A 1 361 ? -28.544 -0.485 11.523 1.00 80.25 361 LYS A O 1
ATOM 2837 N N . SER A 1 362 ? -26.882 -1.494 10.419 1.00 76.25 362 SER A N 1
ATOM 2838 C CA . SER A 1 362 ? -27.690 -2.661 10.036 1.00 76.25 362 SER A CA 1
ATOM 2839 C C . SER A 1 362 ? -27.900 -3.669 11.171 1.00 76.25 362 SER A C 1
ATOM 2841 O O . SER A 1 362 ? -28.733 -4.564 11.042 1.00 76.25 362 SER A O 1
ATOM 2843 N N . GLY A 1 363 ? -27.115 -3.587 12.253 1.00 70.25 363 GLY A N 1
ATOM 2844 C CA . GLY A 1 363 ? -27.102 -4.587 13.326 1.00 70.25 363 GLY A CA 1
ATOM 2845 C C . GLY A 1 363 ? -26.558 -5.963 12.910 1.00 70.25 363 GLY A C 1
ATOM 2846 O O . GLY A 1 363 ? -26.538 -6.877 13.734 1.00 70.25 363 GLY A O 1
ATOM 2847 N N . LYS A 1 364 ? -26.094 -6.131 11.661 1.00 69.25 364 LYS A N 1
ATOM 2848 C CA . LYS A 1 364 ? -25.606 -7.400 11.091 1.00 69.25 364 LYS A CA 1
ATOM 2849 C C . LYS A 1 364 ? -24.122 -7.633 11.397 1.00 69.25 364 LYS A C 1
ATOM 2851 O O . LYS A 1 364 ? -23.313 -7.798 10.492 1.00 69.25 364 LYS A O 1
ATOM 2856 N N . HIS A 1 365 ? -23.756 -7.642 12.674 1.00 72.12 365 HIS A N 1
ATOM 2857 C CA . HIS A 1 365 ? -22.396 -7.951 13.122 1.00 72.12 365 HIS A CA 1
ATOM 2858 C C . HIS A 1 365 ? -22.414 -8.846 14.361 1.00 72.12 365 HIS A C 1
ATOM 2860 O O . HIS A 1 365 ? -23.353 -8.824 15.161 1.00 72.12 365 HIS A O 1
ATOM 2866 N N . ALA A 1 366 ? -21.352 -9.628 14.530 1.00 69.19 366 ALA A N 1
ATOM 2867 C CA . ALA A 1 366 ? -21.124 -10.417 15.734 1.00 69.19 366 ALA A CA 1
ATOM 2868 C C . ALA A 1 366 ? -20.143 -9.702 16.671 1.00 69.19 366 ALA A C 1
ATOM 2870 O O . ALA A 1 366 ? -19.382 -8.830 16.249 1.00 69.19 366 ALA A O 1
ATOM 2871 N N . LEU A 1 367 ? -20.146 -10.097 17.945 1.00 71.06 367 LEU A N 1
ATOM 2872 C CA . LEU A 1 367 ? -19.179 -9.618 18.930 1.00 71.06 367 LEU A CA 1
ATOM 2873 C C . LEU A 1 367 ? -18.186 -10.719 19.294 1.00 71.06 367 LEU A C 1
ATOM 2875 O O . LEU A 1 367 ? -18.574 -11.836 19.657 1.00 71.06 367 LEU A O 1
ATOM 2879 N N . GLY A 1 368 ? -16.899 -10.379 19.234 1.00 64.38 368 GLY A N 1
ATOM 2880 C CA . GLY A 1 368 ? -15.818 -11.219 19.733 1.00 64.38 368 GLY A CA 1
ATOM 2881 C C . GLY A 1 368 ? -15.900 -11.426 21.250 1.00 64.38 368 GLY A C 1
ATOM 2882 O O . GLY A 1 368 ? -16.616 -10.727 21.970 1.00 64.38 368 GLY A O 1
ATOM 2883 N N . ALA A 1 369 ? -15.125 -12.375 21.781 1.00 62.19 369 ALA A N 1
ATOM 2884 C CA . ALA A 1 369 ? -15.122 -12.678 23.218 1.00 62.19 369 ALA A CA 1
ATOM 2885 C C . ALA A 1 369 ? -14.726 -11.467 24.095 1.00 62.19 369 ALA A C 1
ATOM 2887 O O . ALA A 1 369 ? -15.266 -11.301 25.191 1.00 62.19 369 ALA A O 1
ATOM 2888 N N . SER A 1 370 ? -13.824 -10.619 23.586 1.00 59.19 370 SER A N 1
ATOM 2889 C CA . SER A 1 370 ? -13.387 -9.333 24.158 1.00 59.19 370 SER A CA 1
ATOM 2890 C C . SER A 1 370 ? -14.282 -8.146 23.781 1.00 59.19 370 SER A C 1
ATOM 2892 O O . SER A 1 370 ? -14.001 -7.017 24.175 1.00 59.19 370 SER A O 1
ATOM 2894 N N . GLY A 1 371 ? -15.343 -8.393 23.012 1.00 59.88 371 GLY A N 1
ATOM 2895 C CA . GLY A 1 371 ? -16.280 -7.376 22.568 1.00 59.88 371 GLY A CA 1
ATOM 2896 C C . GLY A 1 371 ? -15.945 -6.699 21.244 1.00 59.88 371 GLY A C 1
ATOM 2897 O O . GLY A 1 371 ? -16.686 -5.812 20.906 1.00 59.88 371 GLY A O 1
ATOM 2898 N N . SER A 1 372 ? -14.932 -7.083 20.461 1.00 68.62 372 SER A N 1
ATOM 2899 C CA . SER A 1 372 ? -14.680 -6.429 19.157 1.00 68.62 372 SER A CA 1
ATOM 2900 C C . SER A 1 372 ? -15.781 -6.707 18.120 1.00 68.62 372 SER A C 1
ATOM 2902 O O . SER A 1 372 ? -16.335 -7.811 18.102 1.00 68.62 372 SER A O 1
ATOM 2904 N N . ILE A 1 373 ? -16.059 -5.750 17.224 1.00 69.81 373 ILE A N 1
ATOM 2905 C CA . ILE A 1 373 ? -16.986 -5.944 16.089 1.00 69.81 373 ILE A CA 1
ATOM 2906 C C . ILE A 1 373 ? -16.392 -6.937 15.078 1.00 69.81 373 ILE A C 1
ATOM 2908 O O . ILE A 1 373 ? -15.230 -6.823 14.694 1.00 69.81 373 ILE A O 1
ATOM 2912 N N . LEU A 1 374 ? -17.197 -7.906 14.631 1.00 62.25 374 LEU A N 1
ATOM 2913 C CA . LEU A 1 374 ? -16.852 -8.879 13.592 1.00 62.25 374 LEU A CA 1
ATOM 2914 C C . LEU A 1 374 ? -17.881 -8.830 12.454 1.00 62.25 374 LEU A C 1
ATOM 2916 O O . LEU A 1 374 ? -19.082 -8.964 12.701 1.00 62.25 374 LEU A O 1
ATOM 2920 N N . ALA A 1 375 ? -17.403 -8.702 11.211 1.00 50.28 375 ALA A N 1
ATOM 2921 C CA . ALA A 1 375 ? -18.238 -8.650 10.004 1.00 50.28 375 ALA A CA 1
ATOM 2922 C C . ALA A 1 375 ? -19.005 -9.962 9.723 1.00 50.28 375 ALA A C 1
ATOM 2924 O O . ALA A 1 375 ? -20.046 -9.943 9.076 1.00 50.28 375 ALA A O 1
ATOM 2925 N N . ALA A 1 376 ? -18.529 -11.101 10.240 1.00 48.31 376 ALA A N 1
ATOM 2926 C CA . ALA A 1 376 ? -19.218 -12.389 10.173 1.00 48.31 376 ALA A CA 1
ATOM 2927 C C . ALA A 1 376 ? -18.843 -13.281 11.376 1.00 48.31 376 ALA A C 1
ATOM 2929 O O . ALA A 1 376 ? -17.729 -13.167 11.902 1.00 48.31 376 ALA A O 1
ATOM 2930 N N . PRO A 1 377 ? -19.726 -14.195 11.823 1.00 41.94 377 PRO A N 1
ATOM 2931 C CA . PRO A 1 377 ? -19.426 -15.141 12.892 1.00 41.94 377 PRO A CA 1
ATOM 2932 C C . PRO A 1 377 ? -18.509 -16.258 12.364 1.00 41.94 377 PRO A C 1
ATOM 2934 O O . PRO A 1 377 ? -18.942 -17.376 12.128 1.00 41.94 377 PRO A O 1
ATOM 2937 N N . ALA A 1 378 ? -17.222 -15.970 12.171 1.00 38.84 378 ALA A N 1
ATOM 2938 C CA . ALA A 1 378 ? -16.240 -16.974 11.743 1.00 38.84 378 ALA A CA 1
ATOM 2939 C C . ALA A 1 378 ? -15.754 -17.882 12.896 1.00 38.84 378 ALA A C 1
ATOM 2941 O O . ALA A 1 378 ? -14.935 -18.772 12.688 1.00 38.84 378 ALA A O 1
ATOM 2942 N N . SER A 1 379 ? -16.229 -17.670 14.130 1.00 45.84 379 SER A N 1
ATOM 2943 C CA . SER A 1 379 ? -15.789 -18.424 15.307 1.00 45.84 379 SER A CA 1
ATOM 2944 C C . SER A 1 379 ? -16.966 -19.003 16.083 1.00 45.84 379 SER A C 1
ATOM 2946 O O . SER A 1 379 ? -17.899 -18.282 16.432 1.00 45.84 379 SER A O 1
ATOM 2948 N N . ALA A 1 380 ? -16.851 -20.275 16.478 1.00 43.12 380 ALA A N 1
ATOM 2949 C CA . ALA A 1 380 ? -17.767 -20.955 17.400 1.00 43.12 380 ALA A CA 1
ATOM 2950 C C . ALA A 1 380 ? -17.895 -20.269 18.783 1.00 43.12 380 ALA A C 1
ATOM 2952 O O . ALA A 1 380 ? -18.741 -20.652 19.586 1.00 43.12 380 ALA A O 1
ATOM 2953 N N . LYS A 1 381 ? -17.059 -19.258 19.079 1.00 51.69 381 LYS A N 1
ATOM 2954 C CA . LYS A 1 381 ? -17.098 -18.442 20.306 1.00 51.69 381 LYS A CA 1
ATOM 2955 C C . LYS A 1 381 ? -17.754 -17.062 20.124 1.00 51.69 381 LYS A C 1
ATOM 2957 O O . LYS A 1 381 ? -17.693 -16.248 21.046 1.00 51.69 381 LYS A O 1
ATOM 2962 N N . ALA A 1 382 ? -18.328 -16.765 18.957 1.00 55.69 382 ALA A N 1
ATOM 2963 C CA . ALA A 1 382 ? -19.015 -15.499 18.707 1.00 55.69 382 ALA A CA 1
ATOM 2964 C C . ALA A 1 382 ? -20.287 -15.378 19.567 1.00 55.69 382 ALA A C 1
ATOM 2966 O O . ALA A 1 382 ? -21.059 -16.330 19.691 1.00 55.69 382 ALA A O 1
ATOM 2967 N N . LYS A 1 383 ? -20.508 -14.206 20.176 1.00 63.38 383 LYS A N 1
ATOM 2968 C CA . LYS A 1 383 ? -21.741 -13.924 20.931 1.00 63.38 383 LYS A CA 1
ATOM 2969 C C . LYS A 1 383 ? -22.887 -13.578 19.960 1.00 63.38 383 LYS A C 1
ATOM 2971 O O . LYS A 1 383 ? -22.596 -13.071 18.874 1.00 63.38 383 LYS A O 1
ATOM 2976 N N . PRO A 1 384 ? -24.164 -13.829 20.325 1.00 57.25 384 PRO A N 1
ATOM 2977 C CA . PRO A 1 384 ? -25.307 -13.506 19.471 1.00 57.25 384 PRO A CA 1
ATOM 2978 C C . PRO A 1 384 ? -25.315 -12.028 19.062 1.00 57.25 384 PRO A C 1
ATOM 2980 O O . PRO A 1 384 ? -24.849 -11.174 19.821 1.00 57.25 384 PRO A O 1
ATOM 2983 N N . ALA A 1 385 ? -25.874 -11.731 17.885 1.00 59.16 385 ALA A N 1
ATOM 2984 C CA . ALA A 1 385 ? -26.080 -10.358 17.439 1.00 59.16 385 ALA A CA 1
ATOM 2985 C C . ALA A 1 385 ? -26.940 -9.607 18.465 1.00 59.16 385 ALA A C 1
ATOM 2987 O O . ALA A 1 385 ? -28.007 -10.075 18.868 1.00 59.16 385 ALA A O 1
ATOM 2988 N N . ALA A 1 386 ? -26.452 -8.457 18.920 1.00 66.56 386 ALA A N 1
ATOM 2989 C CA . ALA A 1 386 ? -27.175 -7.649 19.885 1.00 66.56 386 ALA A CA 1
ATOM 2990 C C . ALA A 1 386 ? -28.318 -6.884 19.224 1.00 66.56 386 ALA A C 1
ATOM 2992 O O . ALA A 1 386 ? -28.240 -6.518 18.046 1.00 66.56 386 ALA A O 1
ATOM 2993 N N . ARG A 1 387 ? -29.354 -6.589 20.014 1.00 76.88 387 ARG A N 1
ATOM 2994 C CA . ARG A 1 387 ? -30.505 -5.788 19.584 1.00 76.88 387 ARG A CA 1
ATOM 2995 C C . ARG A 1 387 ? -30.035 -4.476 18.947 1.00 76.88 387 ARG A C 1
ATOM 2997 O O . ARG A 1 387 ? -29.015 -3.919 19.359 1.00 76.88 387 ARG A O 1
ATOM 3004 N N . THR A 1 388 ? -30.725 -4.003 17.918 1.00 80.62 388 THR A N 1
ATOM 3005 C CA . THR A 1 388 ? -30.432 -2.709 17.285 1.00 80.62 388 THR A CA 1
ATOM 3006 C C . THR A 1 388 ? -30.627 -1.566 18.283 1.00 80.62 388 THR A C 1
ATOM 3008 O O . THR A 1 388 ? -31.441 -1.685 19.199 1.00 80.62 388 THR A O 1
ATOM 3011 N N . ASN A 1 389 ? -29.845 -0.501 18.126 1.00 86.38 389 ASN A N 1
ATOM 3012 C CA . ASN A 1 389 ? -29.924 0.711 18.936 1.00 86.38 389 ASN A CA 1
ATOM 3013 C C . ASN A 1 389 ? -29.660 1.939 18.072 1.00 86.38 389 ASN A C 1
ATOM 3015 O O . ASN A 1 389 ? -28.943 1.855 17.074 1.00 86.38 389 ASN A O 1
ATOM 3019 N N . THR A 1 390 ? -30.175 3.068 18.528 1.00 85.56 390 THR A N 1
ATOM 3020 C CA . THR A 1 390 ? -29.959 4.388 17.958 1.00 85.56 390 THR A CA 1
ATOM 3021 C C . THR A 1 390 ? -29.209 5.217 18.987 1.00 85.56 390 THR A C 1
ATOM 3023 O O . THR A 1 390 ? -29.708 5.444 20.088 1.00 85.56 390 THR A O 1
ATOM 3026 N N . PHE A 1 391 ? -27.998 5.675 18.662 1.00 86.50 391 PHE A N 1
ATOM 3027 C CA . PHE A 1 391 ? -27.297 6.599 19.550 1.00 86.50 391 PHE A CA 1
ATOM 3028 C C . PHE A 1 391 ? -28.098 7.895 19.647 1.00 86.50 391 PHE A C 1
ATOM 3030 O O . PHE A 1 391 ? -28.380 8.545 18.642 1.00 86.50 391 PHE A O 1
ATOM 3037 N N . PHE A 1 392 ? -28.519 8.253 20.852 1.00 82.31 392 PHE A N 1
ATOM 3038 C CA . PHE A 1 392 ? -29.333 9.443 21.057 1.00 82.31 392 PHE A CA 1
ATOM 3039 C C . PHE A 1 392 ? -28.430 10.623 21.428 1.00 82.31 392 PHE A C 1
ATOM 3041 O O . PHE A 1 392 ? -27.311 10.446 21.900 1.00 82.31 392 PHE A O 1
ATOM 3048 N N . GLY A 1 393 ? -28.850 11.851 21.182 1.00 72.44 393 GLY A N 1
ATOM 3049 C CA . GLY A 1 393 ? -28.079 13.041 21.513 1.00 72.44 393 GLY A CA 1
ATOM 3050 C C . GLY A 1 393 ? -28.972 14.052 22.208 1.00 72.44 393 GLY A C 1
ATOM 3051 O O . GLY A 1 393 ? -30.012 14.456 21.695 1.00 72.44 393 GLY A O 1
ATOM 3052 N N . SER A 1 394 ? -28.629 14.429 23.438 1.00 65.38 394 SER A N 1
ATOM 3053 C CA . SER A 1 394 ? -29.383 15.453 24.163 1.00 65.38 394 SER A CA 1
ATOM 3054 C C . SER A 1 394 ? -28.529 16.106 25.236 1.00 65.38 394 SER A C 1
ATOM 3056 O O . SER A 1 394 ? -27.711 15.459 25.885 1.00 65.38 394 SER A O 1
ATOM 3058 N N . LYS A 1 395 ? -28.767 17.400 25.479 1.00 56.16 395 LYS A N 1
ATOM 3059 C CA . LYS A 1 395 ? -28.101 18.142 26.562 1.00 56.16 395 LYS A CA 1
ATOM 3060 C C . LYS A 1 395 ? -28.519 17.665 27.963 1.00 56.16 395 LYS A C 1
ATOM 3062 O O . LYS A 1 395 ? -27.882 18.053 28.937 1.00 56.16 395 LYS A O 1
ATOM 3067 N N . ARG A 1 396 ? -29.604 16.884 28.087 1.00 56.47 396 ARG A N 1
ATOM 3068 C CA . ARG A 1 396 ? -30.119 16.323 29.350 1.00 56.47 396 ARG A CA 1
ATOM 3069 C C . ARG A 1 396 ? -30.813 14.975 29.112 1.00 56.47 396 ARG A C 1
ATOM 3071 O O . ARG A 1 396 ? -31.547 14.871 28.132 1.00 56.47 396 ARG A O 1
ATOM 3078 N N . PRO A 1 397 ? -30.678 13.994 30.022 1.00 55.91 397 PRO A N 1
ATOM 3079 C CA . PRO A 1 397 ? -31.408 12.731 29.934 1.00 55.91 397 PRO A CA 1
ATOM 3080 C C . PRO A 1 397 ? -32.931 12.958 29.967 1.00 55.91 397 PRO A C 1
ATOM 3082 O O . PRO A 1 397 ? -33.444 13.723 30.789 1.00 55.91 397 PRO A O 1
ATOM 3085 N N . LEU A 1 398 ? -33.656 12.302 29.054 1.00 62.97 398 LEU A N 1
ATOM 3086 C CA . LEU A 1 398 ? -35.120 12.358 28.961 1.00 62.97 398 LEU A CA 1
ATOM 3087 C C . LEU A 1 398 ? -35.794 11.526 30.066 1.00 62.97 398 LEU A C 1
ATOM 3089 O O . LEU A 1 398 ? -35.173 10.678 30.702 1.00 62.97 398 LEU A O 1
ATOM 3093 N N . ARG A 1 399 ? -37.088 11.774 30.318 1.00 57.84 399 ARG A N 1
ATOM 3094 C CA . ARG A 1 399 ? -37.868 11.031 31.322 1.00 57.84 399 ARG A CA 1
ATOM 3095 C C . ARG A 1 399 ? -38.193 9.620 30.817 1.00 57.84 399 ARG A C 1
ATOM 3097 O O . ARG A 1 399 ? -38.773 9.460 29.750 1.00 57.84 399 ARG A O 1
ATOM 3104 N N . PHE A 1 400 ? -37.864 8.611 31.620 1.00 59.47 400 PHE A N 1
ATOM 3105 C CA . PHE A 1 400 ? -38.104 7.196 31.321 1.00 59.47 400 PHE A CA 1
ATOM 3106 C C . PHE A 1 400 ? -39.423 6.705 31.931 1.00 59.47 400 PHE A C 1
ATOM 3108 O O . PHE A 1 400 ? -39.832 7.171 32.995 1.00 59.47 400 PHE A O 1
ATOM 3115 N N . HIS A 1 401 ? -40.067 5.725 31.292 1.00 55.78 401 HIS A N 1
ATOM 3116 C CA . HIS A 1 401 ? -41.306 5.120 31.788 1.00 55.78 401 HIS A CA 1
ATOM 3117 C C . HIS A 1 401 ? -41.060 4.364 33.109 1.00 55.78 401 HIS A C 1
ATOM 3119 O O . HIS A 1 401 ? -40.144 3.547 33.226 1.00 55.78 401 HIS A O 1
ATOM 3125 N N . THR A 1 402 ? -41.868 4.642 34.136 1.00 56.16 402 THR A N 1
ATOM 3126 C CA . THR A 1 402 ? -41.661 4.157 35.517 1.00 56.16 402 THR A CA 1
ATOM 3127 C C . THR A 1 402 ? -42.541 2.975 35.931 1.00 56.16 402 THR A C 1
ATOM 3129 O O . THR A 1 402 ? -42.400 2.503 37.053 1.00 56.16 402 THR A O 1
ATOM 3132 N N . GLY A 1 403 ? -43.401 2.462 35.045 1.00 61.53 403 GLY A N 1
ATOM 3133 C CA . GLY A 1 403 ? -44.414 1.449 35.386 1.00 61.53 403 GLY A CA 1
ATOM 3134 C C . GLY A 1 403 ? -44.008 -0.028 35.257 1.00 61.53 403 GLY A C 1
ATOM 3135 O O . GLY A 1 403 ? -44.821 -0.891 35.567 1.00 61.53 403 GLY A O 1
ATOM 3136 N N . LEU A 1 404 ? -42.795 -0.349 34.789 1.00 71.50 404 LEU A N 1
ATOM 3137 C CA . LEU A 1 404 ? -42.360 -1.737 34.555 1.00 71.50 404 LEU A CA 1
ATOM 3138 C C . LEU A 1 404 ? -41.604 -2.328 35.754 1.00 71.50 404 LEU A C 1
ATOM 3140 O O . LEU A 1 404 ? -40.791 -1.649 36.386 1.00 71.50 404 LEU A O 1
ATOM 3144 N N . VAL A 1 405 ? -41.817 -3.623 36.016 1.00 80.12 405 VAL A N 1
ATOM 3145 C CA . VAL A 1 405 ? -41.058 -4.381 37.024 1.00 80.12 405 VAL A CA 1
ATOM 3146 C C . VAL A 1 405 ? -39.634 -4.599 36.516 1.00 80.12 405 VAL A C 1
ATOM 3148 O O . VAL A 1 405 ? -39.407 -5.328 35.555 1.00 80.12 405 VAL A O 1
ATOM 3151 N N . ALA A 1 406 ? -38.669 -3.946 37.161 1.00 84.88 406 ALA A N 1
ATOM 3152 C CA . ALA A 1 406 ? -37.266 -4.027 36.777 1.00 84.88 406 ALA A CA 1
ATOM 3153 C C . ALA A 1 406 ? -36.669 -5.417 37.050 1.00 84.88 406 ALA A C 1
ATOM 3155 O O . ALA A 1 406 ? -36.939 -6.037 38.083 1.00 84.88 406 ALA A O 1
ATOM 3156 N N . THR A 1 407 ? -35.787 -5.873 36.161 1.00 90.94 407 THR A N 1
ATOM 3157 C CA . THR A 1 407 ? -34.997 -7.086 36.382 1.00 90.94 407 THR A CA 1
ATOM 3158 C C . THR A 1 407 ? -34.104 -6.905 37.607 1.00 90.94 407 THR A C 1
ATOM 3160 O O . THR A 1 407 ? -33.378 -5.917 37.728 1.00 90.94 407 THR A O 1
ATOM 3163 N N . SER A 1 408 ? -34.156 -7.869 38.533 1.00 93.88 408 SER A N 1
ATOM 3164 C CA . SER A 1 408 ? -33.414 -7.781 39.796 1.00 93.88 40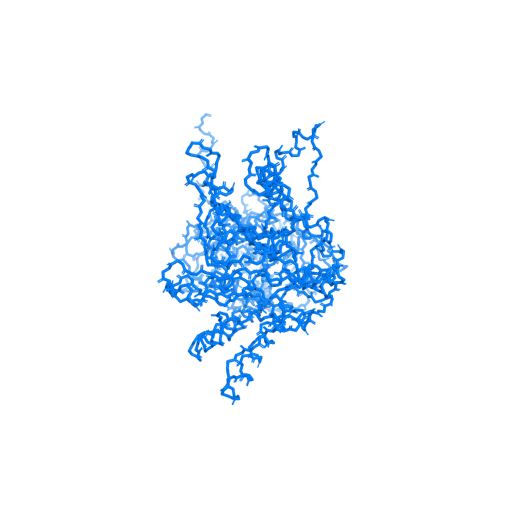8 SER A CA 1
ATOM 3165 C C . SER A 1 408 ? -31.903 -7.638 39.579 1.00 93.88 408 SER A C 1
ATOM 3167 O O . SER A 1 408 ? -31.341 -8.191 38.632 1.00 93.88 408 SER A O 1
ATOM 3169 N N . LEU A 1 409 ? -31.220 -6.968 40.511 1.00 94.25 409 LEU A N 1
ATOM 3170 C CA . LEU A 1 409 ? -29.761 -6.805 40.462 1.00 94.25 409 LEU A CA 1
ATOM 3171 C C . LEU A 1 409 ? -29.025 -8.150 40.436 1.00 94.25 409 LEU A C 1
ATOM 3173 O O . LEU A 1 409 ? -28.054 -8.298 39.705 1.00 94.25 409 LEU A O 1
ATOM 3177 N N . SER A 1 410 ? -29.522 -9.157 41.165 1.00 94.75 410 SER A N 1
ATOM 3178 C CA . SER A 1 410 ? -28.950 -10.510 41.132 1.00 94.75 410 SER A CA 1
ATOM 3179 C C . SER A 1 410 ? -29.092 -11.163 39.753 1.00 94.75 410 SER A C 1
ATOM 3181 O O . SER A 1 410 ? -28.175 -11.840 39.293 1.00 94.75 410 SER A O 1
ATOM 3183 N N . ALA A 1 411 ? -30.219 -10.953 39.066 1.00 95.31 411 ALA A N 1
ATOM 3184 C CA . ALA A 1 411 ? -30.411 -11.457 37.709 1.00 95.31 411 ALA A CA 1
ATOM 3185 C C . ALA A 1 411 ? -29.518 -10.725 36.693 1.00 95.31 411 ALA A C 1
ATOM 3187 O O . ALA A 1 411 ? -28.919 -11.386 35.841 1.00 95.31 411 ALA A O 1
ATOM 3188 N N . GLN A 1 412 ? -29.374 -9.398 36.815 1.00 96.25 412 GLN A N 1
ATOM 3189 C CA . GLN A 1 412 ? -28.432 -8.619 36.001 1.00 96.25 412 GLN A CA 1
ATOM 3190 C C . GLN A 1 412 ? -26.995 -9.118 36.194 1.00 96.25 412 GLN A C 1
ATOM 3192 O O . GLN A 1 412 ? -26.304 -9.406 35.217 1.00 96.25 412 GLN A O 1
ATOM 3197 N N . ASP A 1 413 ? -26.570 -9.304 37.444 1.00 96.12 413 ASP A N 1
ATOM 3198 C CA . ASP A 1 413 ? -25.216 -9.746 37.766 1.00 96.12 413 ASP A CA 1
ATOM 3199 C C . ASP A 1 413 ? -24.924 -11.168 37.265 1.00 96.12 413 ASP A C 1
ATOM 3201 O O . ASP A 1 413 ? -23.917 -11.401 36.598 1.00 96.12 413 ASP A O 1
ATOM 3205 N N . LYS A 1 414 ? -25.853 -12.117 37.454 1.00 96.31 414 LYS A N 1
ATOM 3206 C CA . LYS A 1 414 ? -25.726 -13.476 36.892 1.00 96.31 414 LYS A CA 1
ATOM 3207 C C . LYS A 1 414 ? -25.609 -13.460 35.366 1.00 96.31 414 LYS A C 1
ATOM 3209 O O . LYS A 1 414 ? -24.829 -14.225 34.795 1.00 96.31 414 LYS A O 1
ATOM 3214 N N . ALA A 1 415 ? -26.373 -12.601 34.690 1.00 94.81 415 ALA A N 1
ATOM 3215 C CA . ALA A 1 415 ? -26.298 -12.462 33.240 1.00 94.81 415 ALA A CA 1
ATOM 3216 C C . ALA A 1 415 ? -24.955 -11.870 32.789 1.00 94.81 415 ALA A C 1
ATOM 3218 O O . ALA A 1 415 ? -24.365 -12.386 31.834 1.00 94.81 415 ALA A O 1
ATOM 3219 N N . MET A 1 416 ? -24.464 -10.843 33.490 1.00 95.19 416 MET A N 1
ATOM 3220 C CA . MET A 1 416 ? -23.148 -10.240 33.269 1.00 95.19 416 MET A CA 1
ATOM 3221 C C . MET A 1 416 ? -22.024 -11.255 33.483 1.00 95.19 416 MET A C 1
ATOM 3223 O O . MET A 1 416 ? -21.222 -11.455 32.577 1.00 95.19 416 MET A O 1
ATOM 3227 N N . ALA A 1 417 ? -22.012 -11.983 34.600 1.00 93.94 417 ALA A N 1
ATOM 3228 C CA . ALA A 1 417 ? -21.000 -12.999 34.890 1.00 93.94 417 ALA A CA 1
ATOM 3229 C C . ALA A 1 417 ? -20.968 -14.122 33.837 1.00 93.94 417 ALA A C 1
ATOM 3231 O O . ALA A 1 417 ? -19.896 -14.577 33.440 1.00 93.94 417 ALA A O 1
ATOM 3232 N N . ARG A 1 418 ? -22.136 -14.544 33.334 1.00 92.38 418 ARG A N 1
ATOM 3233 C CA . ARG A 1 418 ? -22.237 -15.586 32.301 1.00 92.38 418 ARG A CA 1
ATOM 3234 C C . ARG A 1 418 ? -21.755 -15.111 30.927 1.00 92.38 418 ARG A C 1
ATOM 3236 O O . ARG A 1 418 ? -21.081 -15.859 30.226 1.00 92.38 418 ARG A O 1
ATOM 3243 N N . ARG A 1 419 ? -22.148 -13.907 30.499 1.00 88.75 419 ARG A N 1
ATOM 3244 C CA . ARG A 1 419 ? -21.899 -13.409 29.129 1.00 88.75 419 ARG A CA 1
ATOM 3245 C C . ARG A 1 419 ? -20.609 -12.602 29.008 1.00 88.75 419 ARG A C 1
ATOM 3247 O O . ARG A 1 419 ? -20.002 -12.573 27.940 1.00 88.75 419 ARG A O 1
ATOM 3254 N N . TRP A 1 420 ? -20.183 -11.959 30.087 1.00 90.56 420 TRP A N 1
ATOM 3255 C CA . TRP A 1 420 ? -19.033 -11.059 30.168 1.00 90.56 420 TRP A CA 1
ATOM 3256 C C . TRP A 1 420 ? -18.186 -11.387 31.411 1.00 90.56 420 TRP A C 1
ATOM 3258 O O . TRP A 1 420 ? -17.992 -10.532 32.268 1.00 90.56 420 TRP A O 1
ATOM 3268 N N . PRO A 1 421 ? -17.620 -12.607 31.515 1.00 91.19 421 PRO A N 1
ATOM 3269 C CA . PRO A 1 421 ? -16.988 -13.122 32.743 1.00 91.19 421 PRO A CA 1
ATOM 3270 C C . PRO A 1 421 ? -15.742 -12.349 33.212 1.00 91.19 421 PRO A C 1
ATOM 3272 O O . PRO A 1 421 ? -15.250 -12.556 34.324 1.00 91.19 421 PRO A O 1
ATOM 3275 N N . ARG A 1 422 ? -15.197 -11.476 32.357 1.00 90.81 422 ARG A N 1
ATOM 3276 C CA . ARG A 1 422 ? -14.086 -10.579 32.701 1.00 90.81 422 ARG A CA 1
ATOM 3277 C C . ARG A 1 422 ? -14.539 -9.307 33.418 1.00 90.81 422 ARG A C 1
ATOM 3279 O O . ARG A 1 422 ? -13.695 -8.644 34.007 1.00 90.81 422 ARG A O 1
ATOM 3286 N N . PHE A 1 423 ? -15.833 -8.986 33.399 1.00 94.44 423 PHE A N 1
ATOM 3287 C CA . PHE A 1 423 ? -16.362 -7.890 34.197 1.00 94.44 423 PHE A CA 1
ATOM 3288 C C . PHE A 1 423 ? -16.417 -8.290 35.673 1.00 94.44 423 PHE A C 1
ATOM 3290 O O . PHE A 1 423 ? -16.737 -9.428 36.025 1.00 94.44 423 PHE A O 1
ATOM 3297 N N . ARG A 1 424 ? -16.073 -7.348 36.546 1.00 94.75 424 ARG A N 1
ATOM 3298 C CA . ARG A 1 424 ? -16.101 -7.495 38.002 1.00 94.75 424 ARG A CA 1
ATOM 3299 C C . ARG A 1 424 ? -17.179 -6.584 38.563 1.00 94.75 424 ARG A C 1
ATOM 3301 O O . ARG A 1 424 ? -17.151 -5.387 38.298 1.00 94.75 424 ARG A O 1
ATOM 3308 N N . ALA A 1 425 ? -18.118 -7.160 39.306 1.00 94.56 425 ALA A N 1
ATOM 3309 C CA . ALA A 1 425 ? -19.190 -6.426 39.959 1.00 94.56 425 ALA A CA 1
ATOM 3310 C C . ALA A 1 425 ? -18.761 -5.947 41.350 1.00 94.56 425 ALA A C 1
ATOM 3312 O O . ALA A 1 425 ? -18.131 -6.692 42.102 1.00 94.56 425 ALA A O 1
ATOM 3313 N N . THR A 1 426 ? -19.151 -4.731 41.706 1.00 94.50 426 THR A N 1
ATOM 3314 C CA . THR A 1 426 ? -19.069 -4.183 43.061 1.00 94.50 426 THR A CA 1
ATOM 3315 C C . THR A 1 426 ? -20.397 -3.530 43.426 1.00 94.50 426 THR A C 1
ATOM 3317 O O . THR A 1 426 ? -21.207 -3.199 42.555 1.00 94.50 426 THR A O 1
ATOM 3320 N N . LEU A 1 427 ? -20.628 -3.313 44.722 1.00 91.38 427 LEU A N 1
ATOM 3321 C CA . LEU A 1 427 ? -21.736 -2.468 45.164 1.00 91.38 427 LEU A CA 1
ATOM 3322 C C . LEU A 1 427 ? -21.550 -1.056 44.596 1.00 91.38 427 LEU A C 1
ATOM 3324 O O . LEU A 1 427 ? -20.434 -0.532 44.590 1.00 91.38 427 LEU A O 1
ATOM 3328 N N . GLY A 1 428 ? -22.631 -0.472 44.082 1.00 82.81 428 GLY A N 1
ATOM 3329 C CA . GLY A 1 428 ? -22.622 0.917 43.635 1.00 82.81 428 GLY A CA 1
ATOM 3330 C C . GLY A 1 428 ? -22.707 1.899 44.802 1.00 82.81 428 GLY A C 1
ATOM 3331 O O . GLY A 1 428 ? -22.893 1.510 45.955 1.00 82.81 428 GLY A O 1
ATOM 3332 N N . MET A 1 429 ? -22.566 3.193 44.504 1.00 74.12 429 MET A N 1
ATOM 3333 C CA . MET A 1 429 ? -22.495 4.236 45.539 1.00 74.12 429 MET A CA 1
ATOM 3334 C C . MET A 1 429 ? -23.818 4.455 46.289 1.00 74.12 429 MET A C 1
ATOM 3336 O O . MET A 1 429 ? -23.822 5.005 47.387 1.00 74.12 429 MET A O 1
ATOM 3340 N N . GLY A 1 430 ? -24.946 4.031 45.712 1.00 77.81 430 GLY A N 1
ATOM 3341 C CA . GLY A 1 430 ? -26.267 4.112 46.334 1.00 77.81 430 GLY A CA 1
ATOM 3342 C C . GLY A 1 430 ? -26.822 2.741 46.739 1.00 77.81 430 GLY A C 1
ATOM 3343 O O . GLY A 1 430 ? -26.419 1.710 46.196 1.00 77.81 430 GLY A O 1
ATOM 3344 N N . PRO A 1 431 ? -27.825 2.685 47.633 1.00 83.69 431 PRO A N 1
ATOM 3345 C CA . PRO A 1 431 ? -28.495 1.428 47.958 1.00 83.69 431 PRO A CA 1
ATOM 3346 C C . PRO A 1 431 ? -29.138 0.823 46.705 1.00 83.69 431 PRO A C 1
ATOM 3348 O O . PRO A 1 431 ? -29.593 1.556 45.823 1.00 83.69 431 PRO A O 1
ATOM 3351 N N . GLN A 1 432 ? -29.189 -0.509 46.632 1.00 90.94 432 GLN A N 1
ATOM 3352 C CA . GLN A 1 432 ? -29.751 -1.237 45.488 1.00 90.94 432 GLN A CA 1
ATOM 3353 C C . GLN A 1 432 ? -29.148 -0.782 44.145 1.00 90.94 432 GLN A C 1
ATOM 3355 O O . GLN A 1 432 ? -29.875 -0.483 43.195 1.00 90.94 432 GLN A O 1
ATOM 3360 N N . SER A 1 433 ? -27.819 -0.704 44.077 1.00 93.88 433 SER A N 1
ATOM 3361 C CA . SER A 1 433 ? -27.089 -0.425 42.841 1.00 93.88 433 SER A CA 1
ATOM 3362 C C . SER A 1 433 ? -25.845 -1.300 42.713 1.00 93.88 433 SER A C 1
ATOM 3364 O O . SER A 1 433 ? -25.289 -1.757 43.716 1.00 93.88 433 SER A O 1
ATOM 3366 N N . LEU A 1 434 ? -25.435 -1.548 41.473 1.00 96.00 434 LEU A N 1
ATOM 3367 C CA . LEU A 1 434 ? -24.229 -2.283 41.110 1.00 96.00 434 LEU A CA 1
ATOM 3368 C C . LEU A 1 434 ? -23.394 -1.461 40.133 1.00 96.00 434 LEU A C 1
ATOM 3370 O O . LEU A 1 434 ? -23.934 -0.722 39.307 1.00 96.00 434 LEU A O 1
ATOM 3374 N N . VAL A 1 435 ? -22.078 -1.637 40.217 1.00 97.50 435 VAL A N 1
ATOM 3375 C CA . VAL A 1 435 ? -21.128 -1.153 39.217 1.00 97.50 435 VAL A CA 1
ATOM 3376 C C . VAL A 1 435 ? -20.334 -2.342 38.701 1.00 97.50 435 VAL A C 1
ATOM 3378 O O . VAL A 1 435 ? -19.780 -3.105 39.489 1.00 97.50 435 VAL A O 1
ATOM 3381 N N . TRP A 1 436 ? -20.261 -2.499 37.383 1.00 97.88 436 TRP A N 1
ATOM 3382 C CA . TRP A 1 436 ? -19.377 -3.468 36.746 1.00 97.88 436 TRP A CA 1
ATOM 3383 C C . TRP A 1 436 ? -18.183 -2.764 36.109 1.00 97.88 436 TRP A C 1
ATOM 3385 O O . TRP A 1 436 ? -18.361 -1.806 35.361 1.00 97.88 436 TRP A O 1
ATOM 3395 N N . PHE A 1 437 ? -16.979 -3.278 36.355 1.00 97.69 437 PHE A N 1
ATOM 3396 C CA . PHE A 1 437 ? -15.735 -2.825 35.730 1.00 97.69 437 PHE A CA 1
ATOM 3397 C C . PHE A 1 437 ? -15.195 -3.893 34.794 1.00 97.69 437 PHE A C 1
ATOM 3399 O O . PHE A 1 437 ? -15.145 -5.067 35.165 1.00 97.69 437 PHE A O 1
ATOM 3406 N N . GLY A 1 438 ? -14.749 -3.507 33.607 1.00 95.00 438 GLY A N 1
ATOM 3407 C CA . GLY A 1 438 ? -14.195 -4.456 32.650 1.00 95.00 438 GLY A CA 1
ATOM 3408 C C . GLY A 1 438 ? -13.649 -3.785 31.404 1.00 95.00 438 GLY A C 1
ATOM 3409 O O . GLY A 1 438 ? -13.823 -2.586 31.203 1.00 95.00 438 GLY A O 1
ATOM 3410 N N . ASP A 1 439 ? -12.978 -4.578 30.577 1.00 93.69 439 ASP A N 1
ATOM 3411 C CA . ASP A 1 439 ? -12.388 -4.103 29.331 1.00 93.69 439 ASP A CA 1
ATOM 3412 C C . ASP A 1 439 ? -13.294 -4.439 28.142 1.00 93.69 439 ASP A C 1
ATOM 3414 O O . ASP A 1 439 ? -13.744 -5.581 28.000 1.00 93.69 439 ASP A O 1
ATOM 3418 N N . LEU A 1 440 ? -13.527 -3.453 27.275 1.00 90.81 440 LEU A N 1
ATOM 3419 C CA . LEU A 1 440 ? -14.155 -3.617 25.965 1.00 90.81 440 LEU A CA 1
ATOM 3420 C C . LEU A 1 440 ? -13.191 -3.172 24.870 1.00 90.81 440 LEU A C 1
ATOM 3422 O O . LEU A 1 440 ? -12.586 -2.107 24.966 1.00 90.81 440 LEU A O 1
ATOM 3426 N N . LYS A 1 441 ? -13.080 -3.968 23.806 1.00 87.25 441 LYS A N 1
ATOM 3427 C CA . LYS A 1 441 ? -12.375 -3.580 22.578 1.00 87.25 441 LYS A CA 1
ATOM 3428 C C . LYS A 1 441 ? -13.411 -3.069 21.577 1.00 87.25 441 LYS A C 1
ATOM 3430 O O . LYS A 1 441 ? -14.345 -3.807 21.283 1.00 87.25 441 LYS A O 1
ATOM 3435 N N . GLY A 1 442 ? -13.269 -1.828 21.107 1.00 81.75 442 GLY A N 1
ATOM 3436 C CA . GLY A 1 442 ? -14.155 -1.248 20.091 1.00 81.75 442 GLY A CA 1
ATOM 3437 C C . GLY A 1 442 ? -13.840 -1.835 18.718 1.00 81.75 442 GLY A C 1
ATOM 3438 O O . GLY A 1 442 ? -14.332 -2.905 18.352 1.00 81.75 442 GLY A O 1
ATOM 3439 N N . LEU A 1 443 ? -12.964 -1.146 17.988 1.00 79.06 443 LEU A N 1
ATOM 3440 C CA . LEU A 1 443 ? -12.307 -1.698 16.807 1.00 79.06 443 LEU A CA 1
ATOM 3441 C C . LEU A 1 443 ? -11.016 -2.388 17.224 1.00 79.06 443 LEU A C 1
ATOM 3443 O O . LEU A 1 443 ? -10.899 -3.613 17.163 1.00 79.06 443 LEU A O 1
ATOM 3447 N N . GLU A 1 444 ? -10.050 -1.601 17.689 1.00 76.25 444 GLU A N 1
ATOM 3448 C CA . GLU A 1 444 ? -8.679 -2.072 17.868 1.00 76.25 444 GLU A CA 1
ATOM 3449 C C . GLU A 1 444 ? -8.122 -1.709 19.246 1.00 76.25 444 GLU A C 1
ATOM 3451 O O . GLU A 1 444 ? -7.421 -2.508 19.872 1.00 76.25 444 GLU A O 1
ATOM 3456 N N . ARG A 1 445 ? -8.557 -0.581 19.808 1.00 83.25 445 ARG A N 1
ATOM 3457 C CA . ARG A 1 445 ? -8.178 -0.173 21.157 1.00 83.25 445 ARG A CA 1
ATOM 3458 C C . ARG A 1 445 ? -9.057 -0.834 22.222 1.00 83.25 445 ARG A C 1
ATOM 3460 O O . ARG A 1 445 ? -10.281 -0.898 22.112 1.00 83.25 445 ARG A O 1
ATOM 3467 N N . SER A 1 446 ? -8.414 -1.295 23.295 1.00 88.56 446 SER A N 1
ATOM 3468 C CA . SER A 1 446 ? -9.098 -1.749 24.511 1.00 88.56 446 SER A CA 1
ATOM 3469 C C . SER A 1 446 ? -9.344 -0.574 25.456 1.00 88.56 446 SER A C 1
ATOM 3471 O O . SER A 1 446 ? -8.430 0.198 25.744 1.00 88.56 446 SER A O 1
ATOM 3473 N N . PHE A 1 447 ? -10.562 -0.479 25.980 1.00 91.81 447 PHE A N 1
ATOM 3474 C CA . PHE A 1 447 ? -10.992 0.527 26.940 1.00 91.81 447 PHE A CA 1
ATOM 3475 C C . PHE A 1 447 ? -11.468 -0.149 28.214 1.00 91.81 447 PHE A C 1
ATOM 3477 O O . PHE A 1 447 ? -12.333 -1.021 28.178 1.00 91.81 447 PHE A O 1
ATOM 3484 N N . HIS A 1 448 ? -10.933 0.292 29.341 1.00 95.75 448 HIS A N 1
ATOM 3485 C CA . HIS A 1 448 ? -11.464 -0.051 30.644 1.00 95.75 448 HIS A CA 1
ATOM 3486 C C . HIS A 1 448 ? -12.653 0.857 30.944 1.00 95.75 448 HIS A C 1
ATOM 3488 O O . HIS A 1 448 ? -12.509 2.086 30.964 1.00 95.75 448 HIS A O 1
ATOM 3494 N N . ILE A 1 449 ? -13.815 0.260 31.178 1.00 97.00 449 ILE A N 1
ATOM 3495 C CA . ILE A 1 449 ? -15.074 0.970 31.381 1.00 97.00 449 ILE A CA 1
ATOM 3496 C C . ILE A 1 449 ? -15.697 0.642 32.738 1.00 97.00 449 ILE A C 1
ATOM 3498 O O . ILE A 1 449 ? -15.424 -0.409 33.324 1.00 97.00 449 ILE A O 1
ATOM 3502 N N . SER A 1 450 ? -16.580 1.524 33.201 1.00 97.44 450 SER A N 1
ATOM 3503 C CA . SER A 1 450 ? -17.552 1.227 34.251 1.00 97.44 450 SER A CA 1
ATOM 3504 C C . SER A 1 450 ? -18.971 1.227 33.692 1.00 97.44 450 SER A C 1
ATOM 3506 O O . SER A 1 450 ? -19.295 1.992 32.782 1.00 97.44 450 SER A O 1
ATOM 3508 N N . VAL A 1 451 ? -19.819 0.364 34.249 1.00 97.56 451 VAL A N 1
ATOM 3509 C CA . VAL A 1 451 ? -21.259 0.316 33.980 1.00 97.56 451 VAL A CA 1
ATOM 3510 C C . VAL A 1 451 ? -21.992 0.354 35.307 1.00 97.56 451 VAL A C 1
ATOM 3512 O O . VAL A 1 451 ? -21.911 -0.598 36.074 1.00 97.56 451 VAL A O 1
ATOM 3515 N N . GLU A 1 452 ? -22.694 1.443 35.586 1.00 96.31 452 GLU A N 1
ATOM 3516 C CA . GLU A 1 452 ? -23.465 1.627 36.815 1.00 96.31 452 GLU A CA 1
ATOM 3517 C C . GLU A 1 452 ? -24.962 1.449 36.546 1.00 96.31 452 GLU A C 1
ATOM 3519 O O . GLU A 1 452 ? -25.501 2.004 35.589 1.00 96.31 452 GLU A O 1
ATOM 3524 N N . TYR A 1 453 ? -25.650 0.697 37.404 1.00 95.25 453 TYR A N 1
ATOM 3525 C CA . TYR A 1 453 ? -27.100 0.532 37.338 1.00 95.25 453 TYR A CA 1
ATOM 3526 C C . TYR A 1 453 ? -27.714 0.374 38.728 1.00 95.25 453 TYR A C 1
ATOM 3528 O O . TYR A 1 453 ? -27.240 -0.413 39.550 1.00 95.25 453 TYR A O 1
ATOM 3536 N N . GLY A 1 454 ? -28.805 1.093 38.978 1.00 93.62 454 GLY A N 1
ATOM 3537 C CA . GLY A 1 454 ? -29.579 1.033 40.209 1.00 93.62 454 GLY A CA 1
ATOM 3538 C C . GLY A 1 454 ? -31.058 0.776 39.951 1.00 93.62 454 GLY A C 1
ATOM 3539 O O . GLY A 1 454 ? -31.628 1.239 38.964 1.00 93.62 454 GLY A O 1
ATOM 3540 N N . LEU A 1 455 ? -31.706 0.067 40.878 1.00 91.56 455 LEU A N 1
ATOM 3541 C CA . LEU A 1 455 ? -33.163 -0.074 40.844 1.00 91.56 455 LEU A CA 1
ATOM 3542 C C . LEU A 1 455 ? -33.840 1.283 41.095 1.00 91.56 455 LEU A C 1
ATOM 3544 O O . LEU A 1 455 ? -33.263 2.115 41.810 1.00 91.56 455 LEU A O 1
ATOM 3548 N N . PRO A 1 456 ? -35.050 1.509 40.543 1.00 87.88 456 PRO A N 1
ATOM 3549 C CA . PRO A 1 456 ? -35.791 2.746 40.749 1.00 87.88 456 PRO A CA 1
ATOM 3550 C C . PRO A 1 456 ? -36.002 3.016 42.233 1.00 87.88 456 PRO A C 1
ATOM 3552 O O . PRO A 1 456 ? -36.388 2.124 42.987 1.00 87.88 456 PRO A O 1
ATOM 3555 N N . ARG A 1 457 ? -35.787 4.265 42.641 1.00 85.50 457 ARG A N 1
ATOM 3556 C CA . ARG A 1 457 ? -35.989 4.694 44.019 1.00 85.50 457 ARG A CA 1
ATOM 3557 C C . ARG A 1 457 ? -36.749 6.021 44.036 1.00 85.50 457 ARG A C 1
ATOM 3559 O O . ARG A 1 457 ? -36.369 6.929 43.297 1.00 85.50 457 ARG A O 1
ATOM 3566 N N . PRO A 1 458 ? -37.812 6.154 44.850 1.00 82.38 458 PRO A N 1
ATOM 3567 C CA . PRO A 1 458 ? -38.512 7.424 45.004 1.00 82.38 458 PRO A CA 1
ATOM 3568 C C . PRO A 1 458 ? -37.542 8.542 45.398 1.00 82.38 458 PRO A C 1
ATOM 3570 O O . PRO A 1 458 ? -36.666 8.331 46.237 1.00 82.38 458 PRO A O 1
ATOM 3573 N N . CYS A 1 459 ? -37.709 9.717 44.790 1.00 81.94 459 CYS A N 1
ATOM 3574 C CA . CYS A 1 459 ? -36.913 10.924 45.049 1.00 81.94 459 CYS A CA 1
ATOM 3575 C C . CYS A 1 459 ? -35.404 10.821 44.735 1.00 81.94 459 CYS A C 1
ATOM 3577 O O . CYS A 1 459 ? -34.661 11.737 45.075 1.00 81.94 459 CYS A O 1
ATOM 3579 N N . ASP A 1 460 ? -34.944 9.756 44.070 1.00 82.25 460 ASP A N 1
ATOM 3580 C CA . ASP A 1 460 ? -33.562 9.625 43.601 1.00 82.25 460 ASP A CA 1
ATOM 3581 C C . ASP A 1 460 ? -33.494 9.922 42.097 1.00 82.25 460 ASP A C 1
ATOM 3583 O O . ASP A 1 460 ? -33.927 9.124 41.264 1.00 82.25 460 ASP A O 1
ATOM 3587 N N . ALA A 1 461 ? -32.982 11.107 41.759 1.00 82.00 461 ALA A N 1
ATOM 3588 C CA . ALA A 1 461 ? -32.866 11.583 40.384 1.00 82.00 461 ALA A CA 1
ATOM 3589 C C . ALA A 1 461 ? -31.528 11.202 39.717 1.00 82.00 461 ALA A C 1
ATOM 3591 O O . ALA A 1 461 ? -31.226 11.706 38.634 1.00 82.00 461 ALA A O 1
ATOM 3592 N N . THR A 1 462 ? -30.718 10.331 40.332 1.00 87.12 462 THR A N 1
ATOM 3593 C CA . THR A 1 462 ? -29.455 9.884 39.728 1.00 87.12 462 THR A CA 1
ATOM 3594 C C . THR A 1 462 ? -29.702 9.095 38.442 1.00 87.12 462 THR A C 1
ATOM 3596 O O . THR A 1 462 ? -30.608 8.266 38.349 1.00 87.12 462 THR A O 1
ATOM 3599 N N . MET A 1 463 ? -28.885 9.349 37.416 1.00 87.62 463 MET A N 1
ATOM 3600 C CA . MET A 1 463 ? -29.092 8.788 36.078 1.00 87.62 463 MET A CA 1
ATOM 3601 C C . MET A 1 463 ? -29.091 7.250 36.066 1.00 87.62 463 MET A C 1
ATOM 3603 O O . MET A 1 463 ? -29.888 6.638 35.350 1.00 87.62 463 MET A O 1
ATOM 3607 N N . SER A 1 464 ? -28.289 6.631 36.942 1.00 90.50 464 SER A N 1
ATOM 3608 C CA . SER A 1 464 ? -28.204 5.177 37.121 1.00 90.50 464 SER A CA 1
ATOM 3609 C C . SER A 1 464 ? -29.498 4.527 37.619 1.00 90.50 464 SER A C 1
ATOM 3611 O O . SER A 1 464 ? -29.660 3.316 37.477 1.00 90.50 464 SER A O 1
ATOM 3613 N N . ARG A 1 465 ? -30.460 5.305 38.136 1.00 90.25 465 ARG A N 1
ATOM 3614 C CA . ARG A 1 465 ? -31.808 4.838 38.526 1.00 90.25 465 ARG A CA 1
ATOM 3615 C C . ARG A 1 465 ? -32.765 4.718 37.353 1.00 90.25 465 ARG A C 1
ATOM 3617 O O . ARG A 1 465 ? -33.810 4.061 37.447 1.00 90.25 465 ARG A O 1
ATOM 3624 N N . PHE A 1 466 ? -32.455 5.391 36.254 1.00 85.94 466 PHE A N 1
ATOM 3625 C CA . PHE A 1 466 ? -33.309 5.429 35.077 1.00 85.94 466 PHE A CA 1
ATOM 3626 C C . PHE A 1 466 ? -32.783 4.549 33.961 1.00 85.94 466 PHE A C 1
ATOM 3628 O O . PHE A 1 466 ? -33.584 3.882 33.313 1.00 85.94 466 PHE A O 1
ATOM 3635 N N . MET A 1 467 ? -31.463 4.484 33.805 1.00 89.88 467 MET A N 1
ATOM 3636 C CA . MET A 1 467 ? -30.808 3.681 32.785 1.00 89.88 467 MET A CA 1
ATOM 3637 C C . MET A 1 467 ? -29.411 3.226 33.223 1.00 89.88 467 MET A C 1
ATOM 3639 O O . MET A 1 467 ? -28.866 3.765 34.184 1.00 89.88 467 MET A O 1
ATOM 3643 N N . PRO A 1 468 ? -28.800 2.260 32.521 1.00 94.25 468 PRO A N 1
ATOM 3644 C CA . PRO A 1 468 ? -27.409 1.885 32.724 1.00 94.25 468 PRO A CA 1
ATOM 3645 C C . PRO A 1 468 ? -26.484 3.023 32.285 1.00 94.25 468 PRO A C 1
ATOM 3647 O O . PRO A 1 468 ? -26.619 3.549 31.182 1.00 94.25 468 PRO A O 1
ATOM 3650 N N . VAL A 1 469 ? -25.529 3.387 33.134 1.00 95.00 469 VAL A N 1
ATOM 3651 C CA . VAL A 1 469 ? -24.613 4.506 32.904 1.00 95.00 469 VAL A CA 1
ATOM 3652 C C . VAL A 1 469 ? -23.227 3.960 32.603 1.00 95.00 469 VAL A C 1
ATOM 3654 O O . VAL A 1 469 ? -22.591 3.366 33.472 1.00 95.00 469 VAL A O 1
ATOM 3657 N N . VAL A 1 470 ? -22.763 4.155 31.369 1.00 97.00 470 VAL A N 1
ATOM 3658 C CA . VAL A 1 470 ? -21.479 3.630 30.886 1.00 97.00 470 VAL A CA 1
ATOM 3659 C C . VAL A 1 470 ? -20.456 4.751 30.770 1.00 97.00 470 VAL A C 1
ATOM 3661 O O . VAL A 1 470 ? -20.747 5.758 30.129 1.00 97.00 470 VAL A O 1
ATOM 3664 N N . ARG A 1 471 ? -19.262 4.573 31.348 1.00 96.94 471 ARG A N 1
ATOM 3665 C CA . ARG A 1 471 ? -18.150 5.538 31.267 1.00 96.94 471 ARG A CA 1
ATOM 3666 C C . ARG A 1 471 ? -16.842 4.863 30.885 1.00 96.94 471 ARG A C 1
ATOM 3668 O O . ARG A 1 471 ? -16.566 3.749 31.326 1.00 96.94 471 ARG A O 1
ATOM 3675 N N . VAL A 1 472 ? -16.004 5.570 30.133 1.00 96.81 472 VAL A N 1
ATOM 3676 C CA . VAL A 1 472 ? -14.616 5.165 29.871 1.00 96.81 472 VAL A CA 1
ATOM 3677 C C . VAL A 1 472 ? -13.723 5.704 30.975 1.00 96.81 472 VAL A C 1
ATOM 3679 O O . VAL A 1 472 ? -13.687 6.903 31.221 1.00 96.81 472 VAL A O 1
ATOM 3682 N N . LEU A 1 473 ? -12.986 4.808 31.627 1.00 95.75 473 LEU A N 1
ATOM 3683 C CA . LEU A 1 473 ? -12.042 5.159 32.685 1.00 95.75 473 LEU A CA 1
ATOM 3684 C C . LEU A 1 473 ? -10.625 5.314 32.136 1.00 95.75 473 LEU A C 1
ATOM 3686 O O . LEU A 1 473 ? -9.894 6.210 32.547 1.00 95.75 473 LEU A O 1
ATOM 3690 N N . ARG A 1 474 ? -10.219 4.422 31.223 1.00 93.56 474 ARG A N 1
ATOM 3691 C CA . ARG A 1 474 ? -8.900 4.478 30.583 1.00 93.56 474 ARG A CA 1
ATOM 3692 C C . ARG A 1 474 ? -8.862 3.707 29.252 1.00 93.56 474 ARG A C 1
ATOM 3694 O O . ARG A 1 474 ? -9.497 2.658 29.159 1.00 93.56 474 ARG A O 1
ATOM 3701 N N . PRO A 1 475 ? -8.064 4.156 28.269 1.00 92.31 475 PRO A N 1
ATOM 3702 C CA . PRO A 1 475 ? -7.463 5.491 28.232 1.00 92.31 475 PRO A CA 1
ATOM 3703 C C . PRO A 1 475 ? -8.557 6.569 28.178 1.00 92.31 475 PRO A C 1
ATOM 3705 O O . PRO A 1 475 ? -9.668 6.293 27.732 1.00 92.31 475 PRO A O 1
ATOM 3708 N N . SER A 1 476 ? -8.268 7.769 28.687 1.00 93.81 476 SER A N 1
ATOM 3709 C CA . SER A 1 476 ? -9.235 8.872 28.676 1.00 93.81 476 SER A CA 1
ATOM 3710 C C . SER A 1 476 ? -9.670 9.198 27.249 1.00 93.81 476 SER A C 1
ATOM 3712 O O . SER A 1 476 ? -8.850 9.166 26.329 1.00 93.81 476 SER A O 1
ATOM 3714 N N . LEU A 1 477 ? -10.945 9.554 27.073 1.00 94.56 477 LEU A N 1
ATOM 3715 C CA . LEU A 1 477 ? -11.445 10.016 25.781 1.00 94.56 477 LEU A CA 1
ATOM 3716 C C . LEU A 1 477 ? -10.691 11.279 25.339 1.00 94.56 477 LEU A C 1
ATOM 3718 O O . LEU A 1 477 ? -10.502 12.226 26.107 1.00 94.56 477 LEU A O 1
ATOM 3722 N N . VAL A 1 478 ? -10.268 11.289 24.081 1.00 93.50 478 VAL A N 1
ATOM 3723 C CA . VAL A 1 478 ? -9.710 12.454 23.399 1.00 93.50 478 VAL A CA 1
ATOM 3724 C C . VAL A 1 478 ? -10.857 13.349 22.943 1.00 93.50 478 VAL A C 1
ATOM 3726 O O . VAL A 1 478 ? -11.749 12.898 22.224 1.00 93.50 478 VAL A O 1
ATOM 3729 N N . LEU A 1 479 ? -10.817 14.612 23.372 1.00 94.44 479 LEU A N 1
ATOM 3730 C CA . LEU A 1 479 ? -11.727 15.660 22.915 1.00 94.44 479 LEU A CA 1
ATOM 3731 C C . LEU A 1 479 ? -11.255 16.162 21.551 1.00 94.44 479 LEU A C 1
ATOM 3733 O O . LEU A 1 479 ? -10.068 16.450 21.387 1.00 94.44 479 LEU A O 1
ATOM 3737 N N . ASN A 1 480 ? -12.174 16.307 20.601 1.00 93.19 480 ASN A N 1
ATOM 3738 C CA . ASN A 1 480 ? -11.877 16.880 19.292 1.00 93.19 480 ASN A CA 1
ATOM 3739 C C . ASN A 1 480 ? -12.850 18.024 19.000 1.00 93.19 480 ASN A C 1
ATOM 3741 O O . ASN A 1 480 ? -13.964 17.809 18.531 1.00 93.19 480 ASN A O 1
ATOM 3745 N N . PHE A 1 481 ? -12.421 19.245 19.311 1.00 92.94 481 PHE A N 1
ATOM 3746 C CA . PHE A 1 481 ? -13.212 20.457 19.079 1.00 92.94 481 PHE A CA 1
ATOM 3747 C C . PHE A 1 481 ? -13.273 20.856 17.600 1.00 92.94 481 PHE A C 1
ATOM 3749 O O . PHE A 1 481 ? -14.136 21.640 17.224 1.00 92.94 481 PHE A O 1
ATOM 3756 N N . GLU A 1 482 ? -12.384 20.304 16.772 1.00 92.19 482 GLU A N 1
ATOM 3757 C CA . GLU A 1 482 ? -12.321 20.543 15.327 1.00 92.19 482 GLU A CA 1
ATOM 3758 C C . GLU A 1 482 ? -13.006 19.422 14.525 1.00 92.19 482 GLU A C 1
ATOM 3760 O O . GLU A 1 482 ? -12.905 19.382 13.299 1.00 92.19 482 GLU A O 1
ATOM 3765 N N . ALA A 1 483 ? -13.676 18.477 15.199 1.00 90.75 483 ALA A N 1
ATOM 3766 C CA . ALA A 1 483 ? -14.411 17.417 14.520 1.00 90.75 483 ALA A CA 1
ATOM 3767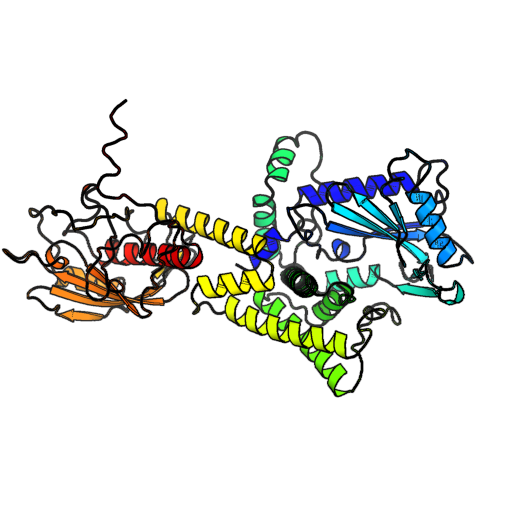 C C . ALA A 1 483 ? -15.524 18.009 13.644 1.00 90.75 483 ALA A C 1
ATOM 3769 O O . ALA A 1 483 ? -16.229 18.931 14.051 1.00 90.75 483 ALA A O 1
ATOM 3770 N N . ILE A 1 484 ? -15.677 17.450 12.442 1.00 89.19 484 ILE A N 1
ATOM 3771 C CA . ILE A 1 484 ? -16.682 17.878 11.461 1.00 89.19 484 ILE A CA 1
ATOM 3772 C C . ILE A 1 484 ? -18.087 17.606 12.002 1.00 89.19 484 ILE A C 1
ATOM 3774 O O . ILE A 1 484 ? -18.995 18.412 11.825 1.00 89.19 484 ILE A O 1
ATOM 3778 N N . GLU A 1 485 ? -18.253 16.468 12.668 1.00 90.81 485 GLU A N 1
ATOM 3779 C CA . GLU A 1 485 ? -19.507 16.026 13.262 1.00 90.81 485 GLU A CA 1
ATOM 3780 C C . GLU A 1 485 ? -19.293 15.776 14.754 1.00 90.81 485 GLU A C 1
ATOM 3782 O O . GLU A 1 485 ? -18.206 15.373 15.169 1.00 90.81 485 GLU A O 1
ATOM 3787 N N . GLU A 1 486 ? -20.340 15.962 15.559 1.00 89.94 486 GLU A N 1
ATOM 3788 C CA . GLU A 1 486 ? -20.377 15.472 16.941 1.00 89.94 486 GLU A CA 1
ATOM 3789 C C . GLU A 1 486 ? -19.251 15.995 17.872 1.00 89.94 486 GLU A C 1
ATOM 3791 O O . GLU A 1 486 ? -18.773 15.302 18.776 1.00 89.94 486 GLU A O 1
ATOM 3796 N N . ALA A 1 487 ? -18.797 17.234 17.667 1.00 90.25 487 ALA A N 1
ATOM 3797 C CA . ALA A 1 487 ? -17.834 17.881 18.556 1.00 90.25 487 ALA A CA 1
ATOM 3798 C C . ALA A 1 487 ? -18.466 18.259 19.919 1.00 90.25 487 ALA A C 1
ATOM 3800 O O . ALA A 1 487 ? -19.625 18.675 19.969 1.00 90.25 487 ALA A O 1
ATOM 3801 N N . PRO A 1 488 ? -17.717 18.222 21.041 1.00 93.25 488 PRO A N 1
ATOM 3802 C CA . PRO A 1 488 ? -16.341 17.740 21.193 1.00 93.25 488 PRO A CA 1
ATOM 3803 C C . PRO A 1 488 ? -16.225 16.244 21.533 1.00 93.25 488 PRO A C 1
ATOM 3805 O O . PRO A 1 488 ? -15.101 15.767 21.698 1.00 93.25 488 PRO A O 1
ATOM 3808 N N . LEU A 1 489 ? -17.352 15.542 21.703 1.00 94.00 489 LEU A N 1
ATOM 3809 C CA . LEU A 1 489 ? -17.470 14.094 21.902 1.00 94.00 489 LEU A CA 1
ATOM 3810 C C . LEU A 1 489 ? -18.824 13.612 21.354 1.00 94.00 489 LEU A C 1
ATOM 3812 O O . LEU A 1 489 ? -19.840 14.243 21.662 1.00 94.00 489 LEU A O 1
ATOM 3816 N N . PRO A 1 490 ? -18.869 12.471 20.646 1.00 93.06 490 PRO A N 1
ATOM 3817 C CA . PRO A 1 490 ? -20.094 11.999 20.021 1.00 93.06 490 PRO A CA 1
ATOM 3818 C C . PRO A 1 490 ? -21.034 11.293 20.982 1.00 93.06 490 PRO A C 1
ATOM 3820 O O . PRO A 1 490 ? -20.624 10.390 21.701 1.00 93.06 490 PRO A O 1
ATOM 3823 N N . HIS A 1 491 ? -22.322 11.642 20.947 1.00 91.81 491 HIS A N 1
ATOM 3824 C CA . HIS A 1 491 ? -23.377 10.906 21.654 1.00 91.81 491 HIS A CA 1
ATOM 3825 C C . HIS A 1 491 ? -23.041 10.572 23.119 1.00 91.81 491 HIS A C 1
ATOM 3827 O O . HIS A 1 491 ? -23.071 9.412 23.543 1.00 91.81 491 HIS A O 1
ATOM 3833 N N . VAL A 1 492 ? -22.720 11.602 23.902 1.00 92.31 492 VAL A N 1
ATOM 3834 C CA . VAL A 1 492 ? -22.539 11.518 25.357 1.00 92.31 492 VAL A CA 1
ATOM 3835 C C . VAL A 1 492 ? -23.499 12.458 26.083 1.00 92.31 492 VAL A C 1
ATOM 3837 O O . VAL A 1 492 ? -23.938 13.471 25.539 1.00 92.31 492 VAL A O 1
ATOM 3840 N N . TYR A 1 493 ? -23.795 12.151 27.341 1.00 89.44 493 TYR A N 1
ATOM 3841 C CA . TYR A 1 493 ? -24.448 13.077 28.261 1.00 89.44 493 TYR A CA 1
ATOM 3842 C C . TYR A 1 493 ? -23.376 13.908 28.963 1.00 89.44 493 TYR A C 1
ATOM 3844 O O . TYR A 1 493 ? -22.740 13.427 29.896 1.00 89.44 493 TYR A O 1
ATOM 3852 N N . PHE A 1 494 ? -23.145 15.136 28.490 1.00 90.12 494 PHE A N 1
ATOM 3853 C CA . PHE A 1 494 ? -22.089 15.997 29.026 1.00 90.12 494 PHE A CA 1
ATOM 3854 C C . PHE A 1 494 ? -22.253 16.247 30.531 1.00 90.12 494 PHE A C 1
ATOM 3856 O O . PHE A 1 494 ? -23.214 16.882 30.968 1.00 90.12 494 PHE A O 1
ATOM 3863 N N . GLU A 1 495 ? -21.275 15.786 31.310 1.00 87.62 495 GLU A N 1
ATOM 3864 C CA . GLU A 1 495 ? -21.209 15.960 32.763 1.00 87.62 495 GLU A CA 1
ATOM 3865 C C . GLU A 1 495 ? -19.871 16.610 33.152 1.00 87.62 495 GLU A C 1
ATOM 3867 O O . GLU A 1 495 ? -18.809 16.228 32.662 1.00 87.62 495 GLU A O 1
ATOM 3872 N N . GLY A 1 496 ? -19.917 17.622 34.023 1.00 86.06 496 GLY A N 1
ATOM 3873 C CA . GLY A 1 496 ? -18.721 18.247 34.597 1.00 86.06 496 GLY A CA 1
ATOM 3874 C C . GLY A 1 496 ? -18.239 17.533 35.871 1.00 86.06 496 GLY A C 1
ATOM 3875 O O . GLY A 1 496 ? -18.986 16.746 36.451 1.00 86.06 496 GLY A O 1
ATOM 3876 N N . PRO A 1 497 ? -17.020 17.826 36.359 1.00 88.31 497 PRO A N 1
ATOM 3877 C CA . PRO A 1 497 ? -16.086 18.825 35.833 1.00 88.31 497 PRO A CA 1
ATOM 3878 C C . PRO A 1 497 ? -15.227 18.334 34.653 1.00 88.31 497 PRO A C 1
ATOM 3880 O O . PRO A 1 497 ? -14.762 19.167 33.880 1.00 88.31 497 PRO A O 1
ATOM 3883 N N . ASP A 1 498 ? -15.031 17.021 34.480 1.00 92.75 498 ASP A N 1
ATOM 3884 C CA . ASP A 1 498 ? -14.287 16.452 33.344 1.00 92.75 498 ASP A CA 1
ATOM 3885 C C . ASP A 1 498 ? -15.229 15.739 32.370 1.00 92.75 498 ASP A C 1
ATOM 3887 O O . ASP A 1 498 ? -15.632 14.594 32.583 1.00 92.75 498 ASP A O 1
ATOM 3891 N N . ILE A 1 499 ? -15.525 16.406 31.252 1.00 93.38 499 ILE A N 1
ATOM 3892 C CA . ILE A 1 499 ? -16.432 15.892 30.221 1.00 93.38 499 ILE A CA 1
ATOM 3893 C C . ILE A 1 499 ? -15.926 14.615 29.533 1.00 93.38 499 ILE A C 1
ATOM 3895 O O . ILE A 1 499 ? -16.700 13.964 28.836 1.00 93.38 499 ILE A O 1
ATOM 3899 N N . ARG A 1 500 ? -14.671 14.197 29.739 1.00 94.81 500 ARG A N 1
ATOM 3900 C CA . ARG A 1 500 ? -14.166 12.898 29.254 1.00 94.81 500 ARG A CA 1
ATOM 3901 C C . ARG A 1 500 ? -14.784 11.705 29.982 1.00 94.81 500 ARG A C 1
ATOM 3903 O O . ARG A 1 500 ? -14.731 10.594 29.465 1.00 94.81 500 ARG A O 1
ATOM 3910 N N . LEU A 1 501 ? -15.361 11.936 31.161 1.00 94.62 501 LEU A N 1
ATOM 3911 C CA . LEU A 1 501 ? -16.101 10.945 31.943 1.00 94.62 501 LEU A CA 1
ATOM 3912 C C . LEU A 1 501 ? -17.616 11.019 31.692 1.00 94.62 501 LEU A C 1
ATOM 3914 O O . LEU A 1 501 ? -18.388 10.385 32.415 1.00 94.62 501 LEU A O 1
ATOM 3918 N N . SER A 1 502 ? -18.043 11.784 30.681 1.00 94.31 502 SER A N 1
ATOM 3919 C CA . SER A 1 502 ? -19.448 11.886 30.289 1.00 94.31 502 SER A CA 1
ATOM 3920 C C . SER A 1 502 ? -20.003 10.508 29.914 1.00 94.31 502 SER A C 1
ATOM 3922 O O . SER A 1 502 ? -19.370 9.784 29.138 1.00 94.31 502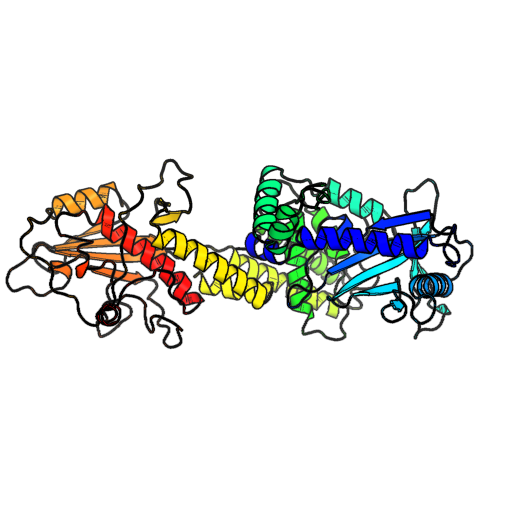 SER A O 1
ATOM 3924 N N . PRO A 1 503 ? -21.174 10.122 30.437 1.00 94.19 503 PRO A N 1
ATOM 3925 C CA . PRO A 1 503 ? -21.785 8.847 30.103 1.00 94.19 503 PRO A CA 1
ATOM 3926 C C . PRO A 1 503 ? -22.181 8.713 28.644 1.00 94.19 503 PRO A C 1
ATOM 3928 O O . PRO A 1 503 ? -22.651 9.668 28.031 1.00 94.19 503 PRO A O 1
ATOM 3931 N N . PHE A 1 504 ? -22.075 7.500 28.112 1.00 94.50 504 PHE A N 1
ATOM 3932 C CA . PHE A 1 504 ? -22.520 7.209 26.753 1.00 94.50 504 PHE A CA 1
ATOM 3933 C C . PHE A 1 504 ? -24.035 7.337 26.603 1.00 94.50 504 PHE A C 1
ATOM 3935 O O . PHE A 1 504 ? -24.801 6.891 27.460 1.00 94.50 504 PHE A O 1
ATOM 3942 N N . CYS A 1 505 ? -24.460 7.860 25.457 1.00 91.31 505 CYS A N 1
ATOM 3943 C CA . CYS A 1 505 ? -25.850 7.888 25.040 1.00 91.31 505 CYS A CA 1
ATOM 3944 C C . CYS A 1 505 ? -26.130 6.746 24.053 1.00 91.31 505 CYS A C 1
ATOM 3946 O O . CYS A 1 505 ? -26.022 6.883 22.835 1.00 91.31 505 CYS A O 1
ATOM 3948 N N . LEU A 1 506 ? -26.415 5.567 24.609 1.00 92.44 506 LEU A N 1
ATOM 3949 C CA . LEU A 1 506 ? -26.383 4.302 23.869 1.00 92.44 506 LEU A CA 1
ATOM 3950 C C . LEU A 1 506 ? -27.674 3.933 23.142 1.00 92.44 506 LEU A C 1
ATOM 3952 O O . LEU A 1 506 ? -27.642 3.016 22.328 1.00 92.44 506 LEU A O 1
ATOM 3956 N N . PHE A 1 507 ? -28.795 4.569 23.450 1.00 89.25 507 PHE A N 1
ATOM 3957 C CA . PHE A 1 507 ? -30.092 4.181 22.908 1.00 89.25 507 PHE A CA 1
ATOM 3958 C C . PHE A 1 507 ? -31.068 5.353 22.946 1.00 89.25 507 PHE A C 1
ATOM 3960 O O . PHE A 1 507 ? -30.883 6.304 23.712 1.00 89.25 507 PHE A O 1
ATOM 3967 N N . ASP A 1 508 ? -32.134 5.247 22.161 1.00 86.81 508 ASP A N 1
ATOM 3968 C CA . ASP A 1 508 ? -33.167 6.263 22.073 1.00 86.81 508 ASP A CA 1
ATOM 3969 C C . ASP A 1 508 ? -34.340 5.978 23.031 1.00 86.81 508 ASP A C 1
ATOM 3971 O O . ASP A 1 508 ? -35.090 5.008 22.848 1.00 86.81 508 ASP A O 1
ATOM 3975 N N . PRO A 1 509 ? -34.543 6.821 24.063 1.00 79.75 509 PRO A N 1
ATOM 3976 C CA . PRO A 1 509 ? -35.631 6.637 25.015 1.00 79.75 509 PRO A CA 1
ATOM 3977 C C . PRO A 1 509 ? -37.021 6.891 24.407 1.00 79.75 509 PRO A C 1
ATOM 3979 O O . PRO A 1 509 ? -37.995 6.329 24.911 1.00 79.75 509 PRO A O 1
ATOM 3982 N N . GLN A 1 510 ? -37.133 7.703 23.347 1.00 80.81 510 GLN A N 1
ATOM 3983 C CA . GLN A 1 510 ? -38.400 7.983 22.657 1.00 80.81 510 GLN A CA 1
ATOM 3984 C C . GLN A 1 510 ? -38.826 6.822 21.757 1.00 80.81 510 GLN A C 1
ATOM 3986 O O . GLN A 1 510 ? -40.016 6.577 21.596 1.00 80.81 510 GLN A O 1
ATOM 3991 N N . ALA A 1 511 ? -37.864 6.077 21.208 1.00 83.88 511 ALA A N 1
ATOM 3992 C CA . ALA A 1 511 ? -38.133 4.849 20.457 1.00 83.88 511 ALA A CA 1
ATOM 3993 C C . ALA A 1 511 ? -38.313 3.610 21.358 1.00 83.88 511 ALA A C 1
ATOM 3995 O O . ALA A 1 511 ? -38.505 2.507 20.850 1.00 83.88 511 ALA A O 1
ATOM 3996 N N . HIS A 1 512 ? -38.263 3.776 22.688 1.00 84.38 512 HIS A N 1
ATOM 3997 C CA . HIS A 1 512 ? -38.403 2.691 23.667 1.00 84.38 512 HIS A CA 1
ATOM 3998 C C . HIS A 1 512 ? -37.444 1.513 23.412 1.00 84.38 512 HIS A C 1
ATOM 4000 O O . HIS A 1 512 ? -37.782 0.353 23.646 1.00 84.38 512 HIS A O 1
ATOM 4006 N N . GLU A 1 513 ? -36.228 1.803 22.935 1.00 88.69 513 GLU A N 1
ATOM 4007 C CA . GLU A 1 513 ? -35.248 0.769 22.568 1.00 88.69 513 GLU A CA 1
ATOM 4008 C C . GLU A 1 513 ? -34.731 -0.018 23.778 1.00 88.69 513 GLU A C 1
ATOM 4010 O O . GLU A 1 513 ? -34.308 -1.170 23.650 1.00 88.69 513 GLU A O 1
ATOM 4015 N N . TRP A 1 514 ? -34.784 0.601 24.956 1.00 91.44 514 TRP A N 1
ATOM 4016 C CA . TRP A 1 514 ? -34.382 0.008 26.219 1.00 91.44 514 TRP A CA 1
ATOM 4017 C C . TRP A 1 514 ? -35.437 0.241 27.295 1.00 91.44 514 TRP A C 1
ATOM 4019 O O . TRP A 1 514 ? -35.974 1.340 27.449 1.00 91.44 514 TRP A O 1
ATOM 4029 N N . ASP A 1 515 ? -35.662 -0.791 28.100 1.00 89.06 515 ASP A N 1
ATOM 4030 C CA . ASP A 1 515 ? -36.439 -0.717 29.326 1.00 89.06 515 ASP A CA 1
ATOM 4031 C C . ASP A 1 515 ? -35.799 -1.582 30.425 1.00 89.06 515 ASP A C 1
ATOM 4033 O O . ASP A 1 515 ? -34.886 -2.380 30.194 1.00 89.06 515 ASP A O 1
ATOM 4037 N N . ARG A 1 516 ? -36.294 -1.429 31.654 1.00 89.06 516 ARG A N 1
ATOM 4038 C CA . ARG A 1 516 ? -35.707 -2.034 32.859 1.00 89.06 516 ARG A CA 1
ATOM 4039 C C . ARG A 1 516 ? -35.879 -3.552 32.963 1.00 89.06 516 ARG A C 1
ATOM 4041 O O . ARG A 1 516 ? -35.280 -4.160 33.850 1.00 89.06 516 ARG A O 1
ATOM 4048 N N . THR A 1 517 ? -36.692 -4.165 32.109 1.00 90.75 517 THR A N 1
ATOM 4049 C CA . THR A 1 517 ? -36.819 -5.626 32.019 1.00 90.75 517 THR A CA 1
ATOM 4050 C C . THR A 1 517 ? -35.645 -6.237 31.246 1.00 90.75 517 THR A C 1
ATOM 4052 O O . THR A 1 517 ? -35.316 -7.410 31.432 1.00 90.75 517 THR A O 1
ATOM 4055 N N . MET A 1 518 ? -34.948 -5.441 30.429 1.00 92.69 518 MET A N 1
ATOM 4056 C CA . MET A 1 518 ? -33.859 -5.918 29.583 1.00 92.69 518 MET A CA 1
ATOM 4057 C C . MET A 1 518 ? -32.568 -6.182 30.371 1.00 92.69 518 MET A C 1
ATOM 4059 O O . MET A 1 518 ? -32.244 -5.514 31.356 1.00 92.69 518 MET A O 1
ATOM 4063 N N . LEU A 1 519 ? -31.787 -7.161 29.910 1.00 94.88 519 LEU A N 1
ATOM 4064 C CA . LEU A 1 519 ? -30.484 -7.483 30.488 1.00 94.88 519 LEU A CA 1
ATOM 4065 C C . LEU A 1 519 ? -29.401 -6.547 29.943 1.00 94.88 519 LEU A C 1
ATOM 4067 O O . LEU A 1 519 ? -29.177 -6.499 28.736 1.00 94.88 519 LEU A O 1
ATOM 4071 N N . ILE A 1 520 ? -28.656 -5.893 30.837 1.00 94.81 520 ILE A N 1
ATOM 4072 C CA . ILE A 1 520 ? -27.504 -5.024 30.507 1.00 94.81 520 ILE A CA 1
ATOM 4073 C C . ILE A 1 520 ? -26.467 -5.781 29.668 1.00 94.81 520 ILE A C 1
ATOM 4075 O O . ILE A 1 520 ? -25.870 -5.238 28.738 1.00 94.81 520 ILE A O 1
ATOM 4079 N N . ALA A 1 521 ? -26.297 -7.070 29.965 1.00 93.25 521 ALA A N 1
ATOM 4080 C CA . ALA A 1 521 ? -25.391 -7.961 29.256 1.00 93.25 521 ALA A CA 1
ATOM 4081 C C . ALA A 1 521 ? -25.758 -8.184 27.773 1.00 93.25 521 ALA A C 1
ATOM 4083 O O . ALA A 1 521 ? -24.863 -8.516 26.994 1.00 93.25 521 ALA A O 1
ATOM 4084 N N . ASP A 1 522 ? -27.035 -8.021 27.402 1.00 90.44 522 ASP A N 1
ATOM 4085 C CA . ASP A 1 522 ? -27.570 -8.252 26.049 1.00 90.44 522 ASP A CA 1
ATOM 4086 C C . ASP A 1 522 ? -27.842 -6.952 25.272 1.00 90.44 522 ASP A C 1
ATOM 4088 O O . ASP A 1 522 ? -27.968 -6.984 24.048 1.00 90.44 522 ASP A O 1
ATOM 4092 N N . THR A 1 523 ? -27.925 -5.813 25.965 1.00 91.75 523 THR A N 1
ATOM 4093 C CA . THR A 1 523 ? -28.202 -4.499 25.367 1.00 91.75 523 THR A CA 1
ATOM 4094 C C . THR A 1 523 ? -27.028 -3.544 25.555 1.00 91.75 523 THR A C 1
ATOM 4096 O O . THR A 1 523 ? -26.252 -3.317 24.632 1.00 91.75 523 THR A O 1
ATOM 4099 N N . THR A 1 524 ? -26.837 -3.040 26.772 1.00 93.81 524 THR A N 1
ATOM 4100 C CA . THR A 1 524 ? -25.877 -1.982 27.106 1.00 93.81 524 THR A CA 1
ATOM 4101 C C . THR A 1 524 ? -24.437 -2.323 26.742 1.00 93.81 524 THR A C 1
ATOM 4103 O O . THR A 1 524 ? -23.767 -1.493 26.134 1.00 93.81 524 THR A O 1
ATOM 4106 N N . ILE A 1 525 ? -23.939 -3.515 27.095 1.00 93.75 525 ILE A N 1
ATOM 4107 C CA . ILE A 1 525 ? -22.538 -3.869 26.807 1.00 93.75 525 ILE A CA 1
ATOM 4108 C C . ILE A 1 525 ? -22.285 -3.938 25.292 1.00 93.75 525 ILE A C 1
ATOM 4110 O O . ILE A 1 525 ? -21.357 -3.278 24.820 1.00 93.75 525 ILE A O 1
ATOM 4114 N N . PRO A 1 526 ? -23.105 -4.654 24.499 1.00 90.69 526 PRO A N 1
ATOM 4115 C CA . PRO A 1 526 ? -23.008 -4.581 23.046 1.00 90.69 526 PRO A CA 1
ATOM 4116 C C . PRO A 1 526 ? -23.113 -3.177 22.444 1.00 90.69 526 PRO A C 1
ATOM 4118 O O . PRO A 1 526 ? -22.380 -2.859 21.510 1.00 90.69 526 PRO A O 1
ATOM 4121 N N . TRP A 1 527 ? -24.001 -2.322 22.952 1.00 92.75 527 TRP A N 1
ATOM 4122 C CA . TRP A 1 527 ? -24.140 -0.958 22.434 1.00 92.75 527 TRP A CA 1
ATOM 4123 C C . TRP A 1 527 ? -22.929 -0.091 22.780 1.00 92.75 527 TRP A C 1
ATOM 4125 O O . TRP A 1 527 ? -22.481 0.689 21.944 1.00 92.75 527 TRP A O 1
ATOM 4135 N N . ALA A 1 528 ? -22.340 -0.280 23.964 1.00 94.50 528 ALA A N 1
ATOM 4136 C CA . ALA A 1 528 ? -21.094 0.372 24.353 1.00 94.50 528 ALA A CA 1
ATOM 4137 C C . ALA A 1 528 ? -19.930 -0.030 23.440 1.00 94.50 528 ALA A C 1
ATOM 4139 O O . ALA A 1 528 ? -19.148 0.826 23.041 1.00 94.50 528 ALA A O 1
ATOM 4140 N N . VAL A 1 529 ? -19.843 -1.305 23.044 1.00 91.62 529 VAL A N 1
ATOM 4141 C CA . VAL A 1 529 ? -18.881 -1.739 22.020 1.00 91.62 529 VAL A CA 1
ATOM 4142 C C . VAL A 1 529 ? -19.078 -0.968 20.717 1.00 91.62 529 VAL A C 1
ATOM 4144 O O . VAL A 1 529 ? -18.106 -0.454 20.165 1.00 91.62 529 VAL A O 1
ATOM 4147 N N . ARG A 1 530 ? -20.318 -0.912 20.205 1.00 90.81 530 ARG A N 1
ATOM 4148 C CA . ARG A 1 530 ? -20.622 -0.220 18.942 1.00 90.81 530 ARG A CA 1
ATOM 4149 C C . ARG A 1 530 ? -20.197 1.239 19.016 1.00 90.81 530 ARG A C 1
ATOM 4151 O O . ARG A 1 530 ? -19.542 1.726 18.103 1.00 90.81 530 ARG A O 1
ATOM 4158 N N . TRP A 1 531 ? -20.512 1.895 20.133 1.00 93.94 531 TRP A N 1
ATOM 4159 C CA . TRP A 1 531 ? -20.114 3.275 20.380 1.00 93.94 531 TRP A CA 1
ATOM 4160 C C . TRP A 1 531 ? -18.590 3.423 20.341 1.00 93.94 531 TRP A C 1
ATOM 4162 O O . TRP A 1 531 ? -18.089 4.283 19.627 1.00 93.94 531 TRP A O 1
ATOM 4172 N N . LEU A 1 532 ? -17.842 2.550 21.031 1.00 93.88 532 LEU A N 1
ATOM 4173 C CA . LEU A 1 532 ? -16.373 2.589 21.058 1.00 93.88 532 LEU A CA 1
ATOM 4174 C C . LEU A 1 532 ? -15.763 2.389 19.666 1.00 93.88 532 LEU A C 1
ATOM 4176 O O . LEU A 1 532 ? -14.789 3.056 19.322 1.00 93.88 532 LEU A O 1
ATOM 4180 N N . ALA A 1 533 ? -16.347 1.508 18.854 1.00 90.38 533 ALA A N 1
ATOM 4181 C CA . ALA A 1 533 ? -15.896 1.287 17.489 1.00 90.38 533 ALA A CA 1
ATOM 4182 C C . ALA A 1 533 ? -16.107 2.524 16.599 1.00 90.38 533 ALA A C 1
ATOM 4184 O O . ALA A 1 533 ? -15.189 2.952 15.899 1.00 90.38 533 ALA A O 1
ATOM 4185 N N . CYS A 1 534 ? -17.289 3.143 16.666 1.00 92.44 534 CYS A N 1
ATOM 4186 C CA . CYS A 1 534 ? -17.572 4.392 15.957 1.00 92.44 534 CYS A CA 1
ATOM 4187 C C . CYS A 1 534 ? -16.718 5.556 16.478 1.00 92.44 534 CYS A C 1
ATOM 4189 O O . CYS A 1 534 ? -16.262 6.383 15.691 1.00 92.44 534 CYS A O 1
ATOM 4191 N N . TYR A 1 535 ? -16.450 5.592 17.784 1.00 94.06 535 TYR A N 1
ATOM 4192 C CA . TYR A 1 535 ? -15.605 6.596 18.420 1.00 94.06 535 TYR A CA 1
ATOM 4193 C C . TYR A 1 535 ? -14.157 6.537 17.927 1.00 94.06 535 TYR A C 1
ATOM 4195 O O . TYR A 1 535 ? -13.578 7.579 17.646 1.00 94.06 535 TYR A O 1
ATOM 4203 N N . GLU A 1 536 ? -13.567 5.347 17.769 1.00 92.12 536 GLU A N 1
ATOM 4204 C CA . GLU A 1 536 ? -12.205 5.216 17.226 1.00 92.12 536 GLU A CA 1
ATOM 4205 C C . GLU A 1 536 ? -12.091 5.761 15.787 1.00 92.12 536 GLU A C 1
ATOM 4207 O O . GLU A 1 536 ? -11.075 6.362 15.433 1.00 92.12 536 GLU A O 1
ATOM 4212 N N . ILE A 1 537 ? -13.142 5.611 14.971 1.00 91.19 537 ILE A N 1
ATOM 4213 C CA . ILE A 1 537 ? -13.218 6.212 13.628 1.00 91.19 537 ILE A CA 1
ATOM 4214 C C . ILE A 1 537 ? -13.398 7.728 13.720 1.00 91.19 537 ILE A C 1
ATOM 4216 O O . ILE A 1 537 ? -12.706 8.468 13.018 1.00 91.19 537 ILE A O 1
ATOM 4220 N N . TRP A 1 538 ? -14.286 8.202 14.593 1.00 94.06 538 TRP A N 1
ATOM 4221 C CA . TRP A 1 538 ? -14.523 9.628 14.813 1.00 94.06 538 TRP A CA 1
ATOM 4222 C C . TRP A 1 538 ? -13.274 10.348 15.338 1.00 94.06 538 TRP A C 1
ATOM 4224 O O . TRP A 1 538 ? -12.935 11.428 14.866 1.00 94.06 538 TRP A O 1
ATOM 4234 N N . GLU A 1 539 ? -12.506 9.725 16.232 1.00 92.69 539 GLU A N 1
ATOM 4235 C CA . GLU A 1 539 ? -11.234 10.260 16.731 1.00 92.69 539 GLU A CA 1
ATOM 4236 C C . GLU A 1 539 ? -10.211 10.440 15.594 1.00 92.69 539 GLU A C 1
ATOM 4238 O O . GLU A 1 539 ? -9.434 11.404 15.594 1.00 92.69 539 GLU A O 1
ATOM 4243 N N . ALA A 1 540 ? -10.208 9.517 14.625 1.00 88.56 540 ALA A N 1
ATOM 4244 C CA . ALA A 1 540 ? -9.294 9.532 13.487 1.00 88.56 540 ALA A CA 1
ATOM 4245 C C . ALA A 1 540 ? -9.734 10.472 12.355 1.00 88.56 540 ALA A C 1
ATOM 4247 O O . ALA A 1 540 ? -8.879 11.079 11.716 1.00 88.56 540 ALA A O 1
ATOM 4248 N N . THR A 1 541 ? -11.039 10.589 12.102 1.00 89.44 541 THR A N 1
ATOM 4249 C CA . THR A 1 541 ? -11.588 11.248 10.900 1.00 89.44 541 THR A CA 1
ATOM 4250 C C . THR A 1 541 ? -12.374 12.525 11.187 1.00 89.44 541 THR A C 1
ATOM 4252 O O . THR A 1 541 ? -12.642 13.296 10.270 1.00 89.44 541 THR A O 1
ATOM 4255 N N . GLY A 1 542 ? -12.785 12.742 12.437 1.00 91.19 542 GLY A N 1
ATOM 4256 C CA . GLY A 1 542 ? -13.727 13.791 12.824 1.00 91.19 542 GLY A CA 1
ATOM 4257 C C . GLY A 1 542 ? -15.165 13.557 12.350 1.00 91.19 542 GLY A C 1
ATOM 4258 O O . GLY A 1 542 ? -15.972 14.475 12.468 1.00 91.19 542 GLY A O 1
ATOM 4259 N N . ARG A 1 543 ? -15.488 12.379 11.793 1.00 91.56 543 ARG A N 1
ATOM 4260 C CA . ARG A 1 543 ? -16.826 12.021 11.292 1.00 91.56 543 ARG A CA 1
ATOM 4261 C C . ARG A 1 543 ? -17.433 10.875 12.084 1.00 91.56 543 ARG A C 1
ATOM 4263 O O . ARG A 1 543 ? -16.749 9.904 12.412 1.00 91.56 543 ARG A O 1
ATOM 4270 N N . TRP A 1 544 ? -18.723 10.971 12.378 1.00 93.12 544 TRP A N 1
ATOM 4271 C CA . TRP A 1 544 ? -19.440 9.988 13.172 1.00 93.12 544 TRP A CA 1
ATOM 4272 C C . TRP A 1 544 ? -20.185 8.988 12.285 1.00 93.12 544 TRP A C 1
ATOM 4274 O O . TRP A 1 544 ? -21.194 9.285 11.651 1.00 93.12 544 TRP A O 1
ATOM 4284 N N . VAL A 1 545 ? -19.717 7.739 12.278 1.00 90.19 545 VAL A N 1
ATOM 4285 C CA . VAL A 1 545 ? -20.318 6.682 11.442 1.00 90.19 545 VAL A CA 1
ATOM 4286 C C . VAL A 1 545 ? -21.426 5.889 12.132 1.00 90.19 545 VAL A C 1
ATOM 4288 O O . VAL A 1 545 ? -22.090 5.078 11.486 1.00 90.19 545 VAL A O 1
ATOM 4291 N N . GLY A 1 546 ? -21.649 6.119 13.429 1.00 87.12 546 GLY A N 1
ATOM 4292 C CA . GLY A 1 546 ? -22.629 5.375 14.223 1.00 87.12 546 GLY A CA 1
ATOM 4293 C C . GLY A 1 546 ? -24.084 5.694 13.883 1.00 87.12 546 GLY A C 1
ATOM 4294 O O . GLY A 1 546 ? -24.967 4.910 14.221 1.00 87.12 546 GLY A O 1
ATOM 4295 N N . GLY A 1 547 ? -24.339 6.813 13.192 1.00 86.31 547 GLY A N 1
ATOM 4296 C CA . GLY A 1 547 ? -25.685 7.376 13.066 1.00 86.31 547 GLY A CA 1
ATOM 4297 C C . GLY A 1 547 ? -26.248 7.794 14.428 1.00 86.31 547 GLY A C 1
ATOM 4298 O O . GLY A 1 547 ? -25.538 7.782 15.430 1.00 86.31 547 GLY A O 1
ATOM 4299 N N . GLY A 1 548 ? -27.528 8.144 14.477 1.00 84.25 548 GLY A N 1
ATOM 4300 C CA . GLY A 1 548 ? -28.170 8.567 15.715 1.00 84.25 548 GLY A CA 1
ATOM 4301 C C . GLY A 1 548 ? -29.258 9.602 15.477 1.00 84.25 548 GLY A C 1
ATOM 4302 O O . GLY A 1 548 ? -29.564 9.921 14.330 1.00 84.25 548 GLY A O 1
ATOM 4303 N N . ARG A 1 549 ? -29.849 10.102 16.563 1.00 81.06 549 ARG A N 1
ATOM 4304 C CA . ARG A 1 549 ? -30.821 11.207 16.547 1.00 81.06 549 ARG A CA 1
ATOM 4305 C C . ARG A 1 549 ? -30.517 12.200 17.660 1.00 81.06 549 ARG A C 1
ATOM 4307 O O . ARG A 1 549 ? -30.265 11.762 18.784 1.00 81.06 549 ARG A O 1
ATOM 4314 N N . HIS A 1 550 ? -30.625 13.503 17.395 1.00 74.25 550 HIS A N 1
ATOM 4315 C CA . HIS A 1 550 ? -30.615 14.524 18.448 1.00 74.25 550 HIS A CA 1
ATOM 4316 C C . HIS A 1 550 ? -32.025 14.990 18.813 1.00 74.25 550 HIS A C 1
ATOM 4318 O O . HIS A 1 550 ? -32.938 15.049 17.987 1.00 74.25 550 HIS A O 1
ATOM 4324 N N . ALA A 1 551 ? -32.218 15.350 20.082 1.00 67.25 551 ALA A N 1
ATOM 4325 C CA . ALA A 1 551 ? -33.454 15.973 20.537 1.00 67.25 551 ALA A CA 1
ATOM 4326 C C . ALA A 1 551 ? -33.699 17.292 19.775 1.00 67.25 551 ALA A C 1
ATOM 4328 O O . ALA A 1 551 ? -32.944 18.249 19.949 1.00 67.25 551 ALA A O 1
ATOM 4329 N N . GLY A 1 552 ? -34.769 17.342 18.973 1.00 61.34 552 GLY A N 1
ATOM 4330 C CA . GLY A 1 552 ? -35.180 18.520 18.196 1.00 61.34 552 GLY A CA 1
ATOM 4331 C C . GLY A 1 552 ? -34.982 18.417 16.678 1.00 61.34 552 GLY A C 1
ATOM 4332 O O . GLY A 1 552 ? -35.486 19.274 15.963 1.00 61.34 552 GLY A O 1
ATOM 4333 N N . GLU A 1 553 ? -34.329 17.370 16.164 1.00 53.34 553 GLU A N 1
ATOM 4334 C CA . GLU A 1 553 ? -34.143 17.166 14.710 1.00 53.34 553 GLU A CA 1
ATOM 4335 C C . GLU A 1 553 ? -35.368 16.541 14.006 1.00 53.34 553 GLU A C 1
ATOM 4337 O O . GLU A 1 553 ? -35.357 16.356 12.797 1.00 53.34 553 GLU A O 1
ATOM 4342 N N . GLY A 1 554 ? -36.441 16.223 14.745 1.00 44.00 554 GLY A N 1
ATOM 4343 C CA . GLY A 1 554 ? -37.622 15.504 14.238 1.00 44.00 554 GLY A CA 1
ATOM 4344 C C . GLY A 1 554 ? -38.895 16.329 14.000 1.00 44.00 554 GLY A C 1
ATOM 4345 O O . GLY A 1 554 ? -39.896 15.739 13.611 1.00 44.00 554 GLY A O 1
ATOM 4346 N N . ASP A 1 555 ? -38.889 17.649 14.218 1.00 39.12 555 ASP A N 1
ATOM 4347 C CA . ASP A 1 555 ? -40.090 18.498 14.050 1.00 39.12 555 ASP A CA 1
ATOM 4348 C C . ASP A 1 555 ? -40.163 19.224 12.688 1.00 39.12 555 ASP A C 1
ATOM 4350 O O . ASP A 1 555 ? -41.094 19.993 12.459 1.00 39.12 555 ASP A O 1
ATOM 4354 N N . GLN A 1 556 ? -39.214 19.001 11.767 1.00 33.44 556 GLN A N 1
ATOM 4355 C CA . GLN A 1 556 ? -39.174 19.713 10.474 1.00 33.44 556 GLN A CA 1
ATOM 4356 C C . GLN A 1 556 ? -39.598 18.888 9.245 1.00 33.44 556 GLN A C 1
ATOM 4358 O O . GLN A 1 556 ? -39.899 19.489 8.220 1.00 33.44 556 GLN A O 1
ATOM 4363 N N . ASP A 1 557 ? -39.745 17.563 9.346 1.00 32.25 557 ASP A N 1
ATOM 4364 C CA . ASP A 1 557 ? -40.095 16.703 8.194 1.00 32.25 557 ASP A CA 1
ATOM 4365 C C . ASP A 1 557 ? -41.589 16.314 8.105 1.00 32.25 557 ASP A C 1
ATOM 4367 O O . ASP A 1 557 ? -41.965 15.473 7.294 1.00 32.25 557 ASP A O 1
ATOM 4371 N N . ASN A 1 558 ? -42.471 16.941 8.896 1.00 30.05 558 ASN A N 1
ATOM 4372 C CA . ASN A 1 558 ? -43.935 16.756 8.814 1.00 30.05 558 ASN A CA 1
ATOM 4373 C C . ASN A 1 558 ? -44.710 18.069 8.581 1.00 30.05 558 ASN A C 1
ATOM 4375 O O . ASN A 1 558 ? -45.884 18.182 8.935 1.00 30.05 558 ASN A O 1
ATOM 4379 N N . ALA A 1 559 ? -44.066 19.065 7.972 1.00 33.59 559 ALA A N 1
ATOM 4380 C CA . ALA A 1 559 ? -44.717 20.293 7.524 1.00 33.59 559 ALA A CA 1
ATOM 4381 C C . ALA A 1 559 ? -44.359 20.608 6.061 1.00 33.59 559 ALA A C 1
ATOM 4383 O O . ALA A 1 559 ? -43.666 21.586 5.787 1.00 33.59 559 ALA A O 1
ATOM 4384 N N . ALA A 1 560 ? -44.841 19.776 5.133 1.00 30.38 560 ALA A N 1
ATOM 4385 C CA . ALA A 1 560 ? -45.094 20.140 3.736 1.00 30.38 560 ALA A CA 1
ATOM 4386 C C . ALA A 1 560 ? -46.148 19.208 3.129 1.00 30.38 560 ALA A C 1
ATOM 4388 O O . ALA A 1 560 ? -45.916 17.977 3.144 1.00 30.38 560 ALA A O 1
#

pLDDT: mean 86.92, std 14.29, range [30.05, 98.88]

Sequence (560 aa):
MLAAVAIKLELPPSQHLLMTQRKQAIEKHLERDGNPLKDLIRIFYQQGSVAIGATIKAKHRNVGFDIDIIVELLLNGISPSQGLDLLYEAIRGEPGSRYHDCTTRQTRCVTVHYADGMHIDLSPSVLLEAGDPRRSHIFHSKPEDSRSSDHYVLTNSFAFAEHYNALCPVDQTFSEAYARRVMAADQAFEVIAKDADSVPVPEHSSEVGGKSAVTVGLQLLKRNRDMRWIPRKGKRMPASVMFSCLTVEVAEAGRTIGENLRVTATHILDRLLSAKRMAKLIVVENPRCSGDLFTDRWPENRHDQDLLIEDMKLFLHQLEVVLDESRAFKGRTAALEAMFGETVARDVVKDFAEEIGGLVKSGKHALGASGSILAAPASAKAKPAARTNTFFGSKRPLRFHTGLVATSLSAQDKAMARRWPRFRATLGMGPQSLVWFGDLKGLERSFHISVEYGLPRPCDATMSRFMPVVRVLRPSLVLNFEAIEEAPLPHVYFEGPDIRLSPFCLFDPQAHEWDRTMLIADTTIPWAVRWLACYEIWEATGRWVGGGRHAGEGDQDNAA

Radius of gyration: 30.72 Å; chains: 1; bounding box: 78×42×93 Å